Protein 9D04 (pdb70)

Sequence (631 aa):
TVGAVVVDHEGNVAAAVSSGGLALKHPGRVGQAALYGCGCWAENTGAHNPYSTTAVSTSSGCGEHLVRTILARECSHALQAEDAHQALLETMQNKFISSPFLASEDGVLGGVIVLRSCRCQTLLVEFLWSHTTESMCVGYMSAQDGKAKTHISRLPPGAVAGQSVAIEGGVCRLEGSGSGGFVLVHAGAGYHSESKAKEYKHHVCKRACQKAIEKLQAGALATDAVTAALVEELEDSPFTNAGMGSNLNLLGEIECDASIMDGKSLNFGAVGALSGIKNPVSVANRLLCEGQKIPPCFLVGEGAYRWAVDHGIPSCPLEHHHHHTVGAVVVVDHEGNVAAAVSSGGLALKHPGRVGQAALYGCGCWAENTGAHNPYSTTAVSTSGCGEHLVRTILARECSHALQAEDAHQALLETMQNKFISSPFEDGVLGGVIVLRSCRCQTLLVEEFLWSHTTESMCVGYMSAQDGKAKTHISRLPPGAVAGQSVAIEGGVCRLEGSGSGGFVLVHAGAGYHSESSKAKEYKHVCKRACQKAIEKLQAGALATDAVTAALVELEDSPFTNAGMGSNLNLLGEIECDASIMDGKSLNFGAVGALSSGIKNPVSVANRLLCEGQKGRIPPCFLVGEGAYRWAVDHGIPSC

Foldseek 3Di:
DKKKKWQKLQQWIKIKAKFQADFQADFPDWFQQFDPLQAKFWAGADDLRQKTKIKGKFWHTPLSVLLSLRNCLSVLCSDPDSQVSNQCCCQCSRLVNPSCVVDDFTWMKMKMWIWHVPVKIKIKIKIKTLAQWWKKWKDKLVVPFIDIDIFGDDPPRDRRNDMDMDIDMDMGNSPALMIMMMMILHGHHDDPPCNVVRRVLNRVLNVQLGVCSNVVHDNLVSRLSSQLSSQPRCPGCGQHVNRAHSVRATFMKMKMAINPVRFIAIETGDWFARRRSVLQSVQSVVVVCCGDRYYYAPVSNVVCVVVPHDGGVVRHDDDD/DKKKKKAWLQRWIKIKDKFLADFQADFQDWAQQFDPLQAKFFAPADDLRQWGKIKGKWDHDSLSVLVSQRNCLSNQCSDDDSQVSNQVSCCCSLANDPSDDFRWMKMKMWIWHVPVKIKIKIKIKTLAQWWKKWKDKLVVPFIDIDIDGDDPPHDRRHDMDMDIDMDMGNSPALIIMMMMILHGHHDDPVCNVVRRVLNRVLNVQLGVCSNVVHANLVSRLSSQLSSQQRCPGCGQHVNRAHSVRFGFMKMKMAIRPVRFIAIETGDGFARRRSVLLSVQRVVQVVDVRGDRYYYDPRSVVVCVVVPGHTD

Secondary structure (DSSP, 8-state):
-EEEEEEETTS-EEEEEEE--STTPPTTB--GGGSTTTSEEEE--BTTB-SEEEEEEEE-HHHHHHTTHHHHHHHHTTSS-HHHHHHHIIIIIIIT-GGGTTSSS--EEEEEEEEEE--EEEEEEEEEESSSEEEEEEEETTT-S-EEEEEEPPTT--TTT--EEEEEEEEEETTSS-EEEEEEEEEES--STTHHHHHHHHHHHHHHHHHHHHTT--HHHHHHHHHHHHHH-TTSSSSTTPPP-TTS---EEEEEEETTT--EEEEEEE-SBS-HHHHHHHHHHHHH----SEEEHHHHHHHHHHTT--B-GGG-----/-EEEEEEETTS-EEEEEEE--STTPPTTB--GGGSTTTSEEEE-SBTTBSSEEEEEEEEESSHHHHTTHHHHHHHHTTSS-HHHHHHHHHHHHTTS-------EEEEEEEEEEE--EEEEEEEEEESSSEEEEEEEETTT-S-EEEEEEPPTT--TTTS-EEEEEEEEEETTSS-EEEEEEEEEES--TTTHHHHHHHHHHHHHHHHHHHHTT--HHHHHHHHHHHHHH-TTSSSSTTPPP-TTS---EEEEEEETTT--EEEEEEE-SBS-HHHHHHHHHHHHHH--PPPSEEEHHHHHHHHHHTTPPB-

B-factor: mean 44.32, std 18.35, range [16.59, 126.9]

Solvent-accessible surface area: 21902 Å² total; per-residue (Å²): 21,0,0,0,0,0,0,16,52,126,6,23,0,0,0,0,0,0,5,0,18,58,42,114,4,36,17,1,12,1,13,6,1,1,8,6,0,0,0,1,0,0,21,29,78,43,122,100,12,82,35,2,0,0,0,0,0,0,21,36,16,4,11,0,2,17,5,0,0,0,14,29,0,0,82,27,0,38,54,156,84,3,84,76,7,0,40,76,6,0,80,85,110,0,36,77,6,88,28,7,86,113,63,111,28,5,70,0,0,0,0,0,0,5,1,31,86,106,123,53,10,43,0,44,15,8,11,0,0,0,6,72,10,1,7,0,0,57,12,5,16,94,83,53,67,13,39,35,63,34,1,134,26,76,142,80,35,84,43,2,124,29,27,10,32,66,40,32,73,26,141,7,66,23,103,45,44,16,0,4,0,0,0,0,4,19,21,26,192,40,49,129,102,16,13,67,74,57,75,97,2,0,75,85,0,0,54,90,0,2,91,89,4,96,88,56,29,125,4,8,54,0,0,12,15,0,0,34,37,0,0,47,8,93,104,2,37,0,5,96,46,5,51,92,0,106,99,44,42,46,10,3,1,0,0,0,0,14,1,150,43,15,28,6,0,0,0,0,5,1,4,2,13,84,18,0,0,28,0,0,21,77,2,4,64,62,26,85,113,81,70,27,13,3,0,2,16,60,4,0,8,107,16,0,48,101,52,64,15,98,46,60,82,166,48,38,39,123,83,123,16,0,0,0,0,0,0,14,44,93,7,23,0,0,0,0,0,0,5,0,18,56,57,122,10,38,18,2,27,5,24,16,1,1,7,7,0,0,0,1,0,0,22,30,77,43,102,176,8,79,48,4,0,0,0,0,0,2,18,67,38,15,26,3,5,38,2,0,0,0,18,39,0,0,84,31,0,37,54,91,85,2,76,74,6,0,38,77,12,0,76,84,33,2,92,81,32,105,43,150,116,43,19,64,0,0,0,0,0,0,12,2,35,131,84,111,42,1,49,0,43,9,2,12,0,0,0,6,59,11,2,8,0,0,40,13,4,19,118,66,53,57,12,93,33,68,35,1,117,17,90,112,88,42,58,41,5,65,30,28,9,29,67,42,24,92,20,149,5,55,16,101,46,44,16,2,2,0,0,0,0,4,18,19,27,175,61,37,83,104,79,19,75,66,48,73,82,0,0,75,68,0,0,59,92,0,2,94,93,4,94,93,55,30,120,4,5,50,0,0,13,17,0,0,39,27,0,0,48,4,96,74,2,37,0,1,60,45,5,52,92,3,101,121,44,106,56,25,2,1,0,0,0,0,15,1,148,53,16,22,4,0,0,0,0,4,2,53,29,7,83,17,0,0,30,0,0,18,80,2,3,67,56,16,78,87,80,175,37,32,22,4,3,0,2,17,63,8,0,49,100,16,0,50,92,57,63,14,95,58,105

InterPro domains:
  IPR000246 Peptidase T2, asparaginase 2 [PF01112] (44-325)
  IPR000246 Peptidase T2, asparaginase 2 [PTHR10188] (42-398)
  IPR029055 Nucleophile aminohydrolases, N-terminal [SSF56235] (43-391)
  IPR037464 Threonine aspartase 1 [cd04514] (42-416)

Organism: Homo sapiens (NCBI:txid9606)

GO terms:
  GO:0006508 proteolysis (P, IMP)
  GO:0045893 positive regulation of DNA-templated transcription (P, IMP)
  GO:0004298 threonine-type endopeptidase activity (F, IMP)
  GO:0005829 cytosol (C, TAS)
  GO:0004298 threonine-type endopeptidase activity (F, TAS)
  GO:0042802 identical protein binding (F, IPI)

Nearest PDB structures (foldseek):
  6ugk-assembly1_A  TM=1.002E+00  e=8.697E-69  Homo sapiens
  6ugk-assembly1_B  TM=9.890E-01  e=4.463E-60  Homo sapiens
  6vin-assembly1_A  TM=9.847E-01  e=2.034E-57  Homo sapiens
  2a8i-assembly1_A  TM=1.001E+00  e=9.646E-26  Homo sapiens
  2a8i-assembly1_B  TM=9.997E-01  e=1.451E-25  Homo sapiens

Structure (mmCIF, N/CA/C/O backbone):
data_9D04
#
_entry.id   9D04
#
_cell.length_a   60.280
_cell.length_b   60.280
_cell.length_c   318.130
_cell.angle_alpha   90.000
_cell.angle_beta   90.000
_cell.angle_gamma   120.000
#
_symmetry.space_group_name_H-M   'P 65'
#
loop_
_entity.id
_entity.type
_entity.pdbx_description
1 polymer 'Threonine aspartase subunit beta,Threonine aspartase subunit alpha'
2 non-polymer 'SODIUM ION'
3 non-polymer 'CHLORIDE ION'
4 non-polymer 1-(ethenylsulfonyl)-4-{[4-(trifluoromethoxy)phenyl]methyl}piperazine
5 water water
#
loop_
_atom_site.group_PDB
_atom_site.id
_atom_site.type_symbol
_atom_site.label_atom_id
_atom_site.label_alt_id
_atom_site.label_comp_id
_atom_site.label_asym_id
_atom_site.label_entity_id
_atom_site.label_seq_id
_atom_site.pdbx_PDB_ins_code
_atom_site.Cartn_x
_atom_site.Cartn_y
_atom_site.Cartn_z
_atom_site.occupancy
_atom_site.B_iso_or_equiv
_atom_site.auth_seq_id
_atom_site.auth_comp_id
_atom_site.auth_asym_id
_atom_site.auth_atom_id
_atom_site.pdbx_PDB_model_num
ATOM 1 N N . THR A 1 2 ? 11.335 15.954 -6.158 1.00 31.33 2 THR A N 1
ATOM 2 C CA . THR A 1 2 ? 9.909 15.894 -6.492 1.00 30.29 2 THR A CA 1
ATOM 3 C C . THR A 1 2 ? 9.122 16.955 -5.734 1.00 24.85 2 THR A C 1
ATOM 4 O O . THR A 1 2 ? 9.405 17.252 -4.556 1.00 24.14 2 THR A O 1
ATOM 8 N N . VAL A 1 3 ? 8.153 17.561 -6.427 1.00 26.46 3 VAL A N 1
ATOM 9 C CA . VAL A 1 3 ? 7.269 18.563 -5.845 1.00 27.68 3 VAL A CA 1
ATOM 10 C C . VAL A 1 3 ? 5.830 18.149 -6.117 1.00 29.78 3 VAL A C 1
ATOM 11 O O . VAL A 1 3 ? 5.532 17.391 -7.048 1.00 25.05 3 VAL A O 1
ATOM 15 N N . GLY A 1 4 ? 4.934 18.638 -5.268 1.00 29.11 4 GLY A N 1
ATOM 16 C CA . GLY A 1 4 ? 3.534 18.318 -5.456 1.00 28.69 4 GLY A CA 1
ATOM 17 C C . GLY A 1 4 ? 2.632 19.325 -4.787 1.00 26.83 4 GLY A C 1
ATOM 18 O O . GLY A 1 4 ? 3.058 20.162 -3.987 1.00 25.33 4 GLY A O 1
ATOM 19 N N . ALA A 1 5 ? 1.358 19.219 -5.137 1.00 25.66 5 ALA A N 1
ATOM 20 C CA . ALA A 1 5 ? 0.331 20.079 -4.579 1.00 27.87 5 ALA A CA 1
ATOM 21 C C . ALA A 1 5 ? -0.997 19.345 -4.665 1.00 33.07 5 ALA A C 1
ATOM 22 O O . ALA A 1 5 ? -1.185 18.488 -5.534 1.00 27.16 5 ALA A O 1
ATOM 24 N N . VAL A 1 6 ? -1.902 19.679 -3.745 1.00 32.88 6 VAL A N 1
ATOM 25 C CA . VAL A 1 6 ? -3.292 19.235 -3.764 1.00 25.20 6 VAL A CA 1
ATOM 26 C C . VAL A 1 6 ? -4.168 20.448 -3.452 1.00 32.17 6 VAL A C 1
ATOM 27 O O . VAL A 1 6 ? -3.793 21.312 -2.643 1.00 27.06 6 VAL A O 1
ATOM 31 N N . VAL A 1 7 ? -5.320 20.525 -4.116 1.00 29.15 7 VAL A N 1
ATOM 32 C CA . VAL A 1 7 ? -6.213 21.676 -4.032 1.00 28.74 7 VAL A CA 1
ATOM 33 C C . VAL A 1 7 ? -7.651 21.190 -3.878 1.00 29.43 7 VAL A C 1
ATOM 34 O O . VAL A 1 7 ? -8.038 20.158 -4.442 1.00 28.29 7 VAL A O 1
ATOM 38 N N . VAL A 1 8 ? -8.437 21.927 -3.091 1.00 32.78 8 VAL A N 1
ATOM 39 C CA . VAL A 1 8 ? -9.893 21.810 -3.098 1.00 36.79 8 VAL A CA 1
ATOM 40 C C . VAL A 1 8 ? -10.474 23.213 -3.260 1.00 39.38 8 VAL A C 1
ATOM 41 O O . VAL A 1 8 ? -9.956 24.168 -2.670 1.00 35.97 8 VAL A O 1
ATOM 45 N N . ASP A 1 9 ? -11.477 23.357 -4.139 1.00 38.73 9 ASP A N 1
ATOM 46 C CA . ASP A 1 9 ? -12.131 24.648 -4.333 1.00 38.53 9 ASP A CA 1
ATOM 47 C C . ASP A 1 9 ? -13.323 24.768 -3.383 1.00 37.97 9 ASP A C 1
ATOM 48 O O . ASP A 1 9 ? -13.601 23.873 -2.581 1.00 33.34 9 ASP A O 1
ATOM 53 N N . HIS A 1 10 ? -14.048 25.886 -3.481 1.00 40.03 10 HIS A N 1
ATOM 54 C CA . HIS A 1 10 ? -15.111 26.173 -2.524 1.00 41.90 10 HIS A CA 1
ATOM 55 C C . HIS A 1 10 ? -16.275 25.195 -2.612 1.00 47.15 10 HIS A C 1
ATOM 56 O O . HIS A 1 10 ? -17.104 25.174 -1.699 1.00 55.24 10 HIS A O 1
ATOM 63 N N . GLU A 1 11 ? -16.353 24.377 -3.661 1.00 41.84 11 GLU A N 1
ATOM 64 C CA . GLU A 1 11 ? -17.423 23.400 -3.805 1.00 38.48 11 GLU A CA 1
ATOM 65 C C . GLU A 1 11 ? -17.027 21.993 -3.372 1.00 40.03 11 GLU A C 1
ATOM 66 O O . GLU A 1 11 ? -17.876 21.094 -3.386 1.00 37.37 11 GLU A O 1
ATOM 72 N N . GLY A 1 12 ? -15.777 21.773 -2.982 1.00 34.34 12 GLY A N 1
ATOM 73 C CA . GLY A 1 12 ? -15.306 20.434 -2.717 1.00 32.12 12 GLY A CA 1
ATOM 74 C C . GLY A 1 12 ? -14.720 19.719 -3.915 1.00 34.61 12 GLY A C 1
ATOM 75 O O . GLY A 1 12 ? -14.446 18.512 -3.823 1.00 36.72 12 GLY A O 1
ATOM 76 N N . ASN A 1 13 ? -14.528 20.414 -5.035 1.00 31.21 13 ASN A N 1
ATOM 77 C CA . ASN A 1 13 ? -13.807 19.832 -6.163 1.00 33.46 13 ASN A CA 1
ATOM 78 C C . ASN A 1 13 ? -12.323 19.777 -5.851 1.00 31.39 13 ASN A C 1
ATOM 79 O O . ASN A 1 13 ? -11.722 20.794 -5.486 1.00 31.41 13 ASN A O 1
ATOM 84 N N . VAL A 1 14 ? -11.717 18.608 -6.052 1.00 27.10 14 VAL A N 1
ATOM 85 C CA . VAL A 1 14 ? -10.320 18.415 -5.703 1.00 29.62 14 VAL A CA 1
ATOM 86 C C . VAL A 1 14 ? -9.489 18.195 -6.961 1.00 27.90 14 VAL A C 1
ATOM 87 O O . VAL A 1 14 ? -9.982 17.758 -8.006 1.00 24.82 14 VAL A O 1
ATOM 91 N N . ALA A 1 15 ? -8.199 18.512 -6.839 1.00 25.82 15 ALA A N 1
ATOM 92 C CA . ALA A 1 15 ? -7.201 18.241 -7.867 1.00 28.36 15 ALA A CA 1
ATOM 93 C C . ALA A 1 15 ? -5.868 17.956 -7.186 1.00 28.21 15 ALA A C 1
ATOM 94 O O . ALA A 1 15 ? -5.630 18.365 -6.042 1.00 28.51 15 ALA A O 1
ATOM 96 N N . ALA A 1 16 ? -4.999 17.243 -7.902 1.00 23.61 16 ALA A N 1
ATOM 97 C CA . ALA A 1 16 ? -3.673 16.909 -7.401 1.00 25.52 16 ALA A CA 1
ATOM 98 C C . ALA A 1 16 ? -2.701 16.863 -8.570 1.00 23.83 16 ALA A C 1
ATOM 99 O O . ALA A 1 16 ? -3.077 16.530 -9.697 1.00 24.43 16 ALA A O 1
ATOM 101 N N . ALA A 1 17 ? -1.445 17.190 -8.289 1.00 23.89 17 ALA A N 1
ATOM 102 C CA . ALA A 1 17 ? -0.406 17.132 -9.306 1.00 19.95 17 ALA A CA 1
ATOM 103 C C . ALA A 1 17 ? 0.922 16.861 -8.631 1.00 25.35 17 ALA A C 1
ATOM 104 O O . ALA A 1 17 ? 1.086 17.025 -7.411 1.00 25.22 17 ALA A O 1
ATOM 106 N N . VAL A 1 18 ? 1.873 16.444 -9.454 1.00 29.92 18 VAL A N 1
ATOM 107 C CA . VAL A 1 18 ? 3.195 16.039 -9.001 1.00 22.68 18 VAL A CA 1
ATOM 108 C C . VAL A 1 18 ? 4.132 16.256 -10.181 1.00 25.92 18 VAL A C 1
ATOM 109 O O . VAL A 1 18 ? 3.722 16.146 -11.338 1.00 22.91 18 VAL A O 1
ATOM 113 N N . SER A 1 19 ? 5.385 16.599 -9.889 1.00 25.17 19 SER A N 1
ATOM 114 C CA . SER A 1 19 ? 6.373 16.878 -10.926 1.00 22.93 19 SER A CA 1
ATOM 115 C C . SER A 1 19 ? 7.743 16.491 -10.388 1.00 28.32 19 SER A C 1
ATOM 116 O O . SER A 1 19 ? 8.053 16.749 -9.219 1.00 26.95 19 SER A O 1
ATOM 119 N N . SER A 1 20 ? 8.572 15.891 -11.236 1.00 22.40 20 SER A N 1
ATOM 120 C CA . SER A 1 20 ? 9.862 15.419 -10.740 1.00 27.09 20 SER A CA 1
ATOM 121 C C . SER A 1 20 ? 10.888 15.411 -11.863 1.00 27.72 20 SER A C 1
ATOM 122 O O . SER A 1 20 ? 10.549 15.257 -13.037 1.00 27.11 20 SER A O 1
ATOM 125 N N . GLY A 1 21 ? 12.143 15.555 -11.480 1.00 21.33 21 GLY A N 1
ATOM 126 C CA . GLY A 1 21 ? 13.265 15.298 -12.360 1.00 27.66 21 GLY A CA 1
ATOM 127 C C . GLY A 1 21 ? 13.760 13.870 -12.325 1.00 29.24 21 GLY A C 1
ATOM 128 O O . GLY A 1 21 ? 14.605 13.496 -13.137 1.00 27.78 21 GLY A O 1
ATOM 129 N N . GLY A 1 22 ? 13.256 13.057 -11.387 1.00 25.13 22 GLY A N 1
ATOM 130 C CA . GLY A 1 22 ? 13.651 11.669 -11.284 1.00 22.92 22 GLY A CA 1
ATOM 131 C C . GLY A 1 22 ? 15.019 11.508 -10.644 1.00 29.44 22 GLY A C 1
ATOM 132 O O . GLY A 1 22 ? 15.635 12.458 -10.137 1.00 27.28 22 GLY A O 1
ATOM 133 N N . LEU A 1 23 ? 15.519 10.279 -10.730 1.00 31.14 23 LEU A N 1
ATOM 134 C CA . LEU A 1 23 ? 16.771 9.888 -10.086 1.00 36.68 23 LEU A CA 1
ATOM 135 C C . LEU A 1 23 ? 17.978 10.502 -10.788 1.00 37.23 23 LEU A C 1
ATOM 136 O O . LEU A 1 23 ? 18.064 10.509 -12.019 1.00 31.07 23 LEU A O 1
ATOM 141 N N . ALA A 1 24 ? 18.920 11.011 -9.991 1.00 38.06 24 ALA A N 1
ATOM 142 C CA . ALA A 1 24 ? 20.176 11.524 -10.527 1.00 32.17 24 ALA A CA 1
ATOM 143 C C . ALA A 1 24 ? 20.942 10.421 -11.254 1.00 33.26 24 ALA A C 1
ATOM 144 O O . ALA A 1 24 ? 20.994 9.276 -10.800 1.00 33.88 24 ALA A O 1
ATOM 146 N N . LEU A 1 25 ? 21.511 10.764 -12.412 1.00 36.24 25 LEU A N 1
ATOM 147 C CA . LEU A 1 25 ? 22.281 9.840 -13.251 1.00 37.85 25 LEU A CA 1
ATOM 148 C C . LEU A 1 25 ? 21.444 8.661 -13.774 1.00 34.56 25 LEU A C 1
ATOM 149 O O . LEU A 1 25 ? 21.993 7.636 -14.205 1.00 34.31 25 LEU A O 1
ATOM 154 N N . LYS A 1 26 ? 20.120 8.774 -13.755 1.00 33.67 26 LYS A N 1
ATOM 155 C CA . LYS A 1 26 ? 19.287 7.701 -14.278 1.00 31.96 26 LYS A CA 1
ATOM 156 C C . LYS A 1 26 ? 19.607 7.435 -15.747 1.00 34.10 26 LYS A C 1
ATOM 157 O O . LYS A 1 26 ? 20.068 8.312 -16.482 1.00 29.72 26 LYS A O 1
ATOM 163 N N . HIS A 1 27 ? 19.385 6.196 -16.163 1.00 31.70 27 HIS A N 1
ATOM 164 C CA . HIS A 1 27 ? 19.504 5.878 -17.571 1.00 32.63 27 HIS A CA 1
ATOM 165 C C . HIS A 1 27 ? 18.508 6.713 -18.374 1.00 25.47 27 HIS A C 1
ATOM 166 O O . HIS A 1 27 ? 17.388 6.958 -17.912 1.00 30.01 27 HIS A O 1
ATOM 173 N N . PRO A 1 28 ? 18.883 7.173 -19.567 1.00 26.52 28 PRO A N 1
ATOM 174 C CA . PRO A 1 28 ? 17.927 7.894 -20.415 1.00 26.37 28 PRO A CA 1
ATOM 175 C C . PRO A 1 28 ? 16.654 7.086 -20.601 1.00 25.52 28 PRO A C 1
ATOM 176 O O . PRO A 1 28 ? 16.690 5.865 -20.795 1.00 31.52 28 PRO A O 1
ATOM 180 N N . GLY A 1 29 ? 15.523 7.781 -20.548 1.00 24.71 29 GLY A N 1
ATOM 181 C CA . GLY A 1 29 ? 14.229 7.175 -20.754 1.00 24.24 29 GLY A CA 1
ATOM 182 C C . GLY A 1 29 ? 13.606 6.518 -19.536 1.00 25.26 29 GLY A C 1
ATOM 183 O O . GLY A 1 29 ? 12.465 6.051 -19.634 1.00 23.92 29 GLY A O 1
ATOM 184 N N . ARG A 1 30 ? 14.294 6.481 -18.395 1.00 29.87 30 ARG A N 1
ATOM 185 C CA . ARG A 1 30 ? 13.700 5.930 -17.174 1.00 30.13 30 ARG A CA 1
ATOM 186 C C . ARG A 1 30 ? 12.599 6.853 -16.674 1.00 27.34 30 ARG A C 1
ATOM 187 O O . ARG A 1 30 ? 12.837 8.032 -16.395 1.00 26.64 30 ARG A O 1
ATOM 195 N N . VAL A 1 31 ? 11.399 6.310 -16.533 1.00 20.20 31 VAL A N 1
ATOM 196 C CA . VAL A 1 31 ? 10.231 7.053 -16.075 1.00 21.73 31 VAL A CA 1
ATOM 197 C C . VAL A 1 31 ? 9.836 6.549 -14.690 1.00 29.23 31 VAL A C 1
ATOM 198 O O . VAL A 1 31 ? 9.804 5.335 -14.454 1.00 26.99 31 VAL A O 1
ATOM 202 N N . GLY A 1 32 ? 9.562 7.478 -13.768 1.00 27.51 32 GLY A N 1
ATOM 203 C CA . GLY A 1 32 ? 9.239 7.151 -12.396 1.00 23.14 32 GLY A CA 1
ATOM 204 C C . GLY A 1 32 ? 7.817 7.516 -12.001 1.00 20.22 32 GLY A C 1
ATOM 205 O O . GLY A 1 32 ? 6.967 7.840 -12.837 1.00 21.70 32 GLY A O 1
ATOM 206 N N . GLN A 1 33 ? 7.588 7.536 -10.679 1.00 24.78 33 GLN A N 1
ATOM 207 C CA . GLN A 1 33 ? 6.232 7.624 -10.133 1.00 24.46 33 GLN A CA 1
ATOM 208 C C . GLN A 1 33 ? 5.494 8.909 -10.531 1.00 22.03 33 GLN A C 1
ATOM 209 O O . GLN A 1 33 ? 4.259 8.899 -10.627 1.00 23.45 33 GLN A O 1
ATOM 215 N N . ALA A 1 34 ? 6.210 10.021 -10.760 1.00 23.09 34 ALA A N 1
ATOM 216 C CA . ALA A 1 34 ? 5.518 11.285 -11.027 1.00 24.03 34 ALA A CA 1
ATOM 217 C C . ALA A 1 34 ? 4.773 11.283 -12.362 1.00 25.32 34 ALA A C 1
ATOM 218 O O . ALA A 1 34 ? 3.934 12.158 -12.580 1.00 28.15 34 ALA A O 1
ATOM 220 N N . ALA A 1 35 ? 5.052 10.329 -13.252 1.00 25.85 35 ALA A N 1
ATOM 221 C CA . ALA A 1 35 ? 4.317 10.204 -14.505 1.00 28.95 35 ALA A CA 1
ATOM 222 C C . ALA A 1 35 ? 3.233 9.128 -14.492 1.00 29.61 35 ALA A C 1
ATOM 223 O O . ALA A 1 35 ? 2.461 9.054 -15.456 1.00 26.41 35 ALA A O 1
ATOM 225 N N . LEU A 1 36 ? 3.164 8.290 -13.456 1.00 23.51 36 LEU A N 1
ATOM 226 C CA . LEU A 1 36 ? 2.438 7.021 -13.521 1.00 23.71 36 LEU A CA 1
ATOM 227 C C . LEU A 1 36 ? 1.093 7.110 -12.814 1.00 22.06 36 LEU A C 1
ATOM 228 O O . LEU A 1 36 ? 1.026 7.469 -11.630 1.00 21.49 36 LEU A O 1
ATOM 233 N N . TYR A 1 37 ? 0.028 6.816 -13.563 1.00 21.39 37 TYR A N 1
ATOM 234 C CA . TYR A 1 37 ? -1.339 6.769 -13.052 1.00 24.28 37 TYR A CA 1
ATOM 235 C C . TYR A 1 37 ? -1.434 5.959 -11.758 1.00 27.86 37 TYR A C 1
ATOM 236 O O . TYR A 1 37 ? -0.919 4.847 -11.673 1.00 24.31 37 TYR A O 1
ATOM 245 N N . GLY A 1 38 ? -2.107 6.522 -10.754 1.00 26.23 38 GLY A N 1
ATOM 246 C CA . GLY A 1 38 ? -2.243 5.890 -9.460 1.00 27.38 38 GLY A CA 1
ATOM 247 C C . GLY A 1 38 ? -1.062 6.074 -8.524 1.00 30.66 38 GLY A C 1
ATOM 248 O O . GLY A 1 38 ? -1.232 5.974 -7.304 1.00 28.45 38 GLY A O 1
ATOM 249 N N . CYS A 1 39 ? 0.132 6.350 -9.042 1.00 26.83 39 CYS A N 1
ATOM 250 C CA . CYS A 1 39 ? 1.326 6.319 -8.208 1.00 25.07 39 CYS A CA 1
ATOM 251 C C . CYS A 1 39 ? 1.722 7.700 -7.699 1.00 28.46 39 CYS A C 1
ATOM 252 O O . CYS A 1 39 ? 1.887 7.906 -6.492 1.00 26.99 39 CYS A O 1
ATOM 255 N N . GLY A 1 40 ? 1.851 8.656 -8.604 1.00 23.38 40 GLY A N 1
ATOM 256 C CA . GLY A 1 40 ? 2.351 9.971 -8.272 1.00 24.68 40 GLY A CA 1
ATOM 257 C C . GLY A 1 40 ? 1.327 10.880 -7.627 1.00 22.55 40 GLY A C 1
ATOM 258 O O . GLY A 1 40 ? 1.668 11.643 -6.732 1.00 22.18 40 GLY A O 1
ATOM 259 N N . CYS A 1 41 ? 0.089 10.860 -8.111 1.00 23.11 41 CYS A N 1
ATOM 260 C CA . CYS A 1 41 ? -0.945 11.701 -7.534 1.00 18.53 41 CYS A CA 1
ATOM 261 C C . CYS A 1 41 ? -2.287 11.025 -7.737 1.00 19.83 41 CYS A C 1
ATOM 262 O O . CYS A 1 41 ? -2.419 10.071 -8.502 1.00 19.83 41 CYS A O 1
ATOM 265 N N . TRP A 1 42 ? -3.294 11.533 -7.041 1.00 23.01 42 TRP A N 1
ATOM 266 C CA . TRP A 1 42 ? -4.633 10.982 -7.187 1.00 19.86 42 TRP A CA 1
ATOM 267 C C . TRP A 1 42 ? -5.629 12.031 -6.715 1.00 24.26 42 TRP A C 1
ATOM 268 O O . TRP A 1 42 ? -5.363 12.738 -5.742 1.00 23.53 42 TRP A O 1
ATOM 279 N N . ALA A 1 43 ? -6.759 12.130 -7.415 1.00 21.98 43 ALA A N 1
ATOM 280 C CA . ALA A 1 43 ? -7.828 13.052 -7.051 1.00 24.71 43 ALA A CA 1
ATOM 281 C C . ALA A 1 43 ? -9.163 12.428 -7.410 1.00 30.43 43 ALA A C 1
ATOM 282 O O . ALA A 1 43 ? -9.341 11.931 -8.528 1.00 27.78 43 ALA A O 1
ATOM 284 N N . GLU A 1 44 ? -10.098 12.452 -6.466 1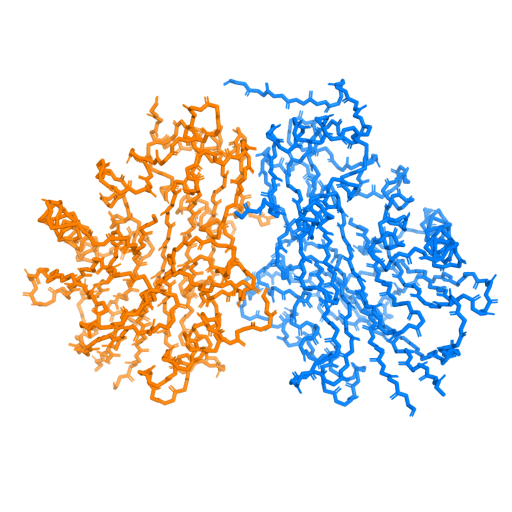.00 26.42 44 GLU A N 1
ATOM 285 C CA . GLU A 1 44 ? -11.375 11.794 -6.683 1.00 27.76 44 GLU A CA 1
ATOM 286 C C . GLU A 1 44 ? -12.429 12.496 -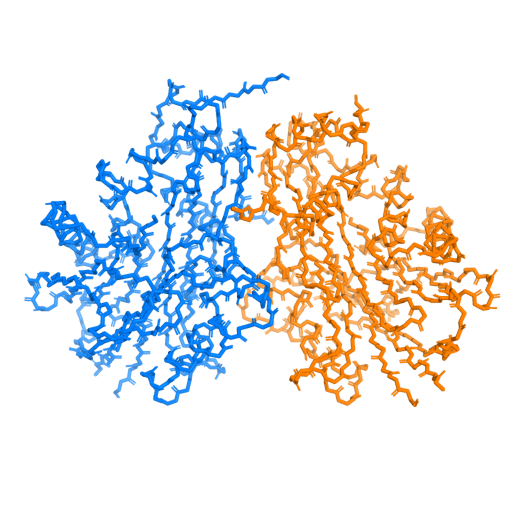5.838 1.00 32.92 44 GLU A C 1
ATOM 287 O O . GLU A 1 44 ? -12.327 12.512 -4.607 1.00 30.30 44 GLU A O 1
ATOM 293 N N . ASN A 1 45 ? -13.416 13.107 -6.497 1.00 32.28 45 ASN A N 1
ATOM 294 C CA . ASN A 1 45 ? -14.487 13.765 -5.768 1.00 32.94 45 ASN A CA 1
ATOM 295 C C . ASN A 1 45 ? -15.366 12.745 -5.055 1.00 41.84 45 ASN A C 1
ATOM 296 O O . ASN A 1 45 ? -15.396 11.555 -5.393 1.00 34.41 45 ASN A O 1
ATOM 301 N N . THR A 1 46 ? -16.107 13.238 -4.066 1.00 41.43 46 THR A N 1
ATOM 302 C CA . THR A 1 46 ? -17.080 12.402 -3.388 1.00 41.71 46 THR A CA 1
ATOM 303 C C . THR A 1 46 ? -18.083 11.840 -4.390 1.00 51.80 46 THR A C 1
ATOM 304 O O . THR A 1 46 ? -18.473 12.511 -5.348 1.00 55.02 46 THR A O 1
ATOM 308 N N . GLY A 1 47 ? -18.449 10.573 -4.198 1.00 61.97 47 GLY A N 1
ATOM 309 C CA . GLY A 1 47 ? -19.383 9.887 -5.071 1.00 72.61 47 GLY A CA 1
ATOM 310 C C . GLY A 1 47 ? -20.167 8.803 -4.355 1.00 83.35 47 GLY A C 1
ATOM 311 O O . GLY A 1 47 ? -20.295 8.835 -3.126 1.00 85.05 47 GLY A O 1
ATOM 312 N N . ALA A 1 48 ? -20.693 7.837 -5.116 1.00 90.36 48 ALA A N 1
ATOM 313 C CA . ALA A 1 48 ? -21.553 6.803 -4.543 1.00 95.62 48 ALA A CA 1
ATOM 314 C C . ALA A 1 48 ? -20.844 6.055 -3.419 1.00 96.45 48 ALA A C 1
ATOM 315 O O . ALA A 1 48 ? -21.267 6.102 -2.259 1.00 100.87 48 ALA A O 1
ATOM 317 N N . HIS A 1 49 ? -19.760 5.360 -3.747 1.00 91.94 49 HIS A N 1
ATOM 318 C CA . HIS A 1 49 ? -18.974 4.629 -2.753 1.00 91.23 49 HIS A CA 1
ATOM 319 C C . HIS A 1 49 ? -17.696 5.401 -2.424 1.00 87.65 49 HIS A C 1
ATOM 320 O O . HIS A 1 49 ? -16.577 4.899 -2.541 1.00 87.83 49 HIS A O 1
ATOM 322 N N . ASN A 1 50 ? -17.888 6.651 -1.996 1.00 81.73 50 ASN A N 1
ATOM 323 C CA . ASN A 1 50 ? -16.789 7.593 -1.822 1.00 74.11 50 ASN A CA 1
ATOM 324 C C . ASN A 1 50 ? -17.303 8.835 -1.100 1.00 67.93 50 ASN A C 1
ATOM 325 O O . ASN A 1 50 ? -17.604 9.842 -1.751 1.00 66.96 50 ASN A O 1
ATOM 330 N N . PRO A 1 51 ? -17.436 8.806 0.233 1.00 62.15 51 PRO A N 1
ATOM 331 C CA . PRO A 1 51 ? -18.095 9.929 0.928 1.00 56.29 51 PRO A CA 1
ATOM 332 C C . PRO A 1 51 ? -17.255 11.196 0.999 1.00 54.22 51 PRO A C 1
ATOM 333 O O . PRO A 1 51 ? -17.800 12.262 1.310 1.00 55.69 51 PRO A O 1
ATOM 337 N N . TYR A 1 52 ? -15.954 11.114 0.740 1.00 50.62 52 TYR A N 1
ATOM 338 C CA . TYR A 1 52 ? -15.047 12.249 0.802 1.00 45.55 52 TYR A CA 1
ATOM 339 C C . TYR A 1 52 ? -14.473 12.537 -0.575 1.00 41.64 52 TYR A C 1
ATOM 340 O O . TYR A 1 52 ? -14.246 11.613 -1.360 1.00 40.60 52 TYR A O 1
ATOM 349 N N . SER A 1 53 ? -14.274 13.818 -0.882 1.00 39.27 53 SER A N 1
ATOM 350 C CA . SER A 1 53 ? -13.387 14.190 -1.978 1.00 34.60 53 SER A CA 1
ATOM 351 C C . SER A 1 53 ? -11.948 14.143 -1.479 1.00 34.83 53 SER A C 1
ATOM 352 O O . SER A 1 53 ? -11.622 14.768 -0.466 1.00 34.22 53 SER A O 1
ATOM 355 N N . THR A 1 54 ? -11.079 13.422 -2.186 1.00 27.86 54 THR A N 1
ATOM 356 C CA A THR A 1 54 ? -9.723 13.194 -1.705 0.44 32.86 54 THR A CA 1
ATOM 357 C CA B THR A 1 54 ? -9.727 13.165 -1.714 0.56 32.79 54 THR A CA 1
ATOM 358 C C . THR A 1 54 ? -8.705 13.524 -2.784 1.00 30.26 54 THR A C 1
ATOM 359 O O . THR A 1 54 ? -8.938 13.297 -3.972 1.00 27.41 54 THR A O 1
ATOM 366 N N . ALA A 1 55 ? -7.569 14.068 -2.353 1.00 30.48 55 ALA A N 1
ATOM 367 C CA . ALA A 1 55 ? -6.475 14.403 -3.254 1.00 30.65 55 ALA A CA 1
ATOM 368 C C . ALA A 1 55 ? -5.149 14.054 -2.586 1.00 30.11 55 ALA A C 1
ATOM 369 O O . ALA A 1 55 ? -4.947 14.329 -1.396 1.00 29.46 55 ALA A O 1
ATOM 371 N N . VAL A 1 56 ? -4.255 13.424 -3.345 1.00 23.77 56 VAL A N 1
ATOM 372 C CA . VAL A 1 56 ? -2.988 12.932 -2.808 1.00 25.25 56 VAL A CA 1
ATOM 373 C C . VAL A 1 56 ? -1.872 13.246 -3.803 1.00 22.94 56 VAL A C 1
ATOM 374 O O . VAL A 1 56 ? -2.043 13.077 -5.006 1.00 20.89 56 VAL A O 1
ATOM 378 N N . SER A 1 57 ? -0.724 13.680 -3.301 1.00 20.20 57 SER A N 1
ATOM 379 C CA . SER A 1 57 ? 0.476 13.817 -4.110 1.00 27.51 57 SER A CA 1
ATOM 380 C C . SER A 1 57 ? 1.644 13.237 -3.320 1.00 27.01 57 SER A C 1
ATOM 381 O O . SER A 1 57 ? 1.664 13.315 -2.095 1.00 26.77 57 SER A O 1
ATOM 384 N N . THR A 1 58 ? 2.593 12.617 -4.014 1.00 25.36 58 THR A N 1
ATOM 385 C CA . THR A 1 58 ? 3.667 11.875 -3.357 1.00 29.65 58 THR A CA 1
ATOM 386 C C . THR A 1 58 ? 5.015 12.573 -3.513 1.00 41.19 58 THR A C 1
ATOM 387 O O . THR A 1 58 ? 5.150 13.584 -4.219 1.00 37.54 58 THR A O 1
ATOM 391 N N . SER A 1 59 ? 6.013 12.015 -2.810 1.00 36.75 59 SER A N 1
ATOM 392 C CA A SER A 1 59 ? 7.385 12.516 -2.809 0.61 33.28 59 SER A CA 1
ATOM 393 C CA B SER A 1 59 ? 7.391 12.470 -2.924 0.39 34.22 59 SER A CA 1
ATOM 394 C C . SER A 1 59 ? 8.321 11.369 -2.443 1.00 36.09 59 SER A C 1
ATOM 395 O O . SER A 1 59 ? 7.889 10.342 -1.918 1.00 30.79 59 SER A O 1
ATOM 400 N N . GLY A 1 60 ? 9.611 11.564 -2.701 1.00 39.53 60 GLY A N 1
ATOM 401 C CA . GLY A 1 60 ? 10.620 10.604 -2.278 1.00 45.58 60 GLY A CA 1
ATOM 402 C C . GLY A 1 60 ? 11.144 9.700 -3.380 1.00 52.63 60 GLY A C 1
ATOM 403 O O . GLY A 1 60 ? 11.095 10.012 -4.571 1.00 45.94 60 GLY A O 1
ATOM 404 N N . CYS A 1 61 ? 11.683 8.552 -2.950 1.00 61.20 61 CYS A N 1
ATOM 405 C CA . CYS A 1 61 ? 12.270 7.588 -3.878 1.00 65.43 61 CYS A CA 1
ATOM 406 C C . CYS A 1 61 ? 11.219 7.097 -4.867 1.00 67.78 61 CYS A C 1
ATOM 407 O O . CYS A 1 61 ? 10.131 6.659 -4.475 1.00 68.81 61 CYS A O 1
ATOM 410 N N . GLY A 1 62 ? 11.589 7.059 -6.149 1.00 60.07 62 GLY A N 1
ATOM 411 C CA . GLY A 1 62 ? 10.580 6.820 -7.167 1.00 53.32 62 GLY A CA 1
ATOM 412 C C . GLY A 1 62 ? 10.077 5.388 -7.206 1.00 42.27 62 GLY A C 1
ATOM 413 O O . GLY A 1 62 ? 8.868 5.155 -7.300 1.00 42.81 62 GLY A O 1
ATOM 414 N N . GLU A 1 63 ? 10.975 4.406 -7.055 1.00 36.77 63 GLU A N 1
ATOM 415 C CA . GLU A 1 63 ? 10.528 3.042 -7.312 1.00 38.03 63 GLU A CA 1
ATOM 416 C C . GLU A 1 63 ? 9.667 2.486 -6.186 1.00 37.97 63 GLU A C 1
ATOM 417 O O . GLU A 1 63 ? 8.764 1.689 -6.455 1.00 31.15 63 GLU A O 1
ATOM 423 N N . HIS A 1 64 ? 9.884 2.944 -4.946 1.00 33.49 64 HIS A N 1
ATOM 424 C CA . HIS A 1 64 ? 9.061 2.502 -3.824 1.00 30.92 64 HIS A CA 1
ATOM 425 C C . HIS A 1 64 ? 7.621 2.979 -3.962 1.00 31.34 64 HIS A C 1
ATOM 426 O O . HIS A 1 64 ? 6.679 2.267 -3.593 1.00 29.21 64 HIS A O 1
ATOM 433 N N . LEU A 1 65 ? 7.438 4.187 -4.486 1.00 23.96 65 LEU A N 1
ATOM 434 C CA . LEU A 1 65 ? 6.104 4.745 -4.668 1.00 25.44 65 LEU A CA 1
ATOM 435 C C . LEU A 1 65 ? 5.351 4.067 -5.813 1.00 27.18 65 LEU A C 1
ATOM 436 O O . LEU A 1 65 ? 4.119 3.929 -5.748 1.00 29.08 65 LEU A O 1
ATOM 441 N N . VAL A 1 66 ? 6.066 3.670 -6.870 1.00 25.07 66 VAL A N 1
ATOM 442 C CA . VAL A 1 66 ? 5.442 2.923 -7.970 1.00 26.86 66 VAL A CA 1
ATOM 443 C C . VAL A 1 66 ? 4.938 1.574 -7.482 1.00 25.26 66 VAL A C 1
ATOM 444 O O . VAL A 1 66 ? 3.759 1.242 -7.647 1.00 26.91 66 VAL A O 1
ATOM 448 N N . ARG A 1 67 ? 5.840 0.762 -6.907 1.00 26.08 67 ARG A N 1
ATOM 449 C CA . ARG A 1 67 ? 5.509 -0.630 -6.606 1.00 33.09 67 ARG A CA 1
ATOM 450 C C . ARG A 1 67 ? 4.295 -0.745 -5.694 1.00 30.43 67 ARG A C 1
ATOM 451 O O . ARG A 1 67 ? 3.561 -1.738 -5.765 1.00 26.93 67 ARG A O 1
ATOM 459 N N . THR A 1 68 ? 4.052 0.266 -4.862 1.00 25.24 68 THR A N 1
ATOM 460 C CA . THR A 1 68 ? 2.963 0.246 -3.900 1.00 31.96 68 THR A CA 1
ATOM 461 C C . THR A 1 68 ? 1.750 1.051 -4.364 1.00 31.52 68 THR A C 1
ATOM 462 O O . THR A 1 68 ? 0.728 1.056 -3.671 1.00 31.97 68 THR A O 1
ATOM 466 N N . ILE A 1 69 ? 1.827 1.698 -5.532 1.00 27.72 69 ILE A N 1
ATOM 467 C CA . ILE A 1 69 ? 0.759 2.558 -6.062 1.00 28.02 69 ILE A CA 1
ATOM 468 C C . ILE A 1 69 ? 0.231 3.464 -4.957 1.00 28.81 69 ILE A C 1
ATOM 469 O O . ILE A 1 69 ? -0.971 3.480 -4.650 1.00 22.56 69 ILE A O 1
ATOM 474 N N . LEU A 1 70 ? 1.126 4.259 -4.387 1.00 25.98 70 LEU A N 1
ATOM 475 C CA . LEU A 1 70 ? 0.883 4.809 -3.062 1.00 27.21 70 LEU A CA 1
ATOM 476 C C . LEU A 1 70 ? -0.237 5.847 -3.073 1.00 29.87 70 LEU A C 1
ATOM 477 O O . LEU A 1 70 ? -1.053 5.884 -2.141 1.00 27.06 70 LEU A O 1
ATOM 482 N N . ALA A 1 71 ? -0.256 6.742 -4.075 1.00 26.96 71 ALA A N 1
ATOM 483 C CA . ALA A 1 71 ? -1.230 7.834 -4.048 1.00 23.85 71 ALA A CA 1
ATOM 484 C C . ALA A 1 71 ? -2.650 7.290 -4.058 1.00 26.23 71 ALA A C 1
ATOM 485 O O . ALA A 1 71 ? -3.498 7.717 -3.267 1.00 24.67 71 ALA A O 1
ATOM 487 N N . ARG A 1 72 ? -2.927 6.331 -4.935 1.00 24.47 72 ARG A N 1
ATOM 488 C CA . ARG A 1 72 ? -4.257 5.735 -4.951 1.00 24.77 72 ARG A CA 1
ATOM 489 C C . ARG A 1 72 ? -4.560 4.974 -3.654 1.00 25.16 72 ARG A C 1
ATOM 490 O O . ARG A 1 72 ? -5.686 5.031 -3.143 1.00 25.82 72 ARG A O 1
ATOM 498 N N . GLU A 1 73 ? -3.579 4.237 -3.124 1.00 26.24 73 GLU A N 1
ATOM 499 C CA . GLU A 1 73 ? -3.789 3.522 -1.864 1.00 27.97 73 GLU A CA 1
ATOM 500 C C . GLU A 1 73 ? -4.160 4.490 -0.753 1.00 24.80 73 GLU A C 1
ATOM 501 O O . GLU A 1 73 ? -5.062 4.215 0.041 1.00 24.05 73 GLU A O 1
ATOM 507 N N . CYS A 1 74 ? -3.467 5.633 -0.685 1.00 23.19 74 CYS A N 1
ATOM 508 C CA . CYS A 1 74 ? -3.778 6.628 0.334 1.00 28.93 74 CYS A CA 1
ATOM 509 C C . CYS A 1 74 ? -5.190 7.171 0.162 1.00 28.08 74 CYS A C 1
ATOM 510 O O . CYS A 1 74 ? -5.940 7.304 1.134 1.00 29.53 74 CYS A O 1
ATOM 513 N N . SER A 1 75 ? -5.564 7.507 -1.071 1.00 25.07 75 SER A N 1
ATOM 514 C CA . SER A 1 75 ? -6.902 8.024 -1.310 1.00 27.73 75 SER A CA 1
ATOM 515 C C . SER A 1 75 ? -7.972 7.029 -0.874 1.00 31.05 75 SER A C 1
ATOM 516 O O . SER A 1 75 ? -8.974 7.420 -0.270 1.00 32.40 75 SER A O 1
ATOM 519 N N . HIS A 1 76 ? -7.778 5.737 -1.157 1.00 31.88 76 HIS A N 1
ATOM 520 C CA . HIS A 1 76 ? -8.770 4.749 -0.735 1.00 38.56 76 HIS A CA 1
ATOM 521 C C . HIS A 1 76 ? -8.788 4.596 0.782 1.00 36.97 76 HIS A C 1
ATOM 522 O O . HIS A 1 76 ? -9.857 4.487 1.385 1.00 34.00 76 HIS A O 1
ATOM 529 N N . ALA A 1 77 ? -7.621 4.611 1.422 1.00 31.54 77 ALA A N 1
ATOM 530 C CA . ALA A 1 77 ? -7.613 4.511 2.875 1.00 38.38 77 ALA A CA 1
ATOM 531 C C . ALA A 1 77 ? -8.317 5.704 3.522 1.00 36.25 77 ALA A C 1
ATOM 532 O O . ALA A 1 77 ? -8.968 5.553 4.562 1.00 41.65 77 ALA A O 1
ATOM 534 N N . LEU A 1 78 ? -8.212 6.886 2.917 1.00 33.25 78 LEU A N 1
ATOM 535 C CA . LEU A 1 78 ? -8.850 8.087 3.444 1.00 37.46 78 LEU A CA 1
ATOM 536 C C . LEU A 1 78 ? -10.362 8.071 3.326 1.00 42.96 78 LEU A C 1
ATOM 537 O O . LEU A 1 78 ? -11.000 9.043 3.741 1.00 38.95 78 LEU A O 1
ATOM 542 N N . GLN A 1 79 ? -10.957 7.014 2.785 1.00 46.62 79 GLN A N 1
ATOM 543 C CA . GLN A 1 79 ? -12.402 6.913 2.874 1.00 47.77 79 GLN A CA 1
ATOM 544 C C . GLN A 1 79 ? -12.852 6.431 4.240 1.00 49.94 79 GLN A C 1
ATOM 545 O O . GLN A 1 79 ? -14.045 6.507 4.535 1.00 52.55 79 GLN A O 1
ATOM 551 N N . ALA A 1 80 ? -11.934 5.935 5.070 1.00 45.46 80 ALA A N 1
ATOM 552 C CA . ALA A 1 80 ? -12.272 5.560 6.434 1.00 46.45 80 ALA A CA 1
ATOM 553 C C . ALA A 1 80 ? -12.567 6.803 7.265 1.00 46.07 80 ALA A C 1
ATOM 554 O O . ALA A 1 80 ? -12.217 7.928 6.907 1.00 54.65 80 ALA A O 1
ATOM 556 N N . GLU A 1 81 ? -13.223 6.579 8.398 1.00 44.61 81 GLU A N 1
ATOM 557 C CA . GLU A 1 81 ? -13.682 7.683 9.230 1.00 44.90 81 GLU A CA 1
ATOM 558 C C . GLU A 1 81 ? -12.511 8.518 9.735 1.00 47.99 81 GLU A C 1
ATOM 559 O O . GLU A 1 81 ? -12.498 9.745 9.586 1.00 45.60 81 GLU A O 1
ATOM 565 N N . ASP A 1 82 ? -11.521 7.861 10.342 1.00 45.91 82 ASP A N 1
ATOM 566 C CA . ASP A 1 82 ? -10.385 8.519 10.979 1.00 42.52 82 ASP A CA 1
ATOM 567 C C . ASP A 1 82 ? -9.273 8.659 9.942 1.00 43.64 82 ASP A C 1
ATOM 568 O O . ASP A 1 82 ? -8.609 7.677 9.598 1.00 43.80 82 ASP A O 1
ATOM 573 N N . ALA A 1 83 ? -9.081 9.885 9.439 1.00 37.13 83 ALA A N 1
ATOM 574 C CA . ALA A 1 83 ? -8.130 10.117 8.356 1.00 37.05 83 ALA A CA 1
ATOM 575 C C . ALA A 1 83 ? -6.691 9.963 8.834 1.00 35.79 83 ALA A C 1
ATOM 576 O O . ALA A 1 83 ? -5.869 9.343 8.151 1.00 35.51 83 ALA A O 1
ATOM 578 N N . HIS A 1 84 ? -6.371 10.537 9.996 1.00 40.04 84 HIS A N 1
ATOM 579 C CA . HIS A 1 84 ? -5.048 10.382 10.591 1.00 35.12 84 HIS A CA 1
ATOM 580 C C . HIS A 1 84 ? -4.683 8.905 10.759 1.00 46.58 84 HIS A C 1
ATOM 581 O O . HIS A 1 84 ? -3.608 8.457 10.332 1.00 40.19 84 HIS A O 1
ATOM 588 N N . GLN A 1 85 ? -5.568 8.128 11.391 1.00 39.04 85 GLN A N 1
ATOM 589 C CA . GLN A 1 85 ? -5.292 6.706 11.566 1.00 37.75 85 GLN A CA 1
ATOM 590 C C . GLN A 1 85 ? -5.178 5.988 10.221 1.00 34.76 85 GLN A C 1
ATOM 591 O O . GLN A 1 85 ? -4.313 5.123 10.039 1.00 38.00 85 GLN A O 1
ATOM 597 N N . ALA A 1 86 ? -6.045 6.330 9.266 1.00 40.22 86 ALA A N 1
ATOM 598 C CA . ALA A 1 86 ? -5.987 5.682 7.957 1.00 41.71 86 ALA A CA 1
ATOM 599 C C . ALA A 1 86 ? -4.661 5.949 7.258 1.00 38.61 86 ALA A C 1
ATOM 600 O O . ALA A 1 86 ? -4.085 5.047 6.637 1.00 31.00 86 ALA A O 1
ATOM 602 N N . LEU A 1 87 ? -4.187 7.192 7.290 1.00 34.94 87 LEU A N 1
ATOM 603 C CA . LEU A 1 87 ? -2.943 7.483 6.581 1.00 29.34 87 LEU A CA 1
ATOM 604 C C . LEU A 1 87 ? -1.764 6.791 7.253 1.00 32.22 87 LEU A C 1
ATOM 605 O O . LEU A 1 87 ? -0.927 6.168 6.583 1.00 28.22 87 LEU A O 1
ATOM 610 N N . LEU A 1 88 ? -1.708 6.853 8.581 1.00 33.03 88 LEU A N 1
ATOM 611 C CA . LEU A 1 88 ? -0.606 6.241 9.307 1.00 31.60 88 LEU A CA 1
ATOM 612 C C . LEU A 1 88 ? -0.525 4.742 9.031 1.00 33.63 88 LEU A C 1
ATOM 613 O O . LEU A 1 88 ? 0.559 4.208 8.758 1.00 36.12 88 LEU A O 1
ATOM 618 N N . GLU A 1 89 ? -1.667 4.047 9.090 1.00 31.68 89 GLU A N 1
ATOM 619 C CA . GLU A 1 89 ? -1.680 2.613 8.804 1.00 35.72 89 GLU A CA 1
ATOM 620 C C . GLU A 1 89 ? -1.233 2.325 7.376 1.00 33.83 89 GLU A C 1
ATOM 621 O O . GLU A 1 89 ? -0.533 1.336 7.122 1.00 34.92 89 GLU A O 1
ATOM 627 N N . THR A 1 90 ? -1.653 3.157 6.425 1.00 32.19 90 THR A N 1
ATOM 628 C CA . THR A 1 90 ? -1.233 2.956 5.046 1.00 33.46 90 THR A CA 1
ATOM 629 C C . THR A 1 90 ? 0.277 3.111 4.911 1.00 34.05 90 THR A C 1
ATOM 630 O O . THR A 1 90 ? 0.948 2.251 4.320 1.00 26.06 90 THR A O 1
ATOM 634 N N . MET A 1 91 ? 0.828 4.194 5.478 1.00 26.16 91 MET A N 1
ATOM 635 C CA . MET A 1 91 ? 2.272 4.409 5.433 1.00 27.79 91 MET A CA 1
ATOM 636 C C . MET A 1 91 ? 3.025 3.262 6.098 1.00 29.24 91 MET A C 1
ATOM 637 O O . MET A 1 91 ? 4.084 2.833 5.609 1.00 28.72 91 MET A O 1
ATOM 642 N N . GLN A 1 92 ? 2.501 2.757 7.219 1.00 32.36 92 GLN A N 1
ATOM 643 C CA . GLN A 1 92 ? 3.184 1.685 7.933 1.00 31.82 92 GLN A CA 1
ATOM 644 C C . GLN A 1 92 ? 3.037 0.331 7.243 1.00 36.90 92 GLN A C 1
ATOM 645 O O . GLN A 1 92 ? 4.023 -0.397 7.089 1.00 34.93 92 GLN A O 1
ATOM 651 N N . ASN A 1 93 ? 1.807 -0.042 6.871 1.00 33.40 93 ASN A N 1
ATOM 652 C CA . ASN A 1 93 ? 1.485 -1.376 6.356 1.00 37.33 93 ASN A CA 1
ATOM 653 C C . ASN A 1 93 ? 1.614 -1.509 4.843 1.00 31.72 93 ASN A C 1
ATOM 654 O O . ASN A 1 93 ? 2.083 -2.541 4.349 1.00 37.72 93 ASN A O 1
ATOM 659 N N . LYS A 1 94 ? 1.137 -0.516 4.102 1.00 29.67 94 LYS A N 1
ATOM 660 C CA . LYS A 1 94 ? 1.106 -0.557 2.645 1.00 32.20 94 LYS A CA 1
ATOM 661 C C . LYS A 1 94 ? 2.390 -0.013 2.021 1.00 38.47 94 LYS A C 1
ATOM 662 O O . LYS A 1 94 ? 2.628 -0.223 0.826 1.00 34.78 94 LYS A O 1
ATOM 668 N N . PHE A 1 95 ? 3.148 0.789 2.758 1.00 33.38 95 PHE A N 1
ATOM 669 C CA . PHE A 1 95 ? 4.388 1.356 2.240 1.00 26.05 95 PHE A CA 1
ATOM 670 C C . PHE A 1 95 ? 5.595 0.671 2.894 1.00 27.64 95 PHE A C 1
ATOM 671 O O . PHE A 1 95 ? 6.185 -0.233 2.298 1.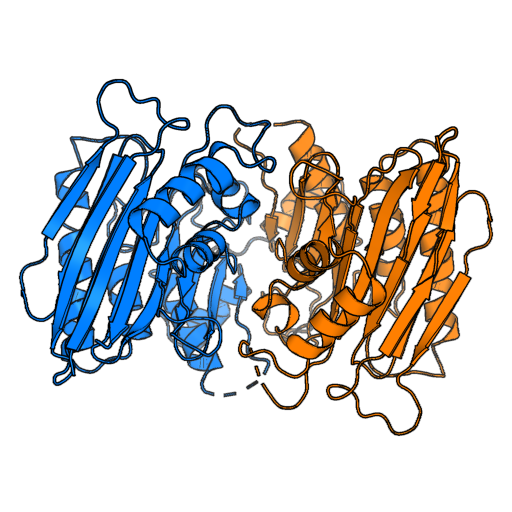00 29.61 95 PHE A O 1
ATOM 679 N N . ILE A 1 96 ? 5.940 1.041 4.137 1.00 27.78 96 ILE A N 1
ATOM 680 C CA . ILE A 1 96 ? 7.116 0.456 4.806 1.00 29.62 96 ILE A CA 1
ATOM 681 C C . ILE A 1 96 ? 7.095 -1.069 4.771 1.00 31.65 96 ILE A C 1
ATOM 682 O O . ILE A 1 96 ? 8.101 -1.714 4.446 1.00 34.53 96 ILE A O 1
ATOM 687 N N . SER A 1 97 ? 5.961 -1.680 5.113 1.00 32.21 97 SER A N 1
ATOM 688 C CA . SER A 1 97 ? 5.915 -3.133 5.263 1.00 34.43 97 SER A CA 1
ATOM 689 C C . SER A 1 97 ? 5.304 -3.818 4.052 1.00 34.86 97 SER A C 1
ATOM 690 O O . SER A 1 97 ? 4.869 -4.964 4.146 1.00 36.95 97 SER A O 1
ATOM 693 N N . SER A 1 98 ? 5.256 -3.145 2.912 1.00 39.69 98 SER A N 1
ATOM 694 C CA . SER A 1 98 ? 4.674 -3.780 1.743 1.00 34.09 98 SER A CA 1
ATOM 695 C C . SER A 1 98 ? 5.517 -4.984 1.343 1.00 36.79 98 SER A C 1
ATOM 696 O O . SER A 1 98 ? 6.750 -4.904 1.328 1.00 41.16 98 SER A O 1
ATOM 699 N N . PRO A 1 99 ? 4.892 -6.107 0.987 1.00 38.92 99 PRO A N 1
ATOM 700 C CA . PRO A 1 99 ? 5.667 -7.205 0.402 1.00 41.77 99 PRO A CA 1
ATOM 701 C C . PRO A 1 99 ? 6.312 -6.806 -0.919 1.00 41.51 99 PRO A C 1
ATOM 702 O O . PRO A 1 99 ? 7.280 -7.456 -1.347 1.00 43.77 99 PRO A O 1
ATOM 706 N N . PHE A 1 100 ? 5.806 -5.753 -1.571 0.90 39.17 100 PHE A N 1
ATOM 707 C CA . PHE A 1 100 ? 6.356 -5.303 -2.843 0.90 45.61 100 PHE A CA 1
ATOM 708 C C . PHE A 1 100 ? 7.722 -4.651 -2.691 0.90 42.20 100 PHE A C 1
ATOM 709 O O . PHE A 1 100 ? 8.406 -4.453 -3.698 0.90 41.24 100 PHE A O 1
ATOM 717 N N . LEU A 1 101 ? 8.148 -4.353 -1.461 1.00 41.67 101 LEU A N 1
ATOM 718 C CA . LEU A 1 101 ? 9.451 -3.749 -1.210 1.00 44.81 101 LEU A CA 1
ATOM 719 C C . LEU A 1 101 ? 10.226 -4.508 -0.140 1.00 51.95 101 LEU A C 1
ATOM 720 O O . LEU A 1 101 ? 11.083 -3.921 0.530 1.00 46.90 101 LEU A O 1
ATOM 725 N N . ALA A 1 102 ? 9.936 -5.797 0.042 1.00 54.25 102 ALA A N 1
ATOM 726 C CA . ALA A 1 102 ? 10.525 -6.550 1.144 1.00 52.66 102 ALA A CA 1
ATOM 727 C C . ALA A 1 102 ? 12.030 -6.748 0.984 1.00 55.65 102 ALA A C 1
ATOM 728 O O . ALA A 1 102 ? 12.719 -6.962 1.987 1.00 51.56 102 ALA A O 1
ATOM 730 N N . SER A 1 103 ? 12.555 -6.669 -0.245 1.00 55.88 103 SER A N 1
ATOM 731 C CA . SER A 1 103 ? 13.992 -6.799 -0.471 1.00 60.48 103 SER A CA 1
ATOM 732 C C . SER A 1 103 ? 14.778 -5.550 -0.085 1.00 58.41 103 SER A C 1
ATOM 733 O O . SER A 1 103 ? 16.007 -5.621 0.018 1.00 70.25 103 SER A O 1
ATOM 736 N N . GLU A 1 104 ? 14.117 -4.417 0.123 1.00 48.35 104 GLU A N 1
ATOM 737 C CA . GLU A 1 104 ? 14.808 -3.149 0.300 1.00 53.20 104 GLU A CA 1
ATOM 738 C C . GLU A 1 104 ? 15.145 -2.895 1.763 1.00 56.23 104 GLU A C 1
ATOM 739 O O . GLU A 1 104 ? 14.355 -3.202 2.661 1.00 57.00 104 GLU A O 1
ATOM 745 N N . ASP A 1 105 ? 16.330 -2.330 1.992 1.00 53.52 105 ASP A N 1
ATOM 746 C CA . ASP A 1 105 ? 16.737 -1.856 3.315 1.00 63.22 105 ASP A CA 1
ATOM 747 C C . ASP A 1 105 ? 16.286 -0.404 3.407 1.00 64.10 105 ASP A C 1
ATOM 748 O O . ASP A 1 105 ? 16.971 0.504 2.926 1.00 72.82 105 ASP A O 1
ATOM 750 N N . GLY A 1 106 ? 15.122 -0.184 4.016 1.00 53.22 106 GLY A N 1
ATOM 751 C CA . GLY A 1 106 ? 14.561 1.149 4.133 1.00 43.40 106 GLY A CA 1
ATOM 752 C C . GLY A 1 106 ? 13.656 1.524 2.973 1.00 37.68 106 GLY A C 1
ATOM 753 O O . GLY A 1 106 ? 13.983 1.261 1.816 1.00 40.42 106 GLY A O 1
ATOM 754 N N . VAL A 1 107 ? 12.515 2.144 3.269 1.00 37.66 107 VAL A N 1
ATOM 755 C CA . VAL A 1 107 ? 11.530 2.533 2.262 1.00 35.67 107 VAL A CA 1
ATOM 756 C C . VAL A 1 107 ? 11.294 4.028 2.427 1.00 35.32 107 VAL A C 1
ATOM 757 O O . VAL A 1 107 ? 10.827 4.475 3.483 1.00 31.61 107 VAL A O 1
ATOM 761 N N . LEU A 1 108 ? 11.615 4.801 1.391 1.00 33.08 108 LEU A N 1
ATOM 762 C CA . LEU A 1 108 ? 11.739 6.253 1.507 1.00 30.86 108 LEU A CA 1
ATOM 763 C C . LEU A 1 108 ? 10.682 6.959 0.669 1.00 32.64 108 LEU A C 1
ATOM 764 O O . LEU A 1 108 ? 10.703 6.872 -0.563 1.00 35.84 108 LEU A O 1
ATOM 769 N N . GLY A 1 109 ? 9.805 7.708 1.322 1.00 28.56 109 GLY A N 1
ATOM 770 C CA . GLY A 1 109 ? 8.819 8.456 0.568 1.00 31.23 109 GLY A CA 1
ATOM 771 C C . GLY A 1 109 ? 7.932 9.267 1.484 1.00 30.62 109 GLY A C 1
ATOM 772 O O . GLY A 1 109 ? 8.024 9.185 2.721 1.00 28.05 109 GLY A O 1
ATOM 773 N N . GLY A 1 110 ? 7.047 10.038 0.849 1.00 28.78 110 GLY A N 1
ATOM 774 C CA . GLY A 1 110 ? 6.113 10.889 1.567 1.00 30.80 110 GLY A CA 1
ATOM 775 C C . GLY A 1 110 ? 4.904 11.222 0.721 1.00 31.17 110 GLY A C 1
ATOM 776 O O . GLY A 1 110 ? 4.911 11.049 -0.502 1.00 25.45 110 GLY A O 1
ATOM 777 N N . VAL A 1 111 ? 3.858 11.716 1.390 1.00 25.62 111 VAL A N 1
ATOM 778 C CA . VAL A 1 111 ? 2.613 12.125 0.746 1.00 26.78 111 VAL A CA 1
ATOM 779 C C . VAL A 1 111 ? 2.071 13.386 1.402 1.00 26.91 111 VAL A C 1
ATOM 780 O O . VAL A 1 111 ? 2.279 13.643 2.598 1.00 25.08 111 VAL A O 1
ATOM 784 N N . ILE A 1 112 ? 1.376 14.178 0.597 1.00 26.32 112 ILE A N 1
ATOM 785 C CA . ILE A 1 112 ? 0.450 15.191 1.094 1.00 33.00 112 ILE A CA 1
ATOM 786 C C . ILE A 1 112 ? -0.944 14.766 0.665 1.00 29.79 112 ILE A C 1
ATOM 787 O O . ILE A 1 112 ? -1.127 14.207 -0.425 1.00 27.73 112 ILE A O 1
ATOM 792 N N . VAL A 1 113 ? -1.920 15.000 1.533 1.00 30.52 113 VAL A N 1
ATOM 793 C CA . VAL A 1 113 ? -3.296 14.620 1.248 1.00 30.06 113 VAL A CA 1
ATOM 794 C C . VAL A 1 113 ? -4.211 15.733 1.722 1.00 32.87 113 VAL A C 1
ATOM 795 O O . VAL A 1 113 ? -3.890 16.482 2.648 1.00 28.76 113 VAL A O 1
ATOM 799 N N . LEU A 1 114 ? -5.364 15.838 1.078 1.00 34.09 114 LEU A N 1
ATOM 800 C CA . LEU A 1 114 ? -6.474 16.529 1.700 1.00 34.25 114 LEU A CA 1
ATOM 801 C C . LEU A 1 114 ? -7.729 15.727 1.419 1.00 30.37 114 LEU A C 1
ATOM 802 O O . LEU A 1 114 ? -7.804 14.977 0.438 1.00 28.03 114 LEU A O 1
ATOM 807 N N . ARG A 1 115 ? -8.703 15.861 2.308 1.00 29.62 115 ARG A N 1
ATOM 808 C CA . ARG A 1 115 ? -10.029 15.363 1.998 1.00 36.20 115 ARG A CA 1
ATOM 809 C C . ARG A 1 115 ? -11.048 16.348 2.535 1.00 37.19 115 ARG A C 1
ATOM 810 O O . ARG A 1 115 ? -10.853 16.942 3.599 1.00 42.69 115 ARG A O 1
ATOM 818 N N . SER A 1 116 ? -12.122 16.534 1.783 1.00 35.55 116 SER A N 1
ATOM 819 C CA . SER A 1 116 ? -13.163 17.450 2.186 1.00 40.67 116 SER A CA 1
ATOM 820 C C . SER A 1 116 ? -14.493 16.724 2.192 1.00 34.39 116 SER A C 1
ATOM 821 O O . SER A 1 116 ? -14.672 15.691 1.539 1.00 42.69 116 SER A O 1
ATOM 824 N N . CYS A 1 117 ? -15.419 17.274 2.964 1.00 36.95 117 CYS A N 1
ATOM 825 C CA . CYS A 1 117 ? -16.818 16.897 2.869 1.00 51.90 117 CYS A CA 1
ATOM 826 C C . CYS A 1 117 ? -17.659 18.088 3.307 1.00 53.50 117 CYS A C 1
ATOM 827 O O . CYS A 1 117 ? -17.216 18.913 4.114 1.00 47.48 117 CYS A O 1
ATOM 830 N N . ARG A 1 118 ? -18.863 18.191 2.746 1.00 56.58 118 ARG A N 1
ATOM 831 C CA . ARG A 1 118 ? -19.802 19.221 3.167 1.00 66.66 118 ARG A CA 1
ATOM 832 C C . ARG A 1 118 ? -20.475 18.800 4.466 1.00 78.64 118 ARG A C 1
ATOM 833 O O . ARG A 1 118 ? -20.986 17.681 4.571 1.00 79.30 118 ARG A O 1
ATOM 835 N N . CYS A 1 119 ? -20.464 19.687 5.457 1.00 92.67 119 CYS A N 1
ATOM 836 C CA . CYS A 1 119 ? -21.217 19.459 6.689 1.00 106.78 119 CYS A CA 1
ATOM 837 C C . CYS A 1 119 ? -22.451 20.359 6.748 1.00 112.14 119 CYS A C 1
ATOM 838 O O . CYS A 1 119 ? -23.586 19.878 6.761 1.00 115.11 119 CYS A O 1
ATOM 841 N N . GLN A 1 130 ? -24.076 26.018 4.307 1.00 93.65 130 GLN A N 1
ATOM 842 C CA . GLN A 1 130 ? -23.169 25.333 3.396 1.00 88.20 130 GLN A CA 1
ATOM 843 C C . GLN A 1 130 ? -21.716 25.651 3.745 1.00 91.85 130 GLN A C 1
ATOM 844 O O . GLN A 1 130 ? -21.222 26.743 3.455 1.00 98.12 130 GLN A O 1
ATOM 846 N N . THR A 1 131 ? -21.037 24.691 4.372 1.00 83.63 131 THR A N 1
ATOM 847 C CA . THR A 1 131 ? -19.644 24.845 4.765 1.00 75.65 131 THR A CA 1
ATOM 848 C C . THR A 1 131 ? -18.889 23.581 4.387 1.00 64.10 131 THR A C 1
ATOM 849 O O . THR A 1 131 ? -19.472 22.507 4.232 1.00 66.80 131 THR A O 1
ATOM 853 N N . LEU A 1 132 ? -17.579 23.726 4.231 1.00 55.80 132 LEU A N 1
ATOM 854 C CA . LEU A 1 132 ? -16.714 22.650 3.778 1.00 55.51 132 LEU A CA 1
ATOM 855 C C . LEU A 1 132 ? -15.688 22.345 4.859 1.00 53.28 132 LEU A C 1
ATOM 856 O O . LEU A 1 132 ? -14.967 23.243 5.304 1.00 54.73 132 LEU A O 1
ATOM 861 N N . LEU A 1 133 ? -15.612 21.084 5.268 1.00 47.95 133 LEU A N 1
ATOM 862 C CA . LEU A 1 133 ? -14.631 20.642 6.249 1.00 47.31 133 LEU A CA 1
ATOM 863 C C . LEU A 1 133 ? -13.475 19.994 5.502 1.00 42.36 133 LEU A C 1
ATOM 864 O O . LEU A 1 133 ? -13.645 18.957 4.851 1.00 40.17 133 LEU A O 1
ATOM 869 N N . VAL A 1 134 ? -12.308 20.621 5.576 1.00 41.25 134 VAL A N 1
ATOM 870 C CA . VAL A 1 134 ? -11.113 20.152 4.891 1.00 39.36 134 VAL A CA 1
ATOM 871 C C . VAL A 1 134 ? -10.145 19.628 5.943 1.00 38.71 134 VAL A C 1
ATOM 872 O O . VAL A 1 134 ? -9.796 20.335 6.895 1.00 43.72 134 VAL A O 1
ATOM 876 N N . GLU A 1 135 ? -9.730 18.389 5.790 1.00 32.69 135 GLU A N 1
ATOM 877 C CA . GLU A 1 135 ? -8.675 17.816 6.610 1.00 35.68 135 GLU A CA 1
ATOM 878 C C . GLU A 1 135 ? -7.472 17.614 5.712 1.00 33.40 135 GLU A C 1
ATOM 879 O O . GLU A 1 135 ? -7.613 17.068 4.612 1.00 34.21 135 GLU A O 1
ATOM 885 N N . PHE A 1 136 ? -6.308 18.067 6.166 1.00 31.73 136 PHE A N 1
ATOM 886 C CA . PHE A 1 136 ? -5.082 18.004 5.379 1.00 32.51 136 PHE A CA 1
ATOM 887 C C . PHE A 1 136 ? -4.002 17.381 6.242 1.00 37.47 136 PHE A C 1
ATOM 888 O O . PHE A 1 136 ? -3.943 17.650 7.446 1.00 31.18 136 PHE A O 1
ATOM 896 N N . LEU A 1 137 ? -3.166 16.538 5.629 1.00 32.90 137 LEU A N 1
ATOM 897 C CA . LEU A 1 137 ? -2.113 15.842 6.362 1.00 28.33 137 LEU A CA 1
ATOM 898 C C . LEU A 1 137 ? -0.900 15.678 5.462 1.00 31.51 137 LEU A C 1
ATOM 899 O O . LEU A 1 137 ? -1.001 15.699 4.234 1.00 29.64 137 LEU A O 1
ATOM 904 N N . TRP A 1 138 ? 0.254 15.525 6.089 1.00 32.02 138 TRP A N 1
ATOM 905 C CA . TRP A 1 138 ? 1.449 15.081 5.395 1.00 30.54 138 TRP A CA 1
ATOM 906 C C . TRP A 1 138 ? 2.077 13.973 6.218 1.00 30.10 138 TRP A C 1
ATOM 907 O O . TRP A 1 138 ? 1.902 13.909 7.440 1.00 28.38 138 TRP A O 1
ATOM 918 N N . SER A 1 139 ? 2.787 13.089 5.528 1.00 27.61 139 SER A N 1
ATOM 919 C CA . SER A 1 139 ? 3.411 11.945 6.173 1.00 26.67 139 SER A CA 1
ATOM 920 C C . SER A 1 139 ? 4.617 11.560 5.332 1.00 27.78 139 SER A C 1
ATOM 921 O O . SER A 1 139 ? 4.586 11.701 4.104 1.00 25.87 139 SER A O 1
ATOM 924 N N . HIS A 1 140 ? 5.689 11.115 5.990 1.00 27.75 140 HIS A N 1
ATOM 925 C CA . HIS A 1 140 ? 6.901 10.788 5.242 1.00 29.13 140 HIS A CA 1
ATOM 926 C C . HIS A 1 140 ? 7.754 9.845 6.071 1.00 32.26 140 HIS A C 1
ATOM 927 O O . HIS A 1 140 ? 7.677 9.843 7.303 1.00 28.92 140 HIS A O 1
ATOM 934 N N . THR A 1 141 ? 8.535 9.016 5.380 1.00 30.35 141 THR A N 1
ATOM 935 C CA . THR A 1 141 ? 9.509 8.142 6.020 1.00 30.46 141 THR A CA 1
ATOM 936 C C . THR A 1 141 ? 10.926 8.646 5.818 1.00 29.72 141 THR A C 1
ATOM 937 O O . THR A 1 141 ? 11.868 8.020 6.304 1.00 31.07 141 THR A O 1
ATOM 941 N N . THR A 1 142 ? 11.094 9.732 5.066 1.00 30.62 142 THR A N 1
ATOM 942 C CA . THR A 1 142 ? 12.352 10.434 4.935 1.00 31.16 142 THR A CA 1
ATOM 943 C C . THR A 1 142 ? 12.650 11.243 6.198 1.00 32.64 142 THR A C 1
ATOM 944 O O . THR A 1 142 ? 11.768 11.511 7.016 1.00 31.73 142 THR A O 1
ATOM 948 N N . GLU A 1 143 ? 13.905 11.683 6.313 1.00 35.35 143 GLU A N 1
ATOM 949 C CA . GLU A 1 143 ? 14.294 12.548 7.422 1.00 41.26 143 GLU A CA 1
ATOM 950 C C . GLU A 1 143 ? 13.401 13.780 7.509 1.00 41.71 143 GLU A C 1
ATOM 951 O O . GLU A 1 143 ? 12.964 14.171 8.600 1.00 38.20 143 GLU A O 1
ATOM 957 N N . SER A 1 144 ? 13.121 14.413 6.375 1.00 35.31 144 SER A N 1
ATOM 958 C CA . SER A 1 144 ? 12.374 15.657 6.420 1.00 39.00 144 SER A CA 1
ATOM 959 C C . SER A 1 144 ? 11.501 15.791 5.183 1.00 39.25 144 SER A C 1
ATOM 960 O O . SER A 1 144 ? 11.615 15.025 4.216 1.00 32.86 144 SER A O 1
ATOM 963 N N . MET A 1 145 ? 10.577 16.748 5.265 1.00 36.26 145 MET A N 1
ATOM 964 C CA . MET A 1 145 ? 9.695 17.089 4.157 1.00 31.83 145 MET A CA 1
ATOM 965 C C . MET A 1 145 ? 9.231 18.522 4.363 1.00 37.64 145 MET A C 1
ATOM 966 O O . MET A 1 145 ? 8.855 18.891 5.478 1.00 37.86 145 MET A O 1
ATOM 971 N N . CYS A 1 146 ? 9.309 19.343 3.319 1.00 31.59 146 CYS A N 1
ATOM 972 C CA . CYS A 1 146 ? 8.887 20.731 3.416 1.00 34.21 146 CYS A CA 1
ATOM 973 C C . CYS A 1 146 ? 7.499 20.880 2.816 1.00 37.45 146 CYS A C 1
ATOM 974 O O . CYS A 1 146 ? 7.274 20.503 1.660 1.00 32.82 146 CYS A O 1
ATOM 977 N N . VAL A 1 147 ? 6.576 21.439 3.603 1.00 35.24 147 VAL A N 1
ATOM 978 C CA . VAL A 1 147 ? 5.202 21.635 3.166 1.00 32.79 147 VAL A CA 1
ATOM 979 C C . VAL A 1 147 ? 4.830 23.100 3.341 1.00 38.10 147 VAL A C 1
ATOM 980 O O . VAL A 1 147 ? 5.473 23.852 4.077 1.00 39.11 147 VAL A O 1
ATOM 984 N N . GLY A 1 148 ? 3.803 23.497 2.605 1.00 34.98 148 GLY A N 1
ATOM 985 C CA . GLY A 1 148 ? 3.146 24.772 2.817 1.00 35.49 148 GLY A CA 1
ATOM 986 C C . GLY A 1 148 ? 1.666 24.570 2.594 1.00 37.17 148 GLY A C 1
ATOM 987 O O . GLY A 1 148 ? 1.251 23.677 1.857 1.00 34.83 148 GLY A O 1
ATOM 988 N N . TYR A 1 149 ? 0.862 25.390 3.260 1.00 38.19 149 TYR A N 1
ATOM 989 C CA . TYR A 1 149 ? -0.577 25.250 3.107 1.00 37.22 149 TYR A CA 1
ATOM 990 C C . TYR A 1 149 ? -1.249 26.587 3.366 1.00 41.81 149 TYR A C 1
ATOM 991 O O . TYR A 1 149 ? -0.689 27.473 4.008 1.00 43.76 149 TYR A O 1
ATOM 1000 N N . MET A 1 150 ? -2.466 26.720 2.857 1.00 45.86 150 MET A N 1
ATOM 1001 C CA . MET A 1 150 ? -3.115 28.021 2.846 1.00 48.93 150 MET A CA 1
ATOM 1002 C C . MET A 1 150 ? -4.574 27.822 2.484 1.00 45.63 150 MET A C 1
ATOM 1003 O O . MET A 1 150 ? -4.888 26.998 1.626 1.00 40.70 150 MET A O 1
ATOM 1008 N N . SER A 1 151 ? -5.453 28.562 3.147 1.00 44.33 151 SER A N 1
ATOM 1009 C CA . SER A 1 151 ? -6.841 28.660 2.732 1.00 49.21 151 SER A CA 1
ATOM 1010 C C . SER A 1 151 ? -7.097 30.068 2.218 1.00 53.62 151 SER A C 1
ATOM 1011 O O . SER A 1 151 ? -6.397 31.016 2.584 1.00 58.96 151 SER A O 1
ATOM 1014 N N . ALA A 1 152 ? -8.103 30.201 1.350 1.00 48.70 152 ALA A N 1
ATOM 1015 C CA . ALA A 1 152 ? -8.378 31.511 0.768 1.00 53.49 152 ALA A CA 1
ATOM 1016 C C . ALA A 1 152 ? -8.858 32.510 1.812 1.00 60.29 152 ALA A C 1
ATOM 1017 O O . ALA A 1 152 ? -8.694 33.721 1.627 1.00 66.61 152 ALA A O 1
ATOM 1019 N N . GLN A 1 153 ? -9.453 32.032 2.904 1.00 66.28 153 GLN A N 1
ATOM 1020 C CA . GLN A 1 153 ? -9.965 32.925 3.936 1.00 74.41 153 GLN A CA 1
ATOM 1021 C C . GLN A 1 153 ? -8.911 33.328 4.962 1.00 79.45 153 GLN A C 1
ATOM 1022 O O . GLN A 1 153 ? -9.043 34.393 5.572 1.00 82.60 153 GLN A O 1
ATOM 1024 N N . ASP A 1 154 ? -7.872 32.513 5.191 1.00 83.12 154 ASP A N 1
ATOM 1025 C CA . ASP A 1 154 ? -6.849 32.937 6.147 1.00 88.96 154 ASP A CA 1
ATOM 1026 C C . ASP A 1 154 ? -5.919 33.986 5.543 1.00 89.55 154 ASP A C 1
ATOM 1027 O O . ASP A 1 154 ? -5.476 34.901 6.247 1.00 94.66 154 ASP A O 1
ATOM 1032 N N . GLY A 1 155 ? -5.590 33.855 4.258 1.00 84.91 155 GLY A N 1
ATOM 1033 C CA . GLY A 1 155 ? -4.828 34.873 3.557 1.00 86.03 155 GLY A CA 1
ATOM 1034 C C . GLY A 1 155 ? -3.372 35.000 3.947 1.00 83.56 155 GLY A C 1
ATOM 1035 O O . GLY A 1 155 ? -2.722 35.974 3.551 1.00 84.66 155 GLY A O 1
ATOM 1036 N N . LYS A 1 156 ? -2.840 34.053 4.718 1.00 76.45 156 LYS A N 1
ATOM 1037 C CA . LYS A 1 156 ? -1.415 34.002 5.022 1.00 68.16 156 LYS A CA 1
ATOM 1038 C C . LYS A 1 156 ? -0.961 32.560 4.889 1.00 59.48 156 LYS A C 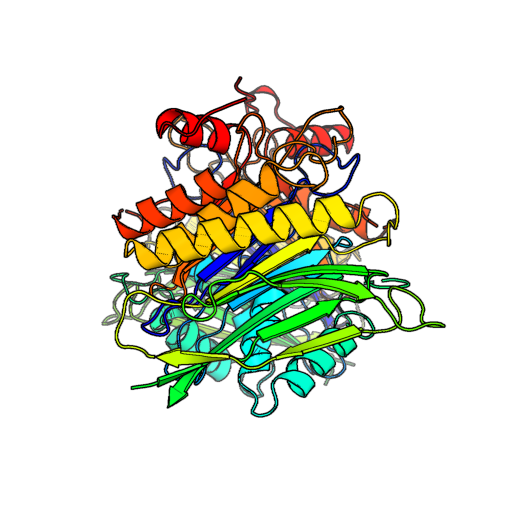1
ATOM 1039 O O . LYS A 1 156 ? -1.433 31.692 5.627 1.00 62.77 156 LYS A O 1
ATOM 1041 N N . ALA A 1 157 ? -0.050 32.305 3.958 1.00 53.11 157 ALA A N 1
ATOM 1042 C CA . ALA A 1 157 ? 0.458 30.954 3.777 1.00 51.22 157 ALA A CA 1
ATOM 1043 C C . ALA A 1 157 ? 1.312 30.534 4.970 1.00 50.12 157 ALA A C 1
ATOM 1044 O O . ALA A 1 157 ? 2.125 31.308 5.478 1.00 54.03 157 ALA A O 1
ATOM 1046 N N . LYS A 1 158 ? 1.124 29.298 5.418 1.00 48.59 158 LYS A N 1
ATOM 1047 C CA . LYS A 1 158 ? 1.927 28.710 6.481 1.00 49.83 158 LYS A CA 1
ATOM 1048 C C . LYS A 1 158 ? 2.854 27.670 5.865 1.00 48.83 158 LYS A C 1
ATOM 1049 O O . LYS A 1 158 ? 2.423 26.878 5.021 1.00 45.32 158 LYS A O 1
ATOM 1051 N N . THR A 1 159 ? 4.131 27.700 6.249 1.00 45.54 159 THR A N 1
ATOM 1052 C CA . THR A 1 159 ? 5.102 26.717 5.790 1.00 49.57 159 THR A CA 1
ATOM 1053 C C . THR A 1 159 ? 5.745 26.036 6.990 1.00 45.82 159 THR A C 1
ATOM 1054 O O . THR A 1 159 ? 5.768 26.567 8.103 1.00 40.67 159 THR A O 1
ATOM 1058 N N . HIS A 1 160 ? 6.265 24.840 6.754 1.00 44.26 160 HIS A N 1
ATOM 1059 C CA . HIS A 1 160 ? 6.681 24.010 7.869 1.00 42.84 160 HIS A CA 1
ATOM 1060 C C . HIS A 1 160 ? 7.599 22.919 7.352 1.00 42.36 160 HIS A C 1
ATOM 1061 O O . HIS A 1 160 ? 7.301 22.277 6.345 1.00 35.13 160 HIS A O 1
ATOM 1068 N N . ILE A 1 161 ? 8.687 22.679 8.062 1.00 40.27 161 ILE A N 1
ATOM 1069 C CA . ILE A 1 161 ? 9.581 21.588 7.727 1.00 36.69 161 ILE A CA 1
ATOM 1070 C C . ILE A 1 161 ? 9.301 20.465 8.712 1.00 40.29 161 ILE A C 1
ATOM 1071 O O . ILE A 1 161 ? 9.549 20.597 9.914 1.00 38.96 161 ILE A O 1
ATOM 1076 N N . SER A 1 162 ? 8.704 19.391 8.204 1.00 39.52 162 SER A N 1
ATOM 1077 C CA . SER A 1 162 ? 8.363 18.239 9.021 1.00 38.34 162 SER A CA 1
ATOM 1078 C C . SER A 1 162 ? 9.583 17.335 9.129 1.00 37.55 162 SER A C 1
ATOM 1079 O O . SER A 1 162 ? 10.219 17.031 8.119 1.00 36.69 162 SER A O 1
ATOM 1082 N N . ARG A 1 163 ? 9.921 16.908 10.347 1.00 35.11 163 ARG A N 1
ATOM 1083 C CA . ARG A 1 163 ? 11.108 16.090 10.573 1.00 35.90 163 ARG A CA 1
ATOM 1084 C C . ARG A 1 163 ? 10.734 14.816 11.324 1.00 40.62 163 ARG A C 1
ATOM 1085 O O . ARG A 1 163 ? 9.808 14.809 12.143 1.00 40.83 163 ARG A O 1
ATOM 1093 N N . LEU A 1 164 ? 11.480 13.742 11.059 1.00 38.65 164 LEU A N 1
ATOM 1094 C CA . LEU A 1 164 ? 11.380 12.562 11.906 1.00 36.12 164 LEU A CA 1
ATOM 1095 C C . LEU A 1 164 ? 11.870 12.886 13.314 1.00 37.28 164 LEU A C 1
ATOM 1096 O O . LEU A 1 164 ? 12.941 13.490 13.478 1.00 42.37 164 LEU A O 1
ATOM 1101 N N . PRO A 1 165 ? 11.146 12.457 14.344 1.00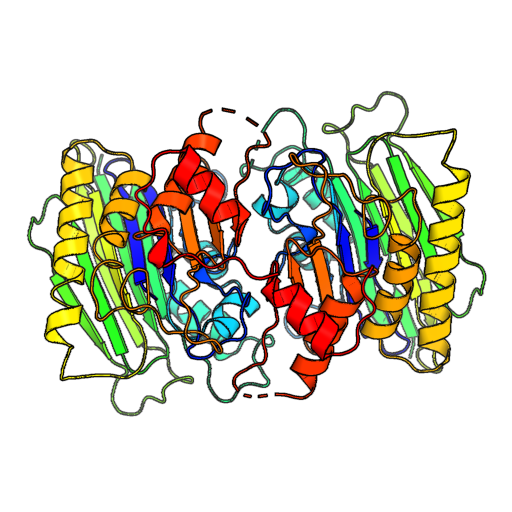 38.19 165 PRO A N 1
ATOM 1102 C CA . PRO A 1 165 ? 11.541 12.750 15.722 1.00 41.91 165 PRO A CA 1
ATOM 1103 C C . PRO A 1 165 ? 12.834 12.047 16.090 1.00 43.86 165 PRO A C 1
ATOM 1104 O O . PRO A 1 165 ? 13.241 11.081 15.424 1.00 46.27 165 PRO A O 1
ATOM 1108 N N . PRO A 1 166 ? 13.491 12.480 17.163 1.00 51.94 166 PRO A N 1
ATOM 1109 C CA . PRO A 1 166 ? 14.663 11.746 17.653 1.00 54.61 166 PRO A CA 1
ATOM 1110 C C . PRO A 1 166 ? 14.301 10.308 18.005 1.00 45.64 166 PRO A C 1
ATOM 1111 O O . PRO A 1 166 ? 13.241 10.030 18.570 1.00 52.32 166 PRO A O 1
ATOM 1115 N N . GLY A 1 167 ? 15.181 9.387 17.635 1.00 54.98 167 GLY A N 1
ATOM 1116 C CA . GLY A 1 167 ? 14.947 7.977 17.832 1.00 45.88 167 GLY A CA 1
ATOM 1117 C C . GLY A 1 167 ? 14.337 7.279 16.637 1.00 43.06 167 GLY A C 1
ATOM 1118 O O . GLY A 1 167 ? 14.413 6.051 16.548 1.00 49.91 167 GLY A O 1
ATOM 1119 N N . ALA A 1 168 ? 13.736 8.024 15.715 1.00 48.45 168 ALA A N 1
ATOM 1120 C CA . ALA A 1 168 ? 13.202 7.420 14.505 1.00 44.60 168 ALA A CA 1
ATOM 1121 C C . ALA A 1 168 ? 14.353 7.052 13.575 1.00 45.84 168 ALA A C 1
ATOM 1122 O O . ALA A 1 168 ? 15.478 7.543 13.717 1.00 43.79 168 ALA A O 1
ATOM 1124 N N . VAL A 1 169 ? 14.080 6.142 12.645 1.00 38.36 169 VAL A N 1
ATOM 1125 C CA . VAL A 1 169 ? 15.067 5.708 11.659 1.00 39.45 169 VAL A CA 1
ATOM 1126 C C . VAL A 1 169 ? 14.490 5.979 10.269 1.00 40.29 169 VAL A C 1
ATOM 1127 O O . VAL A 1 169 ? 13.424 5.452 9.917 1.00 36.33 169 VAL A O 1
ATOM 1131 N N . ALA A 1 170 ? 15.173 6.821 9.493 1.00 38.12 170 ALA A N 1
ATOM 1132 C CA . ALA A 1 170 ? 14.716 7.110 8.136 1.00 43.37 170 ALA A CA 1
ATOM 1133 C C . ALA A 1 170 ? 14.579 5.822 7.334 1.00 36.39 170 ALA A C 1
ATOM 1134 O O . ALA A 1 170 ? 15.431 4.927 7.413 1.00 38.35 170 ALA A O 1
ATOM 1136 N N . GLY A 1 171 ? 13.491 5.736 6.554 1.00 34.69 171 GLY A N 1
ATOM 1137 C CA . GLY A 1 171 ? 13.166 4.544 5.793 1.00 34.68 171 GLY A CA 1
ATOM 1138 C C . GLY A 1 171 ? 12.539 3.428 6.605 1.00 39.25 171 GLY A C 1
ATOM 1139 O O . GLY A 1 171 ? 12.259 2.356 6.053 1.00 38.45 171 GLY A O 1
ATOM 1140 N N . GLN A 1 172 ? 12.346 3.629 7.904 1.00 37.21 172 GLN A N 1
ATOM 1141 C CA . GLN A 1 172 ? 11.760 2.611 8.755 1.00 41.47 172 GLN A CA 1
ATOM 1142 C C . GLN A 1 172 ? 10.713 3.159 9.710 1.00 42.77 172 GLN A C 1
ATOM 1143 O O . GLN A 1 172 ? 9.923 2.376 10.244 1.00 51.32 172 GLN A O 1
ATOM 1149 N N . SER A 1 173 ? 10.645 4.473 9.894 1.00 38.51 173 SER A N 1
ATOM 1150 C CA . SER A 1 173 ? 9.725 5.141 10.793 1.00 30.96 173 SER A CA 1
ATOM 1151 C C . SER A 1 173 ? 8.855 6.083 9.977 1.00 31.10 173 SER A C 1
ATOM 1152 O O . SER A 1 173 ? 9.202 6.464 8.856 1.00 28.84 173 SER A O 1
ATOM 1155 N N . VAL A 1 174 ? 7.723 6.463 10.553 1.00 28.38 174 VAL A N 1
ATOM 1156 C CA . VAL A 1 174 ? 6.754 7.333 9.898 1.00 32.57 174 VAL A CA 1
ATOM 1157 C C . VAL A 1 174 ? 6.583 8.581 10.741 1.00 31.64 174 VAL A C 1
ATOM 1158 O O . VAL A 1 174 ? 6.445 8.490 11.962 1.00 38.62 174 VAL A O 1
ATOM 1162 N N . ALA A 1 175 ? 6.648 9.743 10.106 1.00 34.12 175 ALA A N 1
ATOM 1163 C CA . ALA A 1 175 ? 6.203 10.982 10.727 1.00 36.05 175 ALA A CA 1
ATOM 1164 C C . ALA A 1 175 ? 4.871 11.369 10.104 1.00 33.30 175 ALA A C 1
ATOM 1165 O O . ALA A 1 175 ? 4.654 11.159 8.906 1.00 28.19 175 ALA A O 1
ATOM 1167 N N . ILE A 1 176 ? 3.973 11.930 10.906 1.00 30.43 176 ILE A N 1
ATOM 1168 C CA . ILE A 1 176 ? 2.663 12.293 10.369 1.00 28.54 176 ILE A CA 1
ATOM 1169 C C . ILE A 1 176 ? 2.110 13.460 11.169 1.00 33.25 176 ILE A C 1
ATOM 1170 O O . ILE A 1 176 ? 2.192 13.476 12.402 1.00 29.32 176 ILE A O 1
ATOM 1175 N N . GLU A 1 177 ? 1.658 14.495 10.463 1.00 34.69 177 GLU A N 1
ATOM 1176 C CA . GLU A 1 177 ? 1.013 15.637 11.101 1.00 36.11 177 GLU A CA 1
ATOM 1177 C C . GLU A 1 177 ? -0.095 16.118 10.184 1.00 35.51 177 GLU A C 1
ATOM 1178 O O . GLU A 1 177 ? -0.161 15.738 9.013 1.00 28.67 177 GLU A O 1
ATOM 1184 N N . GLY A 1 178 ? -0.940 16.997 10.703 1.00 35.76 178 GLY A N 1
ATOM 1185 C CA . GLY A 1 178 ? -1.963 17.597 9.873 1.00 41.11 178 GLY A CA 1
ATOM 1186 C C . GLY A 1 178 ? -2.903 18.450 10.701 1.00 43.70 178 GLY A C 1
ATOM 1187 O O . GLY A 1 178 ? -2.678 18.688 11.888 1.00 44.47 178 GLY A O 1
ATOM 1188 N N . GLY A 1 179 ? -3.954 18.918 10.038 1.00 40.29 179 GLY A N 1
ATOM 1189 C CA . GLY A 1 179 ? -4.941 19.740 10.694 1.00 44.20 179 GLY A CA 1
ATOM 1190 C C . GLY A 1 179 ? -6.263 19.709 9.961 1.00 43.86 179 GLY A C 1
ATOM 1191 O O . GLY A 1 179 ? -6.478 18.916 9.043 1.00 37.98 179 GLY A O 1
ATOM 1192 N N . VAL A 1 180 ? -7.153 20.588 10.389 1.00 41.62 180 VAL A N 1
ATOM 1193 C CA . VAL A 1 180 ? -8.503 20.670 9.859 1.00 43.94 180 VAL A CA 1
ATOM 1194 C C . VAL A 1 180 ? -8.797 22.135 9.604 1.00 51.61 180 VAL A C 1
ATOM 1195 O O . VAL A 1 180 ? -8.304 23.025 10.306 1.00 59.55 180 VAL A O 1
ATOM 1197 N N . CYS A 1 181 ? -9.575 22.381 8.563 1.00 47.93 181 CYS A N 1
ATOM 1198 C CA . CYS A 1 181 ? -9.910 23.724 8.131 1.00 52.75 181 CYS A CA 1
ATOM 1199 C C . CYS A 1 181 ? -11.356 23.736 7.665 1.00 55.00 181 CYS A C 1
ATOM 1200 O O . CYS A 1 181 ? -11.772 22.851 6.914 1.00 61.29 181 CYS A O 1
ATOM 1203 N N . ARG A 1 182 ? -12.122 24.712 8.129 1.00 53.42 182 ARG A N 1
ATOM 1204 C CA . ARG A 1 182 ? -13.512 24.873 7.728 1.00 55.19 182 ARG A CA 1
ATOM 1205 C C . ARG A 1 182 ? -13.633 26.123 6.868 1.00 59.41 182 ARG A C 1
ATOM 1206 O O . ARG A 1 182 ? -13.268 27.220 7.303 1.00 68.10 182 ARG A O 1
ATOM 1214 N N . LEU A 1 183 ? -14.146 25.949 5.657 1.00 53.13 183 LEU A N 1
ATOM 1215 C CA . LEU A 1 183 ? -14.278 27.019 4.687 1.00 57.19 183 LEU A CA 1
ATOM 1216 C C . LEU A 1 183 ? -15.748 27.379 4.544 1.00 64.40 183 LEU A C 1
ATOM 1217 O O . LEU A 1 183 ? -16.631 26.543 4.755 1.00 64.56 183 LEU A O 1
ATOM 1222 N N . GLU A 1 184 ? -16.010 28.628 4.178 1.00 76.46 184 GLU A N 1
ATOM 1223 C CA . GLU A 1 184 ? -17.352 28.992 3.753 1.00 86.56 184 GLU A CA 1
ATOM 1224 C C . GLU A 1 184 ? -17.502 28.594 2.290 1.00 95.32 184 GLU A C 1
ATOM 1225 O O . GLU A 1 184 ? -16.678 28.967 1.448 1.00 94.72 184 GLU A O 1
ATOM 1227 N N . GLY A 1 185 ? -18.535 27.809 1.993 1.00 102.14 185 GLY A N 1
ATOM 1228 C CA . GLY A 1 185 ? -18.727 27.306 0.647 1.00 102.47 185 GLY A CA 1
ATOM 1229 C C . GLY A 1 185 ? -19.615 28.201 -0.189 1.00 104.66 185 GLY A C 1
ATOM 1230 O O . GLY A 1 185 ? -20.314 27.737 -1.094 1.00 105.28 185 GLY A O 1
ATOM 1231 N N . SER A 1 186 ? -19.572 29.500 0.100 1.00 99.84 186 SER A N 1
ATOM 1232 C CA . SER A 1 186 ? -20.444 30.472 -0.532 1.00 98.76 186 SER A CA 1
ATOM 1233 C C . SER A 1 186 ? -19.676 31.488 -1.358 1.00 91.81 186 SER A C 1
ATOM 1234 O O . SER A 1 186 ? -20.299 32.350 -1.986 1.00 88.86 186 SER A O 1
ATOM 1237 N N . GLY A 1 187 ? -18.347 31.440 -1.345 1.00 88.89 187 GLY A N 1
ATOM 1238 C CA . GLY A 1 187 ? -17.568 32.414 -2.080 1.00 88.70 187 GLY A CA 1
ATOM 1239 C C . GLY A 1 187 ? -16.811 31.809 -3.242 1.00 80.25 187 GLY A C 1
ATOM 1240 O O . GLY A 1 187 ? -17.356 31.010 -4.009 1.00 68.19 187 GLY A O 1
ATOM 1241 N N . SER A 1 188 ? -15.547 32.190 -3.379 1.00 79.34 188 SER A N 1
ATOM 1242 C CA . SER A 1 188 ? -14.639 31.640 -4.375 1.00 75.42 188 SER A CA 1
ATOM 1243 C C . SER A 1 188 ? -13.379 31.135 -3.694 1.00 69.88 188 SER A C 1
ATOM 1244 O O . SER A 1 188 ? -12.269 31.251 -4.223 1.00 65.37 188 SER A O 1
ATOM 1247 N N . GLY A 1 189 ? -13.541 30.564 -2.501 1.00 67.36 189 GLY A N 1
ATOM 1248 C CA . GLY A 1 189 ? -12.428 30.179 -1.662 1.00 63.07 189 GLY A CA 1
ATOM 1249 C C . GLY A 1 189 ? -11.940 28.774 -1.927 1.00 52.66 189 GLY A C 1
ATOM 1250 O O . GLY A 1 189 ? -12.224 28.170 -2.963 1.00 50.05 189 GLY A O 1
ATOM 1251 N N . GLY A 1 190 ? -11.197 28.248 -0.971 1.00 44.34 190 GLY A N 1
ATOM 1252 C CA . GLY A 1 190 ? -10.609 26.934 -1.113 1.00 43.46 190 GLY A CA 1
ATOM 1253 C C . GLY A 1 190 ? -9.372 26.804 -0.248 1.00 42.33 190 GLY A C 1
ATOM 1254 O O . GLY A 1 190 ? -9.093 27.635 0.613 1.00 41.57 190 GLY A O 1
ATOM 1255 N N . PHE A 1 191 ? -8.636 25.728 -0.499 1.00 40.45 191 PHE A N 1
ATOM 1256 C CA . PHE A 1 191 ? -7.491 25.375 0.324 1.00 38.09 191 PHE A CA 1
ATOM 1257 C C . PHE A 1 191 ? -6.465 24.675 -0.552 1.00 35.20 191 PHE A C 1
ATOM 1258 O O . PHE A 1 191 ? -6.828 23.917 -1.453 1.00 33.65 191 PHE A O 1
ATOM 1266 N N . VAL A 1 192 ? -5.191 24.923 -0.273 1.00 32.70 192 VAL A N 1
ATOM 1267 C CA . VAL A 1 192 ? -4.094 24.292 -0.998 1.00 35.41 192 VAL A CA 1
ATOM 1268 C C . VAL A 1 192 ? -3.055 23.806 0.009 1.00 32.41 192 VAL A C 1
ATOM 1269 O O . VAL A 1 192 ? -2.830 24.440 1.046 1.00 32.50 192 VAL A O 1
ATOM 1273 N N . LEU A 1 193 ? -2.470 22.648 -0.273 1.00 35.64 193 LEU A N 1
ATOM 1274 C CA . LEU A 1 193 ? -1.322 22.112 0.447 1.00 36.78 193 LEU A CA 1
ATOM 1275 C C . LEU A 1 193 ? -0.304 21.688 -0.600 1.00 31.88 193 LEU A C 1
ATOM 1276 O O . LEU A 1 193 ? -0.667 21.022 -1.574 1.00 27.01 193 LEU A O 1
ATOM 1281 N N . VAL A 1 194 ? 0.949 22.116 -0.433 1.00 28.12 194 VAL A N 1
ATOM 1282 C CA . VAL A 1 194 ? 2.008 21.814 -1.388 1.00 28.26 194 VAL A CA 1
ATOM 1283 C C . VAL A 1 194 ? 3.161 21.172 -0.634 1.00 27.96 194 VAL A C 1
ATOM 1284 O O . VAL A 1 194 ? 3.239 21.236 0.595 1.00 27.95 194 VAL A O 1
ATOM 1288 N N . HIS A 1 195 ? 4.100 20.606 -1.393 1.00 28.12 195 HIS A N 1
ATOM 1289 C CA . HIS A 1 195 ? 5.366 20.173 -0.814 1.00 34.53 195 HIS A CA 1
ATOM 1290 C C . HIS A 1 195 ? 6.498 20.403 -1.803 1.00 31.14 195 HIS A C 1
ATOM 1291 O O . HIS A 1 195 ? 6.319 20.290 -3.018 1.00 30.93 195 HIS A O 1
ATOM 1298 N N . ALA A 1 196 ? 7.676 20.726 -1.271 1.00 31.42 196 ALA A N 1
ATOM 1299 C CA . ALA A 1 196 ? 8.826 21.067 -2.102 1.00 35.63 196 ALA A CA 1
ATOM 1300 C C . ALA A 1 196 ? 9.872 19.972 -2.108 1.00 38.78 196 ALA A C 1
ATOM 1301 O O . ALA A 1 196 ? 10.942 20.151 -2.695 1.00 51.42 196 ALA A O 1
ATOM 1303 N N . GLY A 1 197 ? 9.573 18.836 -1.523 1.00 35.43 197 GLY A N 1
ATOM 1304 C CA . GLY A 1 197 ? 10.468 17.698 -1.543 1.00 38.18 197 GLY A CA 1
ATOM 1305 C C . GLY A 1 197 ? 10.468 17.001 -0.202 1.00 42.65 197 GLY A C 1
ATOM 1306 O O . GLY A 1 197 ? 10.118 17.574 0.836 1.00 39.57 197 GLY A O 1
ATOM 1307 N N . ALA A 1 198 ? 10.833 15.723 -0.236 1.00 39.02 198 ALA A N 1
ATOM 1308 C CA . ALA A 1 198 ? 11.008 14.895 0.947 1.00 34.81 198 ALA A CA 1
ATOM 1309 C C . ALA A 1 198 ? 12.321 14.155 0.790 1.00 42.48 198 ALA A C 1
ATOM 1310 O O . ALA A 1 198 ? 12.557 13.515 -0.241 1.00 48.02 198 ALA A O 1
ATOM 1312 N N . GLY A 1 199 ? 13.180 14.262 1.791 1.00 34.14 199 GLY A N 1
ATOM 1313 C CA . GLY A 1 199 ? 14.465 13.598 1.738 1.00 37.50 199 GLY A CA 1
ATOM 1314 C C . GLY A 1 199 ? 15.326 13.982 2.923 1.00 40.57 199 GLY A C 1
ATOM 1315 O O . GLY A 1 199 ? 14.841 14.058 4.055 1.00 37.15 199 GLY A O 1
ATOM 1316 N N . TYR A 1 200 ? 16.604 14.230 2.660 1.00 44.29 200 TYR A N 1
ATOM 1317 C CA . TYR A 1 200 ? 17.556 14.563 3.711 1.00 54.73 200 TYR A CA 1
ATOM 1318 C C . TYR A 1 200 ? 17.287 15.961 4.244 1.00 52.48 200 TYR A C 1
ATOM 1319 O O . TYR A 1 200 ? 16.942 16.873 3.490 1.00 49.98 200 TYR A O 1
ATOM 1328 N N . HIS A 1 201 ? 17.430 16.137 5.553 1.00 49.66 201 HIS A N 1
ATOM 1329 C CA . HIS A 1 201 ? 17.321 17.482 6.094 1.00 55.14 201 HIS A CA 1
ATOM 1330 C C . HIS A 1 201 ? 18.486 18.330 5.603 1.00 59.89 201 HIS A C 1
ATOM 1331 O O . HIS A 1 201 ? 19.639 17.890 5.601 1.00 63.53 201 HIS A O 1
ATOM 1338 N N . SER A 1 202 ? 18.182 19.562 5.201 1.00 57.17 202 SER A N 1
ATOM 1339 C CA . SER A 1 202 ? 19.204 20.531 4.814 1.00 67.44 202 SER A CA 1
ATOM 1340 C C . SER A 1 202 ? 18.847 21.853 5.482 1.00 67.33 202 SER A C 1
ATOM 1341 O O . SER A 1 202 ? 17.924 22.544 5.043 1.00 65.15 202 SER A O 1
ATOM 1344 N N . GLU A 1 203 ? 19.560 22.188 6.560 1.00 64.16 203 GLU A N 1
ATOM 1345 C CA . GLU A 1 203 ? 19.348 23.482 7.197 1.00 70.48 203 GLU A CA 1
ATOM 1346 C C . GLU A 1 203 ? 19.637 24.620 6.234 1.00 77.02 203 GLU A C 1
ATOM 1347 O O . GLU A 1 203 ? 19.006 25.680 6.318 1.00 80.83 203 GLU A O 1
ATOM 1353 N N . SER A 1 204 ? 20.573 24.411 5.307 1.00 81.25 204 SER A N 1
ATOM 1354 C CA . SER A 1 204 ? 21.004 25.438 4.368 1.00 84.82 204 SER A CA 1
ATOM 1355 C C . SER A 1 204 ? 19.827 26.020 3.597 1.00 82.81 204 SER A C 1
ATOM 1356 O O . SER A 1 204 ? 19.403 27.151 3.859 1.00 83.75 204 SER A O 1
ATOM 1359 N N . LYS A 1 205 ? 19.289 25.249 2.656 1.00 81.48 205 LYS A N 1
ATOM 1360 C CA . LYS A 1 205 ? 18.197 25.692 1.802 1.00 81.63 205 LYS A CA 1
ATOM 1361 C C . LYS A 1 205 ? 16.824 25.537 2.451 1.00 74.67 205 LYS A C 1
ATOM 1362 O O . LYS A 1 205 ? 15.817 25.627 1.742 1.00 68.99 205 LYS A O 1
ATOM 1364 N N . ALA A 1 206 ? 16.766 25.310 3.767 1.00 70.45 206 ALA A N 1
ATOM 1365 C CA . ALA A 1 206 ? 15.484 25.166 4.451 1.00 64.86 206 ALA A CA 1
ATOM 1366 C C . ALA A 1 206 ? 14.595 26.377 4.209 1.00 62.77 206 ALA A C 1
ATOM 1367 O O . ALA A 1 206 ? 13.406 26.241 3.890 1.00 56.55 206 ALA A O 1
ATOM 1369 N N . LYS A 1 207 ? 15.167 27.573 4.349 1.00 62.17 207 LYS A N 1
ATOM 1370 C CA . LYS A 1 207 ? 14.405 28.799 4.143 1.00 63.53 207 LYS A CA 1
ATOM 1371 C C . LYS A 1 207 ? 13.947 28.929 2.693 1.00 58.97 207 LYS A C 1
ATOM 1372 O O . LYS A 1 207 ? 12.841 29.410 2.429 1.00 55.56 207 LYS A O 1
ATOM 1374 N N . GLU A 1 208 ? 14.782 28.503 1.738 1.00 61.48 208 GLU A N 1
ATOM 1375 C CA . GLU A 1 208 ? 14.404 28.613 0.331 1.00 61.55 208 GLU A CA 1
ATOM 1376 C C . GLU A 1 208 ? 13.241 27.682 -0.004 1.00 57.26 208 GLU A C 1
ATOM 1377 O O . GLU A 1 208 ? 12.319 28.074 -0.727 1.00 55.34 208 GLU A O 1
ATOM 1383 N N . TYR A 1 209 ? 13.251 26.455 0.531 1.00 55.55 209 TYR A N 1
ATOM 1384 C CA . TYR A 1 209 ? 12.147 25.530 0.282 1.00 44.15 209 TYR A CA 1
ATOM 1385 C C . TYR A 1 209 ? 10.853 26.075 0.859 1.00 42.82 209 TYR A C 1
ATOM 1386 O O . TYR A 1 209 ? 9.797 26.013 0.215 1.00 41.05 209 TYR A O 1
ATOM 1395 N N . LYS A 1 210 ? 10.920 26.597 2.089 1.00 43.97 210 LYS A N 1
ATOM 1396 C CA . LYS A 1 210 ? 9.754 27.204 2.718 1.00 46.82 210 LYS A CA 1
ATOM 1397 C C . LYS A 1 210 ? 9.237 28.368 1.891 1.00 44.61 210 LYS A C 1
ATOM 1398 O O . LYS A 1 210 ? 8.023 28.540 1.740 1.00 47.26 210 LYS A O 1
ATOM 1404 N N . HIS A 1 211 ? 10.151 29.165 1.338 1.00 47.46 211 HIS A N 1
ATOM 1405 C CA A HIS A 1 211 ? 9.783 30.330 0.533 0.39 50.74 211 HIS A CA 1
ATOM 1406 C CA B HIS A 1 211 ? 9.727 30.324 0.568 0.61 50.35 211 HIS A CA 1
ATOM 1407 C C . HIS A 1 211 ? 9.031 29.914 -0.728 0.82 47.15 211 HIS A C 1
ATOM 1408 O O . HIS A 1 211 ? 7.992 30.484 -1.075 1.00 46.90 211 HIS A O 1
ATOM 1421 N N . VAL A 1 212 ? 9.547 28.916 -1.441 1.00 45.99 212 VAL A N 1
ATOM 1422 C CA . VAL A 1 212 ? 8.851 28.516 -2.660 1.00 44.47 212 VAL A CA 1
ATOM 1423 C C . VAL A 1 212 ? 7.494 27.889 -2.326 1.00 41.46 212 VAL A C 1
ATOM 1424 O O . VAL A 1 212 ? 6.509 28.108 -3.038 1.00 40.90 212 VAL A O 1
ATOM 1428 N N . CYS A 1 213 ? 7.396 27.149 -1.214 1.00 40.34 213 CYS A N 1
ATOM 1429 C CA . CYS A 1 213 ? 6.092 26.602 -0.827 1.00 37.46 213 CYS A CA 1
ATOM 1430 C C . CYS A 1 213 ? 5.086 27.711 -0.545 1.00 41.53 213 CYS A C 1
ATOM 1431 O O . CYS A 1 213 ? 3.913 27.613 -0.933 1.00 37.96 213 CYS A O 1
ATOM 1434 N N . LYS A 1 214 ? 5.531 28.774 0.132 1.00 40.75 214 LYS A N 1
ATOM 1435 C CA . LYS A 1 214 ? 4.661 29.912 0.393 1.00 45.83 214 LYS A CA 1
ATOM 1436 C C . LYS A 1 214 ? 4.152 30.536 -0.907 1.00 43.48 214 LYS A C 1
ATOM 1437 O O . LYS A 1 214 ? 2.946 30.751 -1.074 1.00 42.60 214 LYS A O 1
ATOM 1443 N N . ARG A 1 215 ? 5.062 30.847 -1.836 1.00 44.45 215 ARG A N 1
ATOM 1444 C CA . ARG A 1 215 ? 4.643 31.438 -3.107 1.00 48.67 215 ARG A CA 1
ATOM 1445 C C . ARG A 1 215 ? 3.755 30.485 -3.902 1.00 44.64 215 ARG A C 1
ATOM 1446 O O . ARG A 1 215 ? 2.818 30.922 -4.581 1.00 43.51 215 ARG A O 1
ATOM 1454 N N . ALA A 1 216 ? 4.034 29.177 -3.838 1.00 40.77 216 ALA A N 1
ATOM 1455 C CA . ALA A 1 216 ? 3.197 28.228 -4.574 1.00 40.85 216 ALA A CA 1
ATOM 1456 C C . ALA A 1 216 ? 1.773 28.254 -4.045 1.00 42.33 216 ALA A C 1
ATOM 1457 O O . ALA A 1 216 ? 0.816 28.285 -4.828 1.00 37.84 216 ALA A O 1
ATOM 1459 N N . CYS A 1 217 ? 1.618 28.271 -2.711 1.00 37.42 217 CYS A N 1
ATOM 1460 C CA . CYS A 1 217 ? 0.288 28.370 -2.121 1.00 37.06 217 CYS A CA 1
ATOM 1461 C C . CYS A 1 217 ? -0.406 29.649 -2.563 1.00 41.42 217 CYS A C 1
ATOM 1462 O O . CYS A 1 217 ? -1.592 29.637 -2.911 1.00 39.25 217 CYS A O 1
ATOM 1465 N N . GLN A 1 218 ? 0.323 30.764 -2.559 1.00 43.62 218 GLN A N 1
ATOM 1466 C CA . GLN A 1 218 ? -0.285 32.041 -2.918 1.00 47.44 218 GLN A CA 1
ATOM 1467 C C . GLN A 1 218 ? -0.768 32.036 -4.363 1.00 47.07 218 GLN A C 1
ATOM 1468 O O . GLN A 1 218 ? -1.839 32.574 -4.663 1.00 47.11 218 GLN A O 1
ATOM 1474 N N . LYS A 1 219 ? -0.004 31.418 -5.273 1.00 46.77 219 LYS A N 1
ATOM 1475 C CA . LYS A 1 219 ? -0.455 31.344 -6.661 1.00 44.55 219 LYS A CA 1
ATOM 1476 C C . LYS A 1 219 ? -1.711 30.492 -6.793 1.00 42.30 219 LYS A C 1
ATOM 1477 O O . LYS A 1 219 ? -2.621 30.837 -7.557 1.00 43.45 219 LYS A O 1
ATOM 1483 N N . ALA A 1 220 ? -1.782 29.376 -6.059 1.00 39.90 220 ALA A N 1
ATOM 1484 C CA . ALA A 1 220 ? -2.974 28.535 -6.133 1.00 43.27 220 ALA A CA 1
ATOM 1485 C C . ALA A 1 220 ? -4.191 29.270 -5.586 1.00 41.60 220 ALA A C 1
ATOM 1486 O O . ALA A 1 220 ? -5.264 29.248 -6.204 1.00 40.67 220 ALA A O 1
ATOM 1488 N N . ILE A 1 221 ? -4.034 29.960 -4.448 1.00 42.55 221 ILE A N 1
ATOM 1489 C CA . ILE A 1 221 ? -5.165 30.658 -3.845 1.00 42.25 221 ILE A CA 1
ATOM 1490 C C . ILE A 1 221 ? -5.640 31.784 -4.754 1.00 44.90 221 ILE A C 1
ATOM 1491 O O . ILE A 1 221 ? -6.843 31.958 -4.968 1.00 50.60 221 ILE A O 1
ATOM 1496 N N . GLU A 1 222 ? -4.704 32.544 -5.329 1.00 51.98 222 GLU A N 1
ATOM 1497 C CA . GLU A 1 222 ? -5.075 33.623 -6.240 1.00 53.03 222 GLU A CA 1
ATOM 1498 C C . GLU A 1 222 ? -5.832 33.092 -7.447 1.00 51.51 222 GLU A C 1
ATOM 1499 O O . GLU A 1 222 ? -6.774 33.732 -7.929 1.00 52.91 222 GLU A O 1
ATOM 1505 N N . LYS A 1 223 ? -5.421 31.931 -7.964 1.00 46.58 223 LYS A N 1
ATOM 1506 C CA . LYS A 1 223 ? -6.172 31.298 -9.040 1.00 46.56 223 LYS A CA 1
ATOM 1507 C C . LYS A 1 223 ? -7.593 30.994 -8.590 1.00 50.36 223 LYS A C 1
ATOM 1508 O O . LYS A 1 223 ? -8.562 31.315 -9.287 1.00 48.56 223 LYS A O 1
ATOM 1514 N N . LEU A 1 224 ? -7.732 30.362 -7.420 1.00 46.55 224 LEU A N 1
ATOM 1515 C CA . LEU A 1 224 ? -9.058 30.042 -6.908 1.00 49.85 224 LEU A CA 1
ATOM 1516 C C . LEU A 1 224 ? -9.897 31.297 -6.733 1.00 55.21 224 LEU A C 1
ATOM 1517 O O . LEU A 1 224 ? -11.086 31.313 -7.075 1.00 49.90 224 LEU A O 1
ATOM 1522 N N . GLN A 1 225 ? -9.293 32.361 -6.195 1.00 53.89 225 GLN A N 1
ATOM 1523 C CA . GLN A 1 225 ? -10.029 33.591 -5.950 1.00 55.30 225 GLN A CA 1
ATOM 1524 C C . GLN A 1 225 ? -10.423 34.275 -7.251 1.00 62.23 225 GLN A C 1
ATOM 1525 O O . GLN A 1 225 ? -11.385 35.048 -7.262 1.00 65.26 225 GLN A O 1
ATOM 1531 N N . ALA A 1 226 ? -9.695 34.012 -8.340 1.00 50.36 226 ALA A N 1
ATOM 1532 C CA . ALA A 1 226 ? -10.064 34.489 -9.669 1.00 54.58 226 ALA A CA 1
ATOM 1533 C C . ALA A 1 226 ? -11.081 33.589 -10.360 1.00 54.07 226 ALA A C 1
ATOM 1534 O O . ALA A 1 226 ? -11.397 33.829 -11.529 1.00 58.32 226 ALA A O 1
ATOM 1536 N N . GLY A 1 227 ? -11.564 32.550 -9.683 1.00 50.29 227 GLY A N 1
ATOM 1537 C CA . GLY A 1 227 ? -12.575 31.668 -10.222 1.00 49.00 227 GLY A CA 1
ATOM 1538 C C . GLY A 1 227 ? -12.057 30.507 -11.040 1.00 46.70 227 GLY A C 1
ATOM 1539 O O . GLY A 1 227 ? -12.844 29.874 -11.750 1.00 45.60 227 GLY A O 1
ATOM 1540 N N . ALA A 1 228 ? -10.767 30.202 -10.962 1.00 48.11 228 ALA A N 1
ATOM 1541 C CA . ALA A 1 228 ? -10.199 29.159 -11.794 1.00 48.43 228 ALA A CA 1
ATOM 1542 C C . ALA A 1 228 ? -10.587 27.774 -11.282 1.00 43.73 228 ALA A C 1
ATOM 1543 O O . ALA A 1 228 ? -10.914 27.578 -10.109 1.00 42.32 228 ALA A O 1
ATOM 1545 N N . LEU A 1 229 ? -10.526 26.805 -12.191 1.00 43.65 229 LEU A N 1
ATOM 1546 C CA . LEU A 1 229 ? -10.748 25.410 -11.838 1.00 43.91 229 LEU A CA 1
ATOM 1547 C C . LEU A 1 229 ? -9.673 24.927 -10.867 1.00 37.59 229 LEU A C 1
ATOM 1548 O O . LEU A 1 229 ? -8.563 25.469 -10.804 1.00 36.27 229 LEU A O 1
ATOM 1553 N N . ALA A 1 230 ? -10.021 23.913 -10.082 1.00 35.72 230 ALA A N 1
ATOM 1554 C CA . ALA A 1 230 ? -9.051 23.335 -9.159 1.00 33.70 230 ALA A CA 1
ATOM 1555 C C . ALA A 1 230 ? -7.805 22.847 -9.896 1.00 33.86 230 ALA A C 1
ATOM 1556 O O . ALA A 1 230 ? -6.687 22.988 -9.386 1.00 27.99 230 ALA A O 1
ATOM 1558 N N . THR A 1 231 ? -7.972 22.273 -11.104 1.00 32.19 231 THR A N 1
ATOM 1559 C CA . THR A 1 231 ? -6.804 21.816 -11.861 1.00 31.95 231 THR A CA 1
ATOM 1560 C C . THR A 1 231 ? -5.921 22.992 -12.293 1.00 32.04 231 THR A C 1
ATOM 1561 O O . THR A 1 231 ? -4.688 22.879 -12.315 1.00 29.91 231 THR A O 1
ATOM 1565 N N . ASP A 1 232 ? -6.519 24.133 -12.647 1.00 31.97 232 ASP A N 1
ATOM 1566 C CA . ASP A 1 232 ? -5.683 25.278 -12.991 1.00 30.00 232 ASP A CA 1
ATOM 1567 C C . ASP A 1 232 ? -4.971 25.841 -11.756 1.00 33.29 232 ASP A C 1
ATOM 1568 O O . ASP A 1 232 ? -3.809 26.258 -11.838 1.00 28.63 232 ASP A O 1
ATOM 1573 N N . ALA A 1 233 ? -5.627 25.820 -10.593 1.00 34.74 233 ALA A N 1
ATOM 1574 C CA . ALA A 1 233 ? -4.966 26.299 -9.378 1.00 36.03 233 ALA A CA 1
ATOM 1575 C C . ALA A 1 233 ? -3.833 25.367 -8.952 1.00 33.03 233 ALA A C 1
ATOM 1576 O O . ALA A 1 233 ? -2.752 25.834 -8.579 1.00 36.84 233 ALA A O 1
ATOM 1578 N N . VAL A 1 234 ? -4.044 24.046 -9.013 1.00 30.12 234 VAL A N 1
ATOM 1579 C CA . VAL A 1 234 ? -2.968 23.136 -8.613 1.00 26.23 234 VAL A CA 1
ATOM 1580 C C . VAL A 1 234 ? -1.800 23.218 -9.603 1.00 30.21 234 VAL A C 1
ATOM 1581 O O . VAL A 1 234 ? -0.629 23.116 -9.210 1.00 30.05 234 VAL A O 1
ATOM 1585 N N . THR A 1 235 ? -2.088 23.456 -10.882 1.00 25.52 235 THR A N 1
ATOM 1586 C CA . THR A 1 235 ? -1.022 23.620 -11.862 1.00 26.08 235 THR A CA 1
ATOM 1587 C C . THR A 1 235 ? -0.202 24.869 -11.559 1.00 29.81 235 THR A C 1
ATOM 1588 O O . THR A 1 235 ? 1.027 24.856 -11.682 1.00 32.75 235 THR A O 1
ATOM 1592 N N . ALA A 1 236 ? -0.868 25.962 -11.173 1.00 27.74 236 ALA A N 1
ATOM 1593 C CA . ALA A 1 236 ? -0.141 27.192 -10.866 1.00 32.43 236 ALA A CA 1
ATOM 1594 C C . ALA A 1 236 ? 0.781 27.004 -9.669 1.00 32.49 236 ALA A C 1
ATOM 1595 O O . ALA A 1 236 ? 1.874 27.571 -9.640 1.00 31.81 236 ALA A O 1
ATOM 1597 N N . ALA A 1 237 ? 0.375 26.184 -8.691 1.00 31.86 237 ALA A N 1
ATOM 1598 C CA . ALA A 1 237 ? 1.263 25.872 -7.576 1.00 30.72 237 ALA A CA 1
ATOM 1599 C C . ALA A 1 237 ? 2.499 25.128 -8.062 1.00 32.56 237 ALA A C 1
ATOM 1600 O O . ALA A 1 237 ? 3.628 25.454 -7.672 1.00 30.05 237 ALA A O 1
ATOM 1602 N N . LEU A 1 238 ? 2.304 24.126 -8.925 1.00 26.10 238 LEU A N 1
ATOM 1603 C CA . LEU A 1 238 ? 3.428 23.310 -9.364 1.00 30.67 238 LEU A CA 1
ATOM 1604 C C . LEU A 1 238 ? 4.376 24.086 -10.261 1.00 26.47 238 LEU A C 1
ATOM 1605 O O . LEU A 1 238 ? 5.590 23.858 -10.213 1.00 33.41 238 LEU A O 1
ATOM 1610 N N . VAL A 1 239 ? 3.845 24.996 -11.083 1.00 30.76 239 VAL A N 1
ATOM 1611 C CA . VAL A 1 239 ? 4.699 25.853 -11.908 1.00 32.85 239 VAL A CA 1
ATOM 1612 C C . VAL A 1 239 ? 5.699 26.599 -11.029 1.00 29.76 239 VAL A C 1
ATOM 1613 O O . VAL A 1 239 ? 6.914 26.572 -11.265 1.00 31.63 239 VAL A O 1
ATOM 1617 N N . GLU A 1 240 ? 5.202 27.213 -9.957 1.00 30.38 240 GLU A N 1
ATOM 1618 C CA A GLU A 1 240 ? 6.082 27.921 -9.033 0.43 34.51 240 GLU A CA 1
ATOM 1619 C CA B GLU A 1 240 ? 6.072 27.924 -9.030 0.57 34.47 240 GLU A CA 1
ATOM 1620 C C . GLU A 1 240 ? 7.076 26.978 -8.373 1.00 35.90 240 GLU A C 1
ATOM 1621 O O . GLU A 1 240 ? 8.248 27.328 -8.200 1.00 32.63 240 GLU A O 1
ATOM 1632 N N . LEU A 1 241 ? 6.625 25.777 -7.983 1.00 32.82 241 LEU A N 1
ATOM 1633 C CA . LEU A 1 241 ? 7.526 24.829 -7.332 1.00 29.51 241 LEU A CA 1
ATOM 1634 C C . LEU A 1 241 ? 8.584 24.317 -8.300 1.00 43.92 241 LEU A C 1
ATOM 1635 O O . LEU A 1 241 ? 9.753 24.165 -7.920 1.00 30.24 241 LEU A O 1
ATOM 1640 N N . GLU A 1 242 ? 8.181 24.021 -9.551 1.00 28.49 242 GLU A N 1
ATOM 1641 C CA . GLU A 1 242 ? 9.135 23.594 -10.577 1.00 28.58 242 GLU A CA 1
ATOM 1642 C C . GLU A 1 242 ? 10.211 24.654 -10.796 1.00 32.60 242 GLU A C 1
ATOM 1643 O O . GLU A 1 242 ? 11.408 24.338 -10.844 1.00 31.21 242 GLU A O 1
ATOM 1649 N N . ASP A 1 243 ? 9.796 25.923 -10.873 1.00 31.57 243 ASP A N 1
ATOM 1650 C CA . ASP A 1 243 ? 10.681 27.015 -11.256 1.00 34.39 243 ASP A CA 1
ATOM 1651 C C . ASP A 1 243 ? 11.760 27.277 -10.225 1.00 39.40 243 ASP A C 1
ATOM 1652 O O . ASP A 1 243 ? 12.710 27.994 -10.532 1.00 39.53 243 ASP A O 1
ATOM 1657 N N . SER A 1 244 ? 11.641 26.735 -9.030 1.00 34.51 244 SER A N 1
ATOM 1658 C CA . SER A 1 244 ? 12.693 26.938 -8.054 1.00 39.16 244 SER A CA 1
ATOM 1659 C C . SER A 1 244 ? 13.934 26.171 -8.484 1.00 36.43 244 SER A C 1
ATOM 1660 O O . SER A 1 244 ? 13.867 24.956 -8.652 1.00 36.03 244 SER A O 1
ATOM 1663 N N . PRO A 1 245 ? 15.093 26.815 -8.617 1.00 39.72 245 PRO A N 1
ATOM 1664 C CA . PRO A 1 245 ? 16.303 26.057 -8.969 1.00 40.53 245 PRO A CA 1
ATOM 1665 C C . PRO A 1 245 ? 16.686 25.010 -7.940 1.00 41.72 245 PRO A C 1
ATOM 1666 O O . PRO A 1 245 ? 17.490 24.129 -8.257 1.00 39.67 245 PRO A O 1
ATOM 1670 N N . PHE A 1 246 ? 16.118 25.058 -6.739 1.00 38.60 246 PHE A N 1
ATOM 1671 C CA . PHE A 1 246 ? 16.459 24.134 -5.671 1.00 38.65 246 PHE A CA 1
ATOM 1672 C C . PHE A 1 246 ? 15.636 22.844 -5.672 1.00 36.27 246 PHE A C 1
ATOM 1673 O O . PHE A 1 246 ? 15.976 21.922 -4.928 1.00 44.63 246 PHE A O 1
ATOM 1681 N N . THR A 1 247 ? 14.560 22.756 -6.446 1.00 38.34 247 THR A N 1
ATOM 1682 C CA . THR A 1 247 ? 13.727 21.553 -6.466 1.00 37.77 247 THR A CA 1
ATOM 1683 C C . THR A 1 247 ? 14.106 20.648 -7.628 1.00 38.27 247 THR A C 1
ATOM 1684 O O . THR A 1 247 ? 14.449 21.129 -8.714 1.00 31.90 247 THR A O 1
ATOM 1688 N N . ASN A 1 248 ? 14.036 19.333 -7.391 1.00 31.66 248 ASN A N 1
ATOM 1689 C CA . ASN A 1 248 ? 14.264 18.333 -8.435 1.00 36.26 248 ASN A CA 1
ATOM 1690 C C . ASN A 1 248 ? 12.987 18.166 -9.266 1.00 28.00 248 ASN A C 1
ATOM 1691 O O . ASN A 1 248 ? 12.284 17.153 -9.209 1.00 27.85 248 ASN A O 1
ATOM 1696 N N . ALA A 1 249 ? 12.683 19.210 -10.031 1.00 30.74 249 ALA A N 1
ATOM 1697 C CA . ALA A 1 249 ? 11.539 19.248 -10.933 1.00 29.72 249 ALA A CA 1
ATOM 1698 C C . ALA A 1 249 ? 11.684 20.492 -11.792 1.00 31.76 249 ALA A C 1
ATOM 1699 O O . ALA A 1 249 ? 12.204 21.501 -11.331 1.00 32.48 249 ALA A O 1
ATOM 1701 N N . GLY A 1 250 ? 11.203 20.418 -13.023 1.00 32.99 250 GLY A N 1
ATOM 1702 C CA . GLY A 1 250 ? 11.377 21.534 -13.942 1.00 30.98 250 GLY A CA 1
ATOM 1703 C C . GLY A 1 250 ? 12.823 22.013 -13.960 1.00 30.28 250 GLY A C 1
ATOM 1704 O O . GLY A 1 250 ? 13.766 21.221 -14.064 1.00 32.02 250 GLY A O 1
ATOM 1705 N N . MET A 1 251 ? 13.008 23.318 -13.821 1.00 31.69 251 MET A N 1
ATOM 1706 C CA . MET A 1 251 ? 14.347 23.901 -13.819 1.00 37.92 251 MET A CA 1
ATOM 1707 C C . MET A 1 251 ? 15.148 23.431 -12.604 1.00 38.47 251 MET A C 1
ATOM 1708 O O . MET A 1 251 ? 14.665 23.491 -11.473 1.00 40.08 251 MET A O 1
ATOM 1713 N N . GLY A 1 252 ? 16.383 22.984 -12.833 1.00 40.14 252 GLY A N 1
ATOM 1714 C CA . GLY A 1 252 ? 17.208 22.421 -11.777 1.00 35.90 252 GLY A CA 1
ATOM 1715 C C . GLY A 1 252 ? 17.009 20.931 -11.532 1.00 34.36 252 GLY A C 1
ATOM 1716 O O . GLY A 1 252 ? 17.609 20.386 -10.601 1.00 36.52 252 GLY A O 1
ATOM 1717 N N . SER A 1 253 ? 16.213 20.258 -12.353 1.00 32.69 253 SER A N 1
ATOM 1718 C CA . SER A 1 253 ? 16.050 18.805 -12.278 1.00 34.05 253 SER A CA 1
ATOM 1719 C C . SER A 1 253 ? 17.399 18.099 -12.351 1.00 38.84 253 SER A C 1
ATOM 1720 O O . SER A 1 253 ? 18.308 18.532 -13.058 1.00 35.39 253 SER A O 1
ATOM 1723 N N . ASN A 1 254 ? 17.522 16.982 -11.632 1.00 35.02 254 ASN A N 1
ATOM 1724 C CA . ASN A 1 254 ? 18.728 16.157 -11.709 1.00 39.23 254 ASN A CA 1
ATOM 1725 C C . ASN A 1 254 ? 19.061 15.791 -13.149 1.00 39.49 254 ASN A C 1
ATOM 1726 O O . ASN A 1 254 ? 18.174 15.514 -13.954 1.00 39.71 254 ASN A O 1
ATOM 1731 N N . LEU A 1 255 ? 20.348 15.767 -13.464 1.00 38.81 255 LEU A N 1
ATOM 1732 C CA . LEU A 1 255 ? 20.791 15.344 -14.786 1.00 40.80 255 LEU A CA 1
ATOM 1733 C C . LEU A 1 255 ? 20.854 13.826 -14.858 1.00 40.36 255 LEU A C 1
ATOM 1734 O O . LEU A 1 255 ? 21.181 13.161 -13.869 1.00 39.11 255 LEU A O 1
ATOM 1739 N N . ASN A 1 256 ? 20.521 13.273 -16.027 1.00 39.93 256 ASN A N 1
ATOM 1740 C CA . ASN A 1 256 ? 20.528 11.822 -16.190 1.00 35.18 256 ASN A CA 1
ATOM 1741 C C . ASN A 1 256 ? 21.949 11.364 -16.525 1.00 37.50 256 ASN A C 1
ATOM 1742 O O . ASN A 1 256 ? 22.898 12.147 -16.484 1.00 39.26 256 ASN A O 1
ATOM 1747 N N . LEU A 1 257 ? 22.107 10.078 -16.867 1.00 37.96 257 LEU A N 1
ATOM 1748 C CA . LEU A 1 257 ? 23.435 9.510 -17.107 1.00 43.79 257 LEU A CA 1
ATOM 1749 C C . LEU A 1 257 ? 24.174 10.220 -18.236 1.00 45.04 257 LEU A C 1
ATOM 1750 O O . LEU A 1 257 ? 25.408 10.212 -18.265 1.00 44.09 257 LEU A O 1
ATOM 1755 N N . LEU A 1 258 ? 23.446 10.838 -19.166 1.00 42.59 258 LEU A N 1
ATOM 1756 C CA . LEU A 1 258 ? 24.052 11.568 -20.271 1.00 45.71 258 LEU A CA 1
ATOM 1757 C C . LEU A 1 258 ? 24.139 13.057 -19.998 1.00 48.30 258 LEU A C 1
ATOM 1758 O O . LEU A 1 258 ? 24.356 13.833 -20.932 1.00 48.82 258 LEU A O 1
ATOM 1763 N N . GLY A 1 259 ? 23.965 13.476 -18.744 1.00 50.33 259 GLY A N 1
ATOM 1764 C CA . GLY A 1 259 ? 24.036 14.890 -18.433 1.00 48.49 259 GLY A CA 1
ATOM 1765 C C . GLY A 1 259 ? 22.858 15.681 -18.944 1.00 50.46 259 GLY A C 1
ATOM 1766 O O . GLY A 1 259 ? 22.983 16.888 -19.151 1.00 49.63 259 GLY A O 1
ATOM 1767 N N . GLU A 1 260 ? 21.710 15.031 -19.155 1.00 46.89 260 GLU A N 1
ATOM 1768 C CA . GLU A 1 260 ? 20.551 15.662 -19.765 1.00 46.28 260 GLU A CA 1
ATOM 1769 C C . GLU A 1 260 ? 19.336 15.602 -18.845 1.00 46.00 260 GLU A C 1
ATOM 1770 O O . GLU A 1 260 ? 19.291 14.836 -17.878 1.00 40.24 260 GLU A O 1
ATOM 1776 N N . ILE A 1 261 ? 18.376 16.479 -19.146 1.00 45.02 261 ILE A N 1
ATOM 1777 C CA . ILE A 1 261 ? 17.171 16.673 -18.345 1.00 42.41 261 ILE A CA 1
ATOM 1778 C C . ILE A 1 261 ? 16.057 15.798 -18.901 1.00 34.29 261 ILE A C 1
ATOM 1779 O O . ILE A 1 261 ? 15.763 15.854 -20.100 1.00 38.65 261 ILE A O 1
ATOM 1784 N N . GLU A 1 262 ? 15.422 14.994 -18.043 1.00 29.57 262 GLU A N 1
ATOM 1785 C CA . GLU A 1 262 ? 14.217 14.264 -18.452 1.00 28.13 262 GLU A CA 1
ATOM 1786 C C . GLU A 1 262 ? 13.211 14.303 -17.316 1.00 27.90 262 GLU A C 1
ATOM 1787 O O . GLU A 1 262 ? 13.470 13.753 -16.242 1.00 32.26 262 GLU A O 1
ATOM 1793 N N . CYS A 1 263 ? 12.067 14.932 -17.559 1.00 28.29 263 CYS A N 1
ATOM 1794 C CA . CYS A 1 263 ? 11.091 15.222 -16.519 1.00 24.85 263 CYS A CA 1
ATOM 1795 C C . CYS A 1 263 ? 9.850 14.346 -16.627 1.00 23.61 263 CYS A C 1
ATOM 1796 O O . CYS A 1 263 ? 9.401 14.000 -17.726 1.00 25.14 263 CYS A O 1
ATOM 1799 N N . ASP A 1 264 ? 9.286 14.038 -15.456 1.00 22.79 264 ASP A N 1
ATOM 1800 C CA . ASP A 1 264 ? 8.018 13.340 -15.275 1.00 24.89 264 ASP A CA 1
ATOM 1801 C C . ASP A 1 264 ? 7.045 14.255 -14.543 1.00 28.81 264 ASP A C 1
ATOM 1802 O O . ASP A 1 264 ? 7.438 14.961 -13.617 1.00 22.60 264 ASP A O 1
ATOM 1807 N N . ALA A 1 265 ? 5.778 14.258 -14.950 1.00 20.82 265 ALA A N 1
ATOM 1808 C CA . ALA A 1 265 ? 4.795 15.071 -14.241 1.00 20.58 265 ALA A CA 1
ATOM 1809 C C . ALA A 1 265 ? 3.414 14.531 -14.579 1.00 23.40 265 ALA A C 1
ATOM 1810 O O . ALA A 1 265 ? 3.224 13.920 -15.632 1.00 23.10 265 ALA A O 1
ATOM 1812 N N . SER A 1 266 ? 2.464 14.736 -13.670 1.00 19.79 266 SER A N 1
ATOM 1813 C CA . SER A 1 266 ? 1.104 14.278 -13.904 1.00 22.42 266 SER A CA 1
ATOM 1814 C C . SER A 1 266 ? 0.142 15.072 -13.032 1.00 29.30 266 SER A C 1
ATOM 1815 O O . SER A 1 266 ? 0.529 15.697 -12.034 1.00 20.50 266 SER A O 1
ATOM 1818 N N . ILE A 1 267 ? -1.130 15.006 -13.414 1.00 25.72 267 ILE A N 1
ATOM 1819 C CA . ILE A 1 267 ? -2.191 15.763 -12.762 1.00 23.70 267 ILE A CA 1
ATOM 1820 C C . ILE A 1 267 ? -3.485 14.979 -12.910 1.00 27.34 267 ILE A C 1
ATOM 1821 O O . ILE A 1 267 ? -3.694 14.276 -13.907 1.00 23.56 267 ILE A O 1
ATOM 1826 N N . MET A 1 268 ? -4.347 15.076 -11.897 1.00 25.33 268 MET A N 1
ATOM 1827 C CA . MET A 1 268 ? -5.643 14.416 -11.932 1.00 25.18 268 MET A CA 1
ATOM 1828 C C . MET A 1 268 ? -6.727 15.350 -11.406 1.00 27.34 268 MET A C 1
ATOM 1829 O O . MET A 1 268 ? -6.514 16.079 -10.433 1.00 27.14 268 MET A O 1
ATOM 1834 N N . ASP A 1 269 ? -7.899 15.294 -12.038 1.00 26.56 269 ASP A N 1
ATOM 1835 C CA . ASP A 1 269 ? -9.052 16.109 -11.672 1.00 30.37 269 ASP A CA 1
ATOM 1836 C C . ASP A 1 269 ? -10.081 15.249 -10.933 1.00 25.40 269 ASP A C 1
ATOM 1837 O O . ASP A 1 269 ? -10.574 14.266 -11.488 1.00 29.40 269 ASP A O 1
ATOM 1842 N N . GLY A 1 270 ? -10.444 15.647 -9.712 1.00 26.27 270 GLY A N 1
ATOM 1843 C CA . GLY A 1 270 ? -11.348 14.827 -8.916 1.00 28.01 270 GLY A CA 1
ATOM 1844 C C . GLY A 1 270 ? -12.764 14.771 -9.458 1.00 31.59 270 GLY A C 1
ATOM 1845 O O . GLY A 1 270 ? -13.464 13.774 -9.270 1.00 32.47 270 GLY A O 1
ATOM 1846 N N . LYS A 1 271 ? -13.200 15.827 -10.148 1.00 31.04 271 LYS A N 1
ATOM 1847 C CA . LYS A 1 271 ? -14.570 15.916 -10.647 1.00 34.24 271 LYS A CA 1
ATOM 1848 C C . LYS A 1 271 ? -14.779 15.034 -11.871 1.00 36.95 271 LYS A C 1
ATOM 1849 O O . LYS A 1 271 ? -15.708 14.223 -11.914 1.00 40.63 271 LYS A O 1
ATOM 1855 N N . SER A 1 272 ? -13.940 15.192 -12.880 1.00 33.63 272 SER A N 1
ATOM 1856 C CA . SER A 1 272 ? -14.043 14.411 -14.102 1.00 38.45 272 SER A CA 1
ATOM 1857 C C . SER A 1 272 ? -13.302 13.081 -14.030 1.00 36.78 272 SER A C 1
ATOM 1858 O O . SER A 1 272 ? -13.481 12.246 -14.918 1.00 34.63 272 SER A O 1
ATOM 1861 N N . LEU A 1 273 ? -12.446 12.888 -13.026 1.00 35.47 273 LEU A N 1
ATOM 1862 C CA . LEU A 1 273 ? -11.533 11.751 -12.901 1.00 31.79 273 LEU A CA 1
ATOM 1863 C C . LEU A 1 273 ? -10.538 11.658 -14.061 1.00 29.73 273 LEU A C 1
ATOM 1864 O O . LEU A 1 273 ? -9.821 10.658 -14.183 1.00 32.08 273 LEU A O 1
ATOM 1869 N N . ASN A 1 274 ? -10.448 12.688 -14.894 1.00 27.45 274 ASN A N 1
ATOM 1870 C CA . ASN A 1 274 ? -9.494 12.695 -15.988 1.00 33.52 274 ASN A CA 1
ATOM 1871 C C . ASN A 1 274 ? -8.086 12.975 -15.471 1.00 30.24 274 ASN A C 1
ATOM 1872 O O . ASN A 1 274 ? -7.886 13.524 -14.383 1.00 28.16 274 ASN A O 1
ATOM 1877 N N . PHE A 1 275 ? -7.111 12.622 -16.301 1.00 29.57 275 PHE A N 1
ATOM 1878 C CA . PHE A 1 275 ? -5.711 12.489 -15.926 1.00 35.77 275 PHE A CA 1
ATOM 1879 C C . PHE A 1 275 ? -4.845 12.913 -17.106 1.00 31.85 275 PHE A C 1
ATOM 1880 O O . PHE A 1 275 ? -5.176 12.614 -18.254 1.00 27.57 275 PHE A O 1
ATOM 1888 N N . GLY A 1 276 ? -3.731 13.568 -16.818 1.00 25.90 276 GLY A N 1
ATOM 1889 C CA . GLY A 1 276 ? -2.747 13.893 -17.840 1.00 27.84 276 GLY A CA 1
ATOM 1890 C C . GLY A 1 276 ? -1.357 13.669 -17.281 1.00 27.98 276 GLY A C 1
ATOM 1891 O O . GLY A 1 276 ? -1.117 13.848 -16.083 1.00 24.05 276 GLY A O 1
ATOM 1892 N N . ALA A 1 277 ? -0.434 13.254 -18.155 1.00 22.75 277 ALA A N 1
ATOM 1893 C CA . ALA A 1 277 ? 0.896 12.919 -17.647 1.00 24.14 277 ALA A CA 1
ATOM 1894 C C . ALA A 1 277 ? 1.923 13.011 -18.761 1.00 25.04 277 ALA A C 1
ATOM 1895 O O . ALA A 1 277 ? 1.616 12.733 -19.918 1.00 22.10 277 ALA A O 1
ATOM 1897 N N . VAL A 1 278 ? 3.159 13.354 -18.383 1.00 22.23 278 VAL A N 1
ATOM 1898 C CA . VAL A 1 278 ? 4.301 13.323 -19.282 1.00 26.63 278 VAL A CA 1
ATOM 1899 C C . VAL A 1 278 ? 5.442 12.562 -18.618 1.00 27.67 278 VAL A C 1
ATOM 1900 O O . VAL A 1 278 ? 5.627 12.616 -17.400 1.00 24.31 278 VAL A O 1
ATOM 1904 N N . GLY A 1 279 ? 6.211 11.848 -19.428 1.00 23.26 279 GLY A N 1
ATOM 1905 C CA . GLY A 1 279 ? 7.400 11.168 -18.946 1.00 26.64 279 GLY A CA 1
ATOM 1906 C C . GLY A 1 279 ? 8.579 11.426 -19.862 1.00 26.06 279 GLY A C 1
ATOM 1907 O O . GLY A 1 279 ? 8.421 11.646 -21.057 1.00 27.84 279 GLY A O 1
ATOM 1908 N N . ALA A 1 280 ? 9.775 11.409 -19.274 1.00 25.40 280 ALA A N 1
ATOM 1909 C CA . ALA A 1 280 ? 11.025 11.597 -20.013 1.00 27.52 280 ALA A CA 1
ATOM 1910 C C . ALA A 1 280 ? 10.945 12.805 -20.942 1.00 26.08 280 ALA A C 1
ATOM 1911 O O . ALA A 1 280 ? 11.409 12.767 -22.087 1.00 27.30 280 ALA A O 1
ATOM 1913 N N . LEU A 1 281 ? 10.372 13.899 -20.438 1.00 25.62 281 LEU A N 1
ATOM 1914 C CA . LEU A 1 281 ? 10.186 15.103 -21.240 1.00 29.99 281 LEU A CA 1
ATOM 1915 C C . LEU A 1 281 ? 11.396 16.016 -21.099 1.00 32.50 281 LEU A C 1
ATOM 1916 O O . LEU A 1 281 ? 11.809 16.351 -19.982 1.00 27.60 281 LEU A O 1
ATOM 1921 N N . SER A 1 282 ? 11.945 16.441 -22.226 1.00 29.10 282 SER A N 1
ATOM 1922 C CA . SER A 1 282 ? 13.030 17.411 -22.213 1.00 39.13 282 SER A CA 1
ATOM 1923 C C . SER A 1 282 ? 12.664 18.625 -23.057 1.00 36.93 282 SER A C 1
ATOM 1924 O O . SER A 1 282 ? 11.890 18.527 -24.015 1.00 46.95 282 SER A O 1
ATOM 1927 N N . GLY A 1 283 ? 13.223 19.774 -22.692 1.00 36.70 283 GLY A N 1
ATOM 1928 C CA . GLY A 1 283 ? 13.052 20.986 -23.478 1.00 34.15 283 GLY A CA 1
ATOM 1929 C C . GLY A 1 283 ? 11.816 21.798 -23.160 1.00 33.51 283 GLY A C 1
ATOM 1930 O O . GLY A 1 283 ? 11.516 22.737 -23.892 1.00 38.89 283 GLY A O 1
ATOM 1931 N N . ILE A 1 284 ? 11.061 21.449 -22.123 1.00 31.76 284 ILE A N 1
ATOM 1932 C CA . ILE A 1 284 ? 9.881 22.209 -21.721 1.00 31.27 284 ILE A CA 1
ATOM 1933 C C . ILE A 1 284 ? 10.114 22.741 -20.309 1.00 33.47 284 ILE A C 1
ATOM 1934 O O . ILE A 1 284 ? 10.390 21.962 -19.383 1.00 33.02 284 ILE A O 1
ATOM 1939 N N . LYS A 1 285 ? 9.902 24.044 -20.128 1.00 33.45 285 LYS A N 1
ATOM 1940 C CA . LYS A 1 285 ? 10.214 24.684 -18.849 1.00 32.19 285 LYS A CA 1
ATOM 1941 C C . LYS A 1 285 ? 9.373 24.114 -17.711 1.00 34.40 285 LYS A C 1
ATOM 1942 O O . LYS A 1 285 ? 9.892 23.821 -16.625 1.00 32.53 285 LYS A O 1
ATOM 1948 N N . ASN A 1 286 ? 8.072 23.935 -17.943 1.00 29.51 286 ASN A N 1
ATOM 1949 C CA . ASN A 1 286 ? 7.138 23.506 -16.906 1.00 32.21 286 ASN A CA 1
ATOM 1950 C C . ASN A 1 286 ? 6.435 22.221 -17.326 1.00 26.71 286 ASN A C 1
ATOM 1951 O O . ASN A 1 286 ? 5.396 22.267 -17.999 1.00 28.04 286 ASN A O 1
ATOM 1956 N N . PRO A 1 287 ? 7.006 21.057 -17.014 1.00 31.55 287 PRO A N 1
ATOM 1957 C CA . PRO A 1 287 ? 6.352 19.783 -17.394 1.00 28.67 287 PRO A CA 1
ATOM 1958 C C . PRO A 1 287 ? 4.898 19.686 -16.941 1.00 27.40 287 PRO A C 1
ATOM 1959 O O . PRO A 1 287 ? 4.066 19.180 -17.697 1.00 26.39 287 PRO A O 1
ATOM 1963 N N . VAL A 1 288 ? 4.562 20.183 -15.740 1.00 28.71 288 VAL A N 1
ATOM 1964 C CA . VAL A 1 288 ? 3.173 20.119 -15.283 1.00 29.27 288 VAL A CA 1
ATOM 1965 C C . VAL A 1 288 ? 2.222 20.840 -16.243 1.00 32.23 288 VAL A C 1
ATOM 1966 O O . VAL A 1 288 ? 1.075 20.412 -16.414 1.00 28.09 288 VAL A O 1
ATOM 1970 N N . SER A 1 289 ? 2.681 21.903 -16.923 1.00 29.55 289 SER A N 1
ATOM 1971 C CA . SER A 1 289 ? 1.816 22.590 -17.884 1.00 30.11 289 SER A CA 1
ATOM 1972 C C . SER A 1 289 ? 1.402 21.671 -19.029 1.00 28.10 289 SER A C 1
ATOM 1973 O O . SER A 1 289 ? 0.269 21.743 -19.518 1.00 29.29 289 SER A O 1
ATOM 1976 N N . VAL A 1 290 ? 2.297 20.789 -19.465 1.00 26.76 29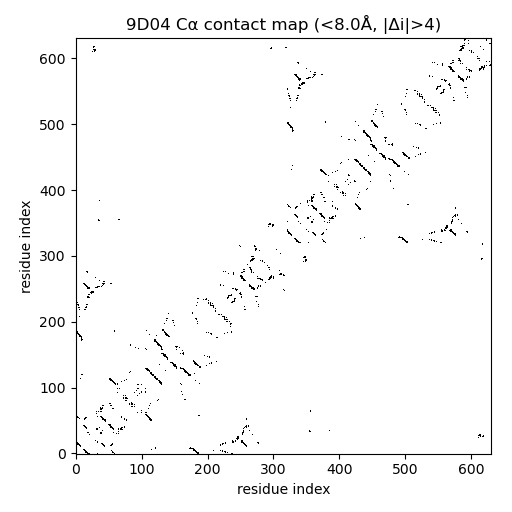0 VAL A N 1
ATOM 1977 C CA . VAL A 1 290 ? 1.913 19.860 -20.520 1.00 25.40 290 VAL A CA 1
ATOM 1978 C C . VAL A 1 290 ? 0.938 18.812 -19.981 1.00 27.41 290 VAL A C 1
ATOM 1979 O O . VAL A 1 290 ? -0.054 18.474 -20.635 1.00 24.54 290 VAL A O 1
ATOM 1983 N N . ALA A 1 291 ? 1.198 18.281 -18.789 1.00 24.23 291 ALA A N 1
ATOM 1984 C CA . ALA A 1 291 ? 0.243 17.339 -18.199 1.00 28.15 291 ALA A CA 1
ATOM 1985 C C . ALA A 1 291 ? -1.136 17.976 -18.058 1.00 23.80 291 ALA A C 1
ATOM 1986 O O . ALA A 1 291 ? -2.154 17.345 -18.364 1.00 24.44 291 ALA A O 1
ATOM 1988 N N . ASN A 1 292 ? -1.190 19.224 -17.586 1.00 26.77 292 ASN A N 1
ATOM 1989 C CA . ASN A 1 292 ? -2.477 19.890 -17.416 1.00 30.15 292 ASN A CA 1
ATOM 1990 C C . ASN A 1 292 ? -3.169 20.116 -18.753 1.00 32.02 292 ASN A C 1
ATOM 1991 O O . ASN A 1 292 ? -4.397 20.005 -18.856 1.00 28.64 292 ASN A O 1
ATOM 1996 N N . ARG A 1 293 ? -2.400 20.473 -19.777 1.00 27.44 293 ARG A N 1
ATOM 1997 C CA . ARG A 1 293 ? -2.989 20.705 -21.093 1.00 29.37 293 ARG A CA 1
ATOM 1998 C C . ARG A 1 293 ? -3.532 19.410 -21.676 1.00 28.40 293 ARG A C 1
ATOM 1999 O O . ARG A 1 293 ? -4.581 19.407 -22.335 1.00 34.65 293 ARG A O 1
ATOM 2007 N N . LEU A 1 294 ? -2.823 18.297 -21.460 1.00 30.11 294 LEU A N 1
ATOM 2008 C CA . LEU A 1 294 ? -3.359 17.004 -21.873 1.00 32.66 294 LEU A CA 1
ATOM 2009 C C . LEU A 1 294 ? -4.680 16.715 -21.172 1.00 33.73 294 LEU A C 1
ATOM 2010 O O . LEU A 1 294 ? -5.642 16.253 -21.799 1.00 31.69 294 LEU A O 1
ATOM 2015 N N . LEU A 1 295 ? -4.741 16.981 -19.869 1.00 30.15 295 LEU A N 1
ATOM 2016 C CA . LEU A 1 295 ? -5.982 16.788 -19.129 1.00 31.53 295 LEU A CA 1
ATOM 2017 C C . LEU A 1 295 ? -7.068 17.698 -19.684 1.00 39.78 295 LEU A C 1
ATOM 2018 O O . LEU A 1 295 ? -8.206 17.270 -19.907 1.00 38.51 295 LEU A O 1
ATOM 2023 N N . CYS A 1 296 ? -6.723 18.969 -19.901 1.00 36.36 296 CYS A N 1
ATOM 2024 C CA . CYS A 1 296 ? -7.673 19.946 -20.419 1.00 42.72 296 CYS A CA 1
ATOM 2025 C C . CYS A 1 296 ? -8.206 19.549 -21.793 1.00 47.04 296 CYS A C 1
ATOM 2026 O O . CYS A 1 296 ? -9.426 19.520 -22.011 1.00 44.88 296 CYS A O 1
ATOM 2029 N N . GLU A 1 297 ? -7.308 19.223 -22.734 1.00 46.95 297 GLU A N 1
ATOM 2030 C CA . GLU A 1 297 ? -7.768 18.822 -24.065 1.00 49.79 297 GLU A CA 1
ATOM 2031 C C . GLU A 1 297 ? -8.585 17.537 -23.996 1.00 53.94 297 GLU A C 1
ATOM 2032 O O . GLU A 1 297 ? -9.502 17.341 -24.799 1.00 57.14 297 GLU A O 1
ATOM 2038 N N . GLY A 1 298 ? -8.284 16.665 -23.027 1.00 49.42 298 GLY A N 1
ATOM 2039 C CA . GLY A 1 298 ? -9.089 15.471 -22.821 1.00 48.59 298 GLY A CA 1
ATOM 2040 C C . GLY A 1 298 ? -10.528 15.752 -22.424 1.00 54.72 298 GLY A C 1
ATOM 2041 O O . GLY A 1 298 ? -11.425 14.971 -22.752 1.00 63.50 298 GLY A O 1
ATOM 2042 N N . GLN A 1 299 ? -10.771 16.842 -21.687 1.00 55.11 299 GLN A N 1
ATOM 2043 C CA . GLN A 1 299 ? -12.143 17.191 -21.323 1.00 61.91 299 GLN A CA 1
ATOM 2044 C C . GLN A 1 299 ? -12.924 17.685 -22.532 1.00 70.72 299 GLN A C 1
ATOM 2045 O O . GLN A 1 299 ? -14.099 17.340 -22.703 1.00 77.09 299 GLN A O 1
ATOM 2051 N N . LYS A 1 300 ? -12.287 18.488 -23.381 1.00 75.04 300 LYS A N 1
ATOM 2052 C CA . LYS A 1 300 ? -12.937 19.078 -24.550 1.00 79.82 300 LYS A CA 1
ATOM 2053 C C . LYS A 1 300 ? -13.250 18.020 -25.607 1.00 88.69 300 LYS A C 1
ATOM 2054 O O . LYS A 1 300 ? -12.981 16.832 -25.413 1.00 90.32 300 LYS A O 1
ATOM 2056 N N . ILE A 1 308 ? -10.284 8.679 -28.776 1.00 62.21 308 ILE A N 1
ATOM 2057 C CA . ILE A 1 308 ? -9.809 8.830 -27.407 1.00 62.24 308 ILE A CA 1
ATOM 2058 C C . ILE A 1 308 ? -8.582 9.750 -27.362 1.00 57.34 308 ILE A C 1
ATOM 2059 O O . ILE A 1 308 ? -7.558 9.463 -27.981 1.00 60.80 308 ILE A O 1
ATOM 2061 N N . PRO A 1 309 ? -8.686 10.865 -26.638 1.00 51.14 309 PRO A N 1
ATOM 2062 C CA . PRO A 1 309 ? -7.531 11.758 -26.515 1.00 46.61 309 PRO A CA 1
ATOM 2063 C C . PRO A 1 309 ? -6.436 11.097 -25.701 1.00 39.32 309 PRO A C 1
ATOM 2064 O O . PRO A 1 309 ? -6.715 10.241 -24.844 1.00 44.88 309 PRO A O 1
ATOM 2068 N N . PRO A 1 310 ? -5.178 11.467 -25.919 1.00 36.25 310 PRO A N 1
ATOM 2069 C CA . PRO A 1 310 ? -4.097 10.893 -25.112 1.00 37.83 310 PRO A CA 1
ATOM 2070 C C . PRO A 1 310 ? -4.126 11.441 -23.693 1.00 32.28 310 PRO A C 1
ATOM 2071 O O . PRO A 1 310 ? -4.448 12.606 -23.454 1.00 34.40 310 PRO A O 1
ATOM 2075 N N . CYS A 1 311 ? -3.775 10.600 -22.741 1.00 31.02 311 CYS A N 1
ATOM 2076 C CA . CYS A 1 311 ? -3.542 11.118 -21.410 1.00 29.12 311 CYS A CA 1
ATOM 2077 C C . CYS A 1 311 ? -2.082 11.049 -20.977 1.00 29.06 311 CYS A C 1
ATOM 2078 O O . CYS A 1 311 ? -1.716 11.738 -20.024 1.00 31.39 311 CYS A O 1
ATOM 2081 N N . PHE A 1 312 ? -1.234 10.296 -21.679 1.00 25.12 312 PHE A N 1
ATOM 2082 C CA . PHE A 1 312 ? 0.151 10.060 -21.264 1.00 29.19 312 PHE A CA 1
ATOM 2083 C C . PHE A 1 312 ? 1.065 10.099 -22.489 1.00 25.96 312 PHE A C 1
ATOM 2084 O O . PHE A 1 312 ? 1.048 9.171 -23.297 1.00 23.71 312 PHE A O 1
ATOM 2092 N N . LEU A 1 313 ? 1.893 11.142 -22.607 1.00 22.58 313 LEU A N 1
ATOM 2093 C CA . LEU A 1 313 ? 2.885 11.243 -23.676 1.00 24.68 313 LEU A CA 1
ATOM 2094 C C . LEU A 1 313 ? 4.296 11.244 -23.086 1.00 26.22 313 LEU A C 1
ATOM 2095 O O . LEU A 1 313 ? 4.528 11.788 -22.004 1.00 24.97 313 LEU A O 1
ATOM 2100 N N . VAL A 1 314 ? 5.253 10.663 -23.813 1.00 24.63 314 VAL A N 1
ATOM 2101 C CA . VAL A 1 314 ? 6.639 10.604 -23.355 1.00 26.33 314 VAL A CA 1
ATOM 2102 C C . VAL A 1 314 ? 7.586 11.081 -24.452 1.00 29.78 314 VAL A C 1
ATOM 2103 O O . VAL A 1 314 ? 7.256 11.083 -25.637 1.00 28.22 314 VAL A O 1
ATOM 2107 N N . GLY A 1 315 ? 8.781 11.491 -24.026 1.00 28.51 315 GLY A N 1
ATOM 2108 C CA . GLY A 1 315 ? 9.905 11.623 -24.942 1.00 33.36 315 GLY A CA 1
ATOM 2109 C C . GLY A 1 315 ? 9.683 12.659 -26.031 1.00 34.61 315 GLY A C 1
ATOM 2110 O O . GLY A 1 315 ? 9.118 13.734 -25.802 1.00 30.54 315 GLY A O 1
ATOM 2111 N N . GLU A 1 316 ? 10.130 12.316 -27.243 1.00 34.14 316 GLU A N 1
ATOM 2112 C CA . GLU A 1 316 ? 10.079 13.252 -28.369 1.00 35.74 316 GLU A CA 1
ATOM 2113 C C . GLU A 1 316 ? 8.653 13.664 -28.707 1.00 35.31 316 GLU A C 1
ATOM 2114 O O . GLU A 1 316 ? 8.379 14.852 -28.931 1.00 34.37 316 GLU A O 1
ATOM 2120 N N . GLY A 1 317 ? 7.728 12.699 -28.726 1.00 32.94 317 GLY A N 1
ATOM 2121 C CA . GLY A 1 317 ? 6.342 13.016 -29.038 1.00 34.08 317 GLY A CA 1
ATOM 2122 C C . GLY A 1 317 ? 5.717 13.966 -28.035 1.00 29.73 317 GLY A C 1
ATOM 2123 O O . GLY A 1 317 ? 4.935 14.854 -28.402 1.00 38.07 317 GLY A O 1
ATOM 2124 N N . ALA A 1 318 ? 6.055 13.799 -26.754 1.00 28.02 318 ALA A N 1
ATOM 2125 C CA . ALA A 1 318 ? 5.534 14.711 -25.739 1.00 26.44 318 ALA A CA 1
ATOM 2126 C C . ALA A 1 318 ? 6.006 16.138 -25.989 1.00 27.79 318 ALA A C 1
ATOM 2127 O O . ALA A 1 318 ? 5.223 17.088 -25.869 1.00 29.73 318 ALA A O 1
ATOM 2129 N N . TYR A 1 319 ? 7.283 16.304 -26.328 1.00 29.64 319 TYR A N 1
ATOM 2130 C CA . TYR A 1 319 ? 7.816 17.634 -26.624 1.00 31.67 319 TYR A CA 1
ATOM 2131 C C . TYR A 1 319 ? 7.095 18.259 -27.816 1.00 39.36 319 TYR A C 1
ATOM 2132 O O . TYR A 1 319 ? 6.609 19.392 -27.736 1.00 33.76 319 TYR A O 1
ATOM 2141 N N . ARG A 1 320 ? 6.998 17.513 -28.925 1.00 34.24 320 ARG A N 1
ATOM 2142 C CA . ARG A 1 320 ? 6.360 18.027 -30.140 1.00 36.44 320 ARG A CA 1
ATOM 2143 C C . ARG A 1 320 ? 4.908 18.416 -29.875 1.00 35.16 320 ARG A C 1
ATOM 2144 O O . ARG A 1 320 ? 4.447 19.470 -30.322 1.00 37.02 320 ARG A O 1
ATOM 2152 N N . TRP A 1 321 ? 4.187 17.594 -29.103 1.00 33.06 321 TRP A N 1
ATOM 2153 C CA . TRP A 1 321 ? 2.814 17.915 -28.726 1.00 37.15 321 TRP A CA 1
ATOM 2154 C C . TRP A 1 321 ? 2.750 19.210 -27.908 1.00 38.82 321 TRP A C 1
ATOM 2155 O O . TRP A 1 321 ? 1.880 20.062 -28.146 1.00 32.88 321 TRP A O 1
ATOM 2166 N N . ALA A 1 322 ? 3.662 19.375 -26.943 1.00 30.46 322 ALA A N 1
ATOM 2167 C CA . ALA A 1 322 ? 3.688 20.603 -26.150 1.00 31.04 322 ALA A CA 1
ATOM 2168 C C . ALA A 1 322 ? 3.910 21.830 -27.037 1.00 34.30 322 ALA A C 1
ATOM 2169 O O . ALA A 1 322 ? 3.206 22.840 -26.912 1.00 35.68 322 ALA A O 1
ATOM 2171 N N . VAL A 1 323 ? 4.888 21.757 -27.939 1.00 36.11 323 VAL A N 1
ATOM 2172 C CA . VAL A 1 323 ? 5.166 22.892 -28.819 1.00 39.85 323 VAL A CA 1
ATOM 2173 C C . VAL A 1 323 ? 3.956 23.192 -29.699 1.00 48.98 323 VAL A C 1
ATOM 2174 O O . VAL A 1 323 ? 3.573 24.354 -29.875 1.00 44.06 323 VAL A O 1
ATOM 2178 N N . ASP A 1 324 ? 3.315 22.150 -30.241 1.00 40.39 324 ASP A N 1
ATOM 2179 C CA . ASP A 1 324 ? 2.160 22.371 -31.109 1.00 47.95 324 ASP A CA 1
ATOM 2180 C C . ASP A 1 324 ? 0.982 22.994 -30.371 1.00 42.12 324 ASP A C 1
ATOM 2181 O O . ASP A 1 324 ? 0.151 23.651 -31.007 1.00 45.10 324 ASP A O 1
ATOM 2186 N N . HIS A 1 325 ? 0.925 22.867 -29.046 1.00 39.17 325 HIS A N 1
ATOM 2187 C CA . HIS A 1 325 ? -0.135 23.480 -28.258 1.00 50.81 325 HIS A CA 1
ATOM 2188 C C . HIS A 1 325 ? 0.285 24.798 -27.613 1.00 50.96 325 HIS A C 1
ATOM 2189 O O . HIS A 1 325 ? -0.469 25.349 -26.804 1.00 51.77 325 HIS A O 1
ATOM 2196 N N . GLY A 1 326 ? 1.455 25.325 -27.964 1.00 50.26 326 GLY A N 1
ATOM 2197 C CA . GLY A 1 326 ? 1.839 26.644 -27.495 1.00 52.54 326 GLY A CA 1
ATOM 2198 C C . GLY A 1 326 ? 2.336 26.693 -26.064 1.00 48.08 326 GLY A C 1
ATOM 2199 O O . GLY A 1 326 ? 2.281 27.752 -25.436 1.00 45.56 326 GLY A O 1
ATOM 2200 N N . ILE A 1 327 ? 2.802 25.581 -25.521 1.00 45.06 327 ILE A N 1
ATOM 2201 C CA . ILE A 1 327 ? 3.395 25.589 -24.181 1.00 43.90 327 ILE A CA 1
ATOM 2202 C C . ILE A 1 327 ? 4.850 26.035 -24.298 1.00 47.87 327 ILE A C 1
ATOM 2203 O O . ILE A 1 327 ? 5.578 25.507 -25.157 1.00 45.02 327 ILE A O 1
ATOM 2208 N N . PRO A 1 328 ? 5.299 27.007 -23.495 1.00 49.48 328 PRO A N 1
ATOM 2209 C CA . PRO A 1 328 ? 6.645 27.565 -23.698 1.00 53.61 328 PRO A CA 1
ATOM 2210 C C . PRO A 1 328 ? 7.707 26.476 -23.653 1.00 54.62 328 PRO A C 1
ATOM 2211 O O . PRO A 1 328 ? 7.743 25.642 -22.741 1.00 47.36 328 PRO A O 1
ATOM 2215 N N . SER A 1 329 ? 8.551 26.479 -24.674 1.00 46.06 329 SER A N 1
ATOM 2216 C CA . SER A 1 329 ? 9.631 25.524 -24.839 1.00 56.24 329 SER A CA 1
ATOM 2217 C C . SER A 1 329 ? 10.995 26.195 -24.730 1.00 59.78 329 SER A C 1
ATOM 2218 O O . SER A 1 329 ? 11.130 27.415 -24.857 1.00 61.74 329 SER A O 1
ATOM 2221 N N . CYS A 1 330 ? 12.015 25.373 -24.492 1.00 61.68 330 CYS A N 1
ATOM 2222 C CA . CYS A 1 330 ? 13.406 25.772 -24.693 1.00 70.11 330 CYS A CA 1
ATOM 2223 C C . CYS A 1 330 ? 14.031 24.700 -25.576 1.00 69.67 330 CYS A C 1
ATOM 2224 O O . CYS A 1 330 ? 14.500 23.667 -25.079 1.00 62.25 330 CYS A O 1
ATOM 2227 N N . PRO A 1 331 ? 14.042 24.906 -26.896 1.00 76.57 331 PRO A N 1
ATOM 2228 C CA . PRO A 1 331 ? 14.607 23.886 -27.800 1.00 76.11 331 PRO A CA 1
ATOM 2229 C C . PRO A 1 331 ? 16.067 23.563 -27.525 1.00 71.03 331 PRO A C 1
ATOM 2230 O O . PRO A 1 331 ? 16.523 22.468 -27.882 1.00 62.27 331 PRO A O 1
ATOM 2234 N N . LEU A 1 332 ? 16.817 24.481 -26.909 1.00 73.13 332 LEU A N 1
ATOM 2235 C CA . LEU A 1 332 ? 18.204 24.197 -26.570 1.00 72.73 332 LEU A CA 1
ATOM 2236 C C . LEU A 1 332 ? 18.330 23.206 -25.418 1.00 63.13 332 LEU A C 1
ATOM 2237 O O . LEU A 1 332 ? 19.385 22.582 -25.272 1.00 70.04 332 LEU A O 1
ATOM 2242 N N . GLU A 1 333 ? 17.288 23.040 -24.606 1.00 58.64 333 GLU A N 1
ATOM 2243 C CA . GLU A 1 333 ? 17.253 22.000 -23.583 1.00 62.00 333 GLU A CA 1
ATOM 2244 C C . GLU A 1 333 ? 16.687 20.682 -24.099 1.00 61.96 333 GLU A C 1
ATOM 2245 O O . GLU A 1 333 ? 16.699 19.691 -23.364 1.00 57.67 333 GLU A O 1
ATOM 2247 N N . HIS A 1 334 ? 16.198 20.643 -25.338 1.00 65.34 334 HIS A N 1
ATOM 2248 C CA . HIS A 1 334 ? 15.584 19.440 -25.886 1.00 60.21 334 HIS A CA 1
ATOM 2249 C C . HIS A 1 334 ? 16.615 18.575 -26.602 1.00 59.14 334 HIS A C 1
ATOM 2250 O O . HIS A 1 334 ? 17.438 19.076 -27.376 1.00 56.73 334 HIS A O 1
ATOM 2257 N N . HIS A 1 335 ? 16.561 17.268 -26.345 1.00 56.99 335 HIS A N 1
ATOM 2258 C CA . HIS A 1 335 ? 17.409 16.308 -27.038 1.00 61.06 335 HIS A CA 1
ATOM 2259 C C . HIS A 1 335 ? 16.538 15.281 -27.753 1.00 59.94 335 HIS A C 1
ATOM 2260 O O . HIS A 1 335 ? 15.415 14.981 -27.326 1.00 52.98 335 HIS A O 1
ATOM 2267 N N . HIS A 1 336 ? 17.071 14.757 -28.858 1.00 64.15 336 HIS A N 1
ATOM 2268 C CA . HIS A 1 336 ? 16.385 13.773 -29.696 1.00 68.22 336 HIS A CA 1
ATOM 2269 C C . HIS A 1 336 ? 17.478 12.966 -30.398 1.00 73.25 336 HIS A C 1
ATOM 2270 O O . HIS A 1 336 ? 17.921 13.321 -31.491 1.00 72.22 336 HIS A O 1
ATOM 2277 N N . HIS A 1 337 ? 17.904 11.884 -29.755 1.00 80.14 337 HIS A N 1
ATOM 2278 C CA . HIS A 1 337 ? 19.019 11.090 -30.250 1.00 89.55 337 HIS A CA 1
ATOM 2279 C C . HIS A 1 337 ? 18.545 10.027 -31.239 1.00 88.51 337 HIS A C 1
ATOM 2280 O O . HIS A 1 337 ? 17.392 9.591 -31.223 1.00 87.63 337 HIS A O 1
ATOM 2287 N N . HIS A 1 338 ? 19.462 9.613 -32.109 1.00 90.46 338 HIS A N 1
ATOM 2288 C CA . HIS A 1 338 ? 19.182 8.581 -33.101 1.00 90.73 338 HIS A CA 1
ATOM 2289 C C . HIS A 1 338 ? 20.332 7.584 -33.175 1.00 94.30 338 HIS A C 1
ATOM 2290 O O . HIS A 1 338 ? 20.122 6.374 -33.115 1.00 97.42 338 HIS A O 1
ATOM 2292 N N . THR B 1 2 ? -3.149 -5.886 -29.207 1.00 35.55 2 THR B N 1
ATOM 2293 C CA . THR B 1 2 ? -2.622 -6.315 -27.909 1.00 35.07 2 THR B CA 1
ATOM 2294 C C . THR B 1 2 ? -2.638 -7.832 -27.764 1.00 31.12 2 THR B C 1
ATOM 2295 O O . THR B 1 2 ? -3.599 -8.491 -28.145 1.00 34.06 2 THR B O 1
ATOM 2299 N N . VAL B 1 3 ? -1.558 -8.383 -27.212 1.00 28.25 3 VAL B N 1
ATOM 2300 C CA . VAL B 1 3 ? -1.437 -9.808 -26.946 1.00 30.96 3 VAL B CA 1
ATOM 2301 C C . VAL B 1 3 ? -1.005 -9.980 -25.496 1.00 30.23 3 VAL B C 1
ATOM 2302 O O . VAL B 1 3 ? -0.370 -9.102 -24.910 1.00 26.28 3 VAL B O 1
ATOM 2306 N N . GLY B 1 4 ? -1.334 -11.135 -24.915 1.00 32.00 4 GLY B N 1
ATOM 2307 C CA . GLY B 1 4 ? -0.909 -11.338 -23.540 1.00 26.46 4 GLY B CA 1
ATOM 2308 C C . GLY B 1 4 ? -0.831 -12.808 -23.193 1.00 31.64 4 GLY B C 1
ATOM 2309 O O . GLY B 1 4 ? -1.303 -13.673 -23.934 1.00 30.02 4 GLY B O 1
ATOM 2310 N N . ALA B 1 5 ? -0.222 -13.080 -22.039 1.00 28.94 5 ALA B N 1
ATOM 2311 C CA . ALA B 1 5 ? -0.113 -14.449 -21.556 1.00 30.05 5 ALA B CA 1
ATOM 2312 C C . ALA B 1 5 ? 0.006 -14.434 -20.045 1.00 30.34 5 ALA B C 1
ATOM 2313 O O . ALA B 1 5 ? 0.489 -13.459 -19.450 1.00 27.91 5 ALA B O 1
ATOM 2315 N N . VAL B 1 6 ? -0.448 -15.528 -19.432 1.00 33.68 6 VAL B N 1
ATOM 2316 C CA . VAL B 1 6 ? -0.268 -15.782 -18.008 1.00 27.79 6 VAL B CA 1
ATOM 2317 C C . VAL B 1 6 ? 0.193 -17.227 -17.842 1.00 28.06 6 VAL B C 1
ATOM 2318 O O . VAL B 1 6 ? -0.239 -18.116 -18.587 1.00 24.77 6 VAL B O 1
ATOM 2322 N N . VAL B 1 7 ? 1.058 -17.463 -16.849 1.00 27.15 7 VAL B N 1
ATOM 2323 C CA A VAL B 1 7 ? 1.696 -18.758 -16.633 0.93 27.43 7 VAL B CA 1
ATOM 2324 C CA B VAL B 1 7 ? 1.643 -18.779 -16.634 0.07 27.91 7 VAL B CA 1
ATOM 2325 C C . VAL B 1 7 ? 1.675 -19.098 -15.147 1.00 30.14 7 VAL B C 1
ATOM 2326 O O . VAL B 1 7 ? 1.782 -18.215 -14.292 1.00 27.72 7 VAL B O 1
ATOM 2333 N N . VAL B 1 8 ? 1.553 -20.388 -14.841 1.00 31.07 8 VAL B N 1
ATOM 2334 C CA . VAL B 1 8 ? 1.839 -20.908 -13.513 1.00 30.26 8 VAL B CA 1
ATOM 2335 C C . VAL B 1 8 ? 2.806 -22.074 -13.689 1.00 24.84 8 VAL B C 1
ATOM 2336 O O . VAL B 1 8 ? 2.601 -22.920 -14.567 1.00 28.61 8 VAL B O 1
ATOM 2340 N N . ASP B 1 9 ? 3.885 -22.101 -12.893 1.00 26.79 9 ASP B N 1
ATOM 2341 C CA . ASP B 1 9 ? 4.814 -23.222 -12.985 1.00 29.08 9 ASP B CA 1
ATOM 2342 C C . ASP B 1 9 ? 4.373 -24.337 -12.041 1.00 33.06 9 ASP B C 1
ATOM 2343 O O . ASP B 1 9 ? 3.377 -24.211 -11.325 1.00 29.38 9 ASP B O 1
ATOM 2348 N N . HIS B 1 10 ? 5.146 -25.431 -12.012 1.00 33.00 10 HIS B N 1
ATOM 2349 C CA . HIS B 1 10 ? 4.763 -26.606 -11.234 1.00 43.63 10 HIS B CA 1
ATOM 2350 C C . HIS B 1 10 ? 4.780 -26.343 -9.735 1.00 40.97 10 HIS B C 1
ATOM 2351 O O . HIS B 1 10 ? 4.212 -27.132 -8.978 1.00 43.67 10 HIS B O 1
ATOM 2358 N N . GLU B 1 11 ? 5.370 -25.240 -9.296 1.00 36.42 11 GLU B N 1
ATOM 2359 C CA . GLU B 1 11 ? 5.413 -24.883 -7.886 1.00 35.96 11 GLU B CA 1
ATOM 2360 C C . GLU B 1 11 ? 4.303 -23.925 -7.484 1.00 36.44 11 GLU B C 1
ATOM 2361 O O . GLU B 1 11 ? 4.205 -23.573 -6.305 1.00 39.95 11 GLU B O 1
ATOM 2367 N N . GLY B 1 12 ? 3.481 -23.478 -8.430 1.00 38.03 12 GLY B N 1
ATOM 2368 C CA . GLY B 1 12 ? 2.492 -22.461 -8.135 1.00 34.75 12 GLY B CA 1
ATOM 2369 C C . GLY B 1 12 ? 2.973 -21.029 -8.247 1.00 29.81 12 GLY B C 1
ATOM 2370 O O . GLY B 1 12 ? 2.241 -20.125 -7.827 1.00 30.21 12 GLY B O 1
ATOM 2371 N N . ASN B 1 13 ? 4.188 -20.795 -8.755 1.00 24.92 13 ASN B N 1
ATOM 2372 C CA . ASN B 1 13 ? 4.659 -19.450 -9.095 1.00 26.84 13 ASN B CA 1
ATOM 2373 C C . ASN B 1 13 ? 3.985 -19.001 -10.382 1.00 28.60 13 ASN B C 1
ATOM 2374 O O . ASN B 1 13 ? 3.967 -19.750 -11.365 1.00 32.83 13 ASN B O 1
ATOM 2379 N N . VAL B 1 14 ? 3.459 -17.777 -10.390 1.00 26.10 14 VAL B N 1
ATOM 2380 C CA . VAL B 1 14 ? 2.736 -17.258 -11.541 1.00 23.38 14 VAL B CA 1
ATOM 2381 C C . VAL B 1 14 ? 3.508 -16.098 -12.166 1.00 26.95 14 VAL B C 1
ATOM 2382 O O . VAL B 1 14 ? 4.367 -15.454 -11.541 1.00 27.48 14 VAL B O 1
ATOM 2386 N N . ALA B 1 15 ? 3.192 -15.837 -13.433 1.00 24.14 15 ALA B N 1
ATOM 2387 C CA . ALA B 1 15 ? 3.726 -14.671 -14.127 1.00 20.85 15 ALA B CA 1
ATOM 2388 C C . ALA B 1 15 ? 2.709 -14.226 -15.173 1.00 25.20 15 ALA B C 1
ATOM 2389 O O . ALA B 1 15 ? 1.862 -15.013 -15.614 1.00 24.45 15 ALA B O 1
ATOM 2391 N N . ALA B 1 16 ? 2.812 -12.952 -15.577 1.00 23.59 16 ALA B N 1
ATOM 2392 C CA . ALA B 1 16 ? 1.918 -12.361 -16.568 1.00 21.03 16 ALA B CA 1
ATOM 2393 C C . ALA B 1 16 ? 2.690 -11.351 -17.397 1.00 25.59 16 ALA B C 1
ATOM 2394 O O . ALA B 1 16 ? 3.617 -10.696 -16.901 1.00 22.92 16 ALA B O 1
ATOM 2396 N N . ALA B 1 17 ? 2.268 -11.198 -18.653 1.00 23.01 17 ALA B N 1
ATOM 2397 C CA . ALA B 1 17 ? 2.880 -10.232 -19.549 1.00 20.34 17 ALA B CA 1
ATOM 2398 C C . ALA B 1 17 ? 1.850 -9.754 -20.557 1.00 23.28 17 ALA B C 1
ATOM 2399 O O . ALA B 1 17 ? 0.806 -10.385 -20.772 1.00 21.02 17 ALA B O 1
ATOM 2401 N N . VAL B 1 18 ? 2.170 -8.623 -21.181 1.00 23.73 18 VAL B N 1
ATOM 2402 C CA . VAL B 1 18 ? 1.278 -7.975 -22.135 1.00 20.48 18 VAL B CA 1
ATOM 2403 C C . VAL B 1 18 ? 2.157 -7.169 -23.083 1.00 22.92 18 VAL B C 1
ATOM 2404 O O . VAL B 1 18 ? 3.243 -6.718 -22.705 1.00 26.05 18 VAL B O 1
ATOM 2408 N N . SER B 1 19 ? 1.721 -7.058 -24.340 1.00 26.08 19 SER B N 1
ATOM 2409 C CA . SER B 1 19 ? 2.466 -6.341 -25.374 1.00 27.30 19 SER B CA 1
ATOM 2410 C C . SER B 1 19 ? 1.492 -5.783 -26.409 1.00 26.69 19 SER B C 1
ATOM 2411 O O . SER B 1 19 ? 0.532 -6.462 -26.787 1.00 26.17 19 SER B O 1
ATOM 2414 N N . SER B 1 20 ? 1.740 -4.554 -26.872 1.00 23.94 20 SER B N 1
ATOM 2415 C CA . SER B 1 20 ? 0.806 -3.897 -27.779 1.00 24.24 20 SER B CA 1
ATOM 2416 C C . SER B 1 20 ? 1.507 -2.889 -28.683 1.00 28.34 20 SER B C 1
ATOM 2417 O O . SER B 1 20 ? 2.550 -2.321 -28.332 1.00 23.26 20 SER B O 1
ATOM 2420 N N . GLY B 1 21 ? 0.906 -2.673 -29.859 1.00 27.20 21 GLY B N 1
ATOM 2421 C CA . GLY B 1 21 ? 1.270 -1.567 -30.723 1.00 25.68 21 GLY B CA 1
ATOM 2422 C C . GLY B 1 21 ? 0.512 -0.308 -30.434 1.00 25.29 21 GLY B C 1
ATOM 2423 O O . GLY B 1 21 ? 0.848 0.762 -30.962 1.00 26.17 21 GLY B O 1
ATOM 2424 N N . GLY B 1 22 ? -0.516 -0.409 -29.585 1.00 23.90 22 GLY B N 1
ATOM 2425 C CA . GLY B 1 22 ? -1.304 0.739 -29.211 1.00 24.57 22 GLY B CA 1
ATOM 2426 C C . GLY B 1 22 ? -2.272 1.141 -30.304 1.00 29.47 22 GLY B C 1
ATOM 2427 O O . GLY B 1 22 ? -2.524 0.416 -31.260 1.00 24.07 22 GLY B O 1
ATOM 2428 N N . LEU B 1 23 ? -2.809 2.347 -30.143 1.00 29.35 23 LEU B N 1
ATOM 2429 C CA . LEU B 1 23 ? -3.846 2.872 -31.023 1.00 32.06 23 LEU B CA 1
ATOM 2430 C C . LEU B 1 23 ? -3.292 3.217 -32.402 1.00 33.53 23 LEU B C 1
ATOM 2431 O O . LEU B 1 23 ? -2.261 3.894 -32.519 1.00 26.61 23 LEU B O 1
ATOM 2436 N N . ALA B 1 24 ? -3.997 2.791 -33.453 1.00 27.01 24 ALA B N 1
ATOM 2437 C CA . ALA B 1 24 ? -3.613 3.203 -34.793 1.00 32.57 24 ALA B CA 1
ATOM 2438 C C . ALA B 1 24 ? -3.680 4.727 -34.901 1.00 34.06 24 ALA B C 1
ATOM 2439 O O . ALA B 1 24 ? -4.583 5.362 -34.350 1.00 31.92 24 ALA B O 1
ATOM 2441 N N . LEU B 1 25 ? -2.676 5.316 -35.559 1.00 27.05 25 LEU B N 1
ATOM 2442 C CA . LEU B 1 25 ? -2.585 6.758 -35.812 1.00 27.49 25 LEU B CA 1
ATOM 2443 C C . LEU B 1 25 ? -2.431 7.593 -34.539 1.00 27.15 25 LEU B C 1
ATOM 2444 O O . LEU B 1 25 ? -2.641 8.810 -34.567 1.00 31.81 25 LEU B O 1
ATOM 2449 N N . LYS B 1 26 ? -2.055 6.977 -33.427 1.00 28.92 26 LYS B N 1
ATOM 2450 C CA . LYS B 1 26 ? -1.856 7.736 -32.207 1.00 27.33 26 LYS B CA 1
ATOM 2451 C C . LYS B 1 26 ? -0.762 8.773 -32.411 1.00 30.60 26 LYS B C 1
ATOM 2452 O O . LYS B 1 26 ? 0.134 8.616 -33.250 1.00 25.54 26 LYS B O 1
ATOM 2458 N N . HIS B 1 27 ? -0.851 9.851 -31.647 1.00 32.10 27 HIS B N 1
ATOM 2459 C CA . HIS B 1 27 ? 0.226 10.824 -31.650 1.00 34.23 27 HIS B CA 1
ATOM 2460 C C . HIS B 1 27 ? 1.517 10.148 -31.194 1.00 33.01 27 HIS B C 1
ATOM 2461 O O . HIS B 1 27 ? 1.481 9.286 -30.311 1.00 31.62 27 HIS B O 1
ATOM 2468 N N . PRO B 1 28 ? 2.658 10.483 -31.801 1.00 35.29 28 PRO B N 1
ATOM 2469 C CA . PRO B 1 28 ? 3.938 9.923 -31.357 1.00 28.12 28 PRO B CA 1
ATOM 2470 C C . PRO B 1 28 ? 4.145 10.102 -29.859 1.00 28.22 28 PRO B C 1
ATOM 2471 O O . PRO B 1 28 ? 3.874 11.168 -29.298 1.00 29.54 28 PRO B O 1
ATOM 2475 N N . GLY B 1 29 ? 4.666 9.063 -29.221 1.00 27.38 29 GLY B N 1
ATOM 2476 C CA . GLY B 1 29 ? 4.920 9.102 -27.794 1.00 27.70 29 GLY B CA 1
ATOM 2477 C C . GLY B 1 29 ? 3.727 8.769 -26.916 1.00 26.08 29 GLY B C 1
ATOM 2478 O O . GLY B 1 29 ? 3.854 8.820 -25.681 1.00 26.63 29 GLY B O 1
ATOM 2479 N N . ARG B 1 30 ? 2.558 8.487 -27.494 1.00 27.56 30 ARG B N 1
ATOM 2480 C CA . ARG B 1 30 ? 1.432 8.074 -26.665 1.00 27.78 30 ARG B CA 1
ATOM 2481 C C . ARG B 1 30 ? 1.710 6.686 -26.109 1.00 27.58 30 ARG B C 1
ATOM 2482 O O . ARG B 1 30 ? 1.985 5.752 -26.866 1.00 27.29 30 ARG B O 1
ATOM 2490 N N . VAL B 1 31 ? 1.685 6.556 -24.789 1.00 25.90 31 VAL B N 1
ATOM 2491 C CA . VAL B 1 31 ? 1.921 5.280 -24.129 1.00 25.63 31 VAL B CA 1
ATOM 2492 C C . VAL B 1 31 ? 0.607 4.837 -23.494 1.00 27.32 31 VAL B C 1
ATOM 2493 O O . VAL B 1 31 ? -0.047 5.623 -22.802 1.00 28.03 31 VAL B O 1
ATOM 2497 N N . GLY B 1 32 ? 0.234 3.577 -23.709 1.00 27.02 32 GLY B N 1
ATOM 2498 C CA . GLY B 1 32 ? -1.027 3.058 -23.236 1.00 28.23 32 GLY B CA 1
ATOM 2499 C C . GLY B 1 32 ? -0.866 2.033 -22.129 1.00 31.47 32 GLY B C 1
ATOM 2500 O O . GLY B 1 32 ? 0.210 1.842 -21.557 1.00 22.44 32 GLY B O 1
ATOM 2501 N N . GLN B 1 33 ? -1.972 1.348 -21.851 1.00 33.47 33 GLN B N 1
ATOM 2502 C CA . GLN B 1 33 ? -2.070 0.514 -20.658 1.00 30.23 33 GLN B CA 1
ATOM 2503 C C . GLN B 1 33 ? -1.048 -0.621 -20.641 1.00 27.84 33 GLN B C 1
ATOM 2504 O O . GLN B 1 33 ? -0.661 -1.083 -19.567 1.00 25.53 33 GLN B O 1
ATOM 2510 N N . ALA B 1 34 ? -0.603 -1.104 -21.805 1.00 28.85 34 ALA B N 1
ATOM 2511 C CA . ALA B 1 34 ? 0.288 -2.267 -21.802 1.00 27.21 34 ALA B CA 1
ATOM 2512 C C . ALA B 1 34 ? 1.653 -1.974 -21.188 1.00 25.89 34 ALA B C 1
ATOM 2513 O O . ALA B 1 34 ? 2.393 -2.912 -20.874 1.00 26.17 34 ALA B O 1
ATOM 2515 N N . ALA B 1 35 ? 1.997 -0.712 -20.993 1.00 26.85 35 ALA B N 1
ATOM 2516 C CA . ALA B 1 35 ? 3.257 -0.350 -20.374 1.00 26.08 35 ALA B CA 1
ATOM 2517 C C . ALA B 1 35 ? 3.126 0.026 -18.904 1.00 27.85 35 ALA B C 1
ATOM 2518 O O . ALA B 1 35 ? 4.153 0.256 -18.262 1.00 24.10 35 ALA B O 1
ATOM 2520 N N . LEU B 1 36 ? 1.906 0.153 -18.373 1.00 24.50 36 LEU B N 1
ATOM 2521 C CA . LEU B 1 36 ? 1.681 0.842 -17.105 1.00 24.33 36 LEU B CA 1
ATOM 2522 C C . LEU B 1 36 ? 1.476 -0.173 -15.986 1.00 27.86 36 LEU B C 1
ATOM 2523 O O . LEU B 1 36 ? 0.574 -1.020 -16.057 1.00 21.79 36 LEU B O 1
ATOM 2528 N N . TYR B 1 37 ? 2.321 -0.077 -14.963 1.00 26.52 37 TYR B N 1
ATOM 2529 C CA . TYR B 1 37 ? 2.227 -0.915 -13.767 1.00 23.14 37 TYR B CA 1
ATOM 2530 C C . TYR B 1 37 ? 0.801 -0.969 -13.236 1.00 26.19 37 TYR B C 1
ATOM 2531 O O . TYR B 1 37 ? 0.145 0.064 -13.073 1.00 22.58 37 TYR B O 1
ATOM 2540 N N . GLY B 1 38 ? 0.329 -2.184 -12.959 1.00 20.16 38 GLY B N 1
ATOM 2541 C CA . GLY B 1 38 ? -1.003 -2.378 -12.437 1.00 27.04 38 GLY B CA 1
ATOM 2542 C C . GLY B 1 38 ? -2.100 -2.403 -13.475 1.00 26.33 38 GLY B C 1
ATOM 2543 O O . GLY B 1 38 ? -3.178 -2.954 -13.207 1.00 22.01 38 GLY B O 1
ATOM 2544 N N . CYS B 1 39 ? -1.872 -1.819 -14.650 1.00 27.87 39 CYS B N 1
ATOM 2545 C CA . CYS B 1 39 ? -2.937 -1.667 -15.628 1.00 27.82 39 CYS B CA 1
ATOM 2546 C C . CYS B 1 39 ? -2.923 -2.770 -16.675 1.00 26.46 39 CYS B C 1
ATOM 2547 O O . CYS B 1 39 ? -3.956 -3.412 -16.907 1.00 26.79 39 CYS B O 1
ATOM 2550 N N . GLY B 1 40 ? -1.774 -2.990 -17.319 1.00 26.99 40 GLY B N 1
ATOM 2551 C CA . GLY B 1 40 ? -1.676 -3.938 -18.413 1.00 24.78 40 GLY B CA 1
ATOM 2552 C C . GLY B 1 40 ? -1.596 -5.385 -17.975 1.00 27.14 40 GLY B C 1
ATOM 2553 O O . GLY B 1 40 ? -2.234 -6.232 -18.598 1.00 22.84 40 GLY B O 1
ATOM 2554 N N . CYS B 1 41 ? -0.826 -5.693 -16.924 1.00 24.23 41 CYS B N 1
ATOM 2555 C CA . CYS B 1 41 ? -0.740 -7.063 -16.423 1.00 27.80 41 CYS B CA 1
ATOM 2556 C C . CYS B 1 41 ? -0.470 -7.022 -14.929 1.00 25.14 41 CYS B C 1
ATOM 2557 O O . CYS B 1 41 ? -0.137 -5.977 -14.371 1.00 20.49 41 CYS B O 1
ATOM 2560 N N . TRP B 1 42 ? -0.630 -8.177 -14.278 1.00 21.33 42 TRP B N 1
ATOM 2561 C CA . TRP B 1 42 ? -0.393 -8.288 -12.840 1.00 19.28 42 TRP B CA 1
ATOM 2562 C C . TRP B 1 42 ? -0.117 -9.744 -12.490 1.00 21.79 42 TRP B C 1
ATOM 2563 O O . TRP B 1 42 ? -0.735 -10.649 -13.055 1.00 22.05 42 TRP B O 1
ATOM 2574 N N . ALA B 1 43 ? 0.840 -9.969 -11.592 1.00 21.78 43 ALA B N 1
ATOM 2575 C CA . ALA B 1 43 ? 1.086 -11.318 -11.104 1.00 24.97 43 ALA B CA 1
ATOM 2576 C C . ALA B 1 43 ? 1.519 -11.244 -9.644 1.00 24.82 43 ALA B C 1
ATOM 2577 O O . ALA B 1 43 ? 2.388 -10.444 -9.285 1.00 24.81 43 ALA B O 1
ATOM 2579 N N . GLU B 1 44 ? 0.894 -12.068 -8.799 1.00 23.88 44 GLU B N 1
ATOM 2580 C CA . GLU B 1 44 ? 1.124 -11.985 -7.361 1.00 30.19 44 GLU B CA 1
ATOM 2581 C C . GLU B 1 44 ? 0.912 -13.363 -6.751 1.00 30.53 44 GLU B C 1
ATOM 2582 O O . GLU B 1 44 ? -0.209 -13.885 -6.781 1.00 27.85 44 GLU B O 1
ATOM 2588 N N . ASN B 1 45 ? 1.975 -13.949 -6.199 1.00 29.07 45 ASN B N 1
ATOM 2589 C CA . ASN B 1 45 ? 1.840 -15.250 -5.554 1.00 32.07 45 ASN B CA 1
ATOM 2590 C C . ASN B 1 45 ? 0.950 -15.127 -4.322 1.00 40.59 45 ASN B C 1
ATOM 2591 O O . ASN B 1 45 ? 0.697 -14.031 -3.805 1.00 35.22 45 ASN B O 1
ATOM 2596 N N . THR B 1 46 ? 0.460 -16.272 -3.862 1.00 37.05 46 THR B N 1
ATOM 2597 C CA . THR B 1 46 ? -0.317 -16.296 -2.634 1.00 40.03 46 THR B CA 1
ATOM 2598 C C . THR B 1 46 ? 0.515 -15.688 -1.505 1.00 42.70 46 THR B C 1
ATOM 2599 O O . THR B 1 46 ? 1.732 -15.890 -1.425 1.00 45.09 46 THR B O 1
ATOM 2603 N N . GLY B 1 47 ? -0.137 -14.888 -0.666 1.00 46.57 47 GLY B N 1
ATOM 2604 C CA . GLY B 1 47 ? 0.527 -14.244 0.454 1.00 49.85 47 GLY B CA 1
ATOM 2605 C C . GLY B 1 47 ? -0.404 -13.994 1.624 1.00 60.34 47 GLY B C 1
ATOM 2606 O O . GLY B 1 47 ? -1.456 -14.630 1.731 1.00 59.39 47 GLY B O 1
ATOM 2607 N N . ALA B 1 48 ? -0.040 -13.046 2.491 1.00 73.90 48 ALA B N 1
ATOM 2608 C CA . ALA B 1 48 ? -0.800 -12.808 3.717 1.00 82.18 48 ALA B CA 1
ATOM 2609 C C . ALA B 1 48 ? -2.271 -12.526 3.419 1.00 87.42 48 ALA B C 1
ATOM 2610 O O . ALA B 1 48 ? -3.160 -13.264 3.859 1.00 88.67 48 ALA B O 1
ATOM 2612 N N . HIS B 1 49 ? -2.548 -11.448 2.690 1.00 90.70 49 HIS B N 1
ATOM 2613 C CA . HIS B 1 49 ? -3.920 -11.089 2.324 1.00 94.69 49 HIS B CA 1
ATOM 2614 C C . HIS B 1 49 ? -4.196 -11.428 0.858 1.00 90.69 49 HIS B C 1
ATOM 2615 O O . HIS B 1 49 ? -4.618 -10.587 0.062 1.00 91.96 49 HIS B O 1
ATOM 2622 N N . ASN B 1 50 ? -3.975 -12.697 0.512 1.00 82.48 50 ASN B N 1
ATOM 2623 C CA . ASN B 1 50 ? -4.003 -13.115 -0.885 1.00 73.19 50 ASN B CA 1
ATOM 2624 C C . ASN B 1 50 ? -3.947 -14.635 -0.975 1.00 62.77 50 ASN B C 1
ATOM 2625 O O . ASN B 1 50 ? -2.868 -15.191 -1.199 1.00 57.64 50 ASN B O 1
ATOM 2630 N N . PRO B 1 51 ? -5.066 -15.348 -0.802 1.00 62.01 51 PRO B N 1
ATOM 2631 C CA . PRO B 1 51 ? -4.987 -16.819 -0.738 1.00 57.60 51 PRO B CA 1
ATOM 2632 C C . PRO B 1 51 ? -4.688 -17.489 -2.075 1.00 47.62 51 PRO B C 1
ATOM 2633 O O . PRO B 1 51 ? -4.272 -18.654 -2.085 1.00 53.31 51 PRO B O 1
ATOM 2637 N N . TYR B 1 52 ? -4.852 -16.798 -3.197 1.00 40.63 52 TYR B N 1
ATOM 2638 C CA . TYR B 1 52 ? -4.586 -17.386 -4.498 1.00 40.83 52 TYR B CA 1
ATOM 2639 C C . TYR B 1 52 ? -3.390 -16.706 -5.141 1.00 41.94 52 TYR B C 1
ATOM 2640 O O . TYR B 1 52 ? -3.260 -15.479 -5.087 1.00 48.36 52 TYR B O 1
ATOM 2649 N N . SER B 1 53 ? -2.546 -17.498 -5.796 1.00 36.43 53 SER B N 1
ATOM 2650 C CA . SER B 1 53 ? -1.556 -16.936 -6.704 1.00 32.47 53 SER B CA 1
ATOM 2651 C C . SER B 1 53 ? -2.299 -16.558 -7.976 1.00 38.44 53 SER B C 1
ATOM 2652 O O . SER B 1 53 ? -2.954 -17.410 -8.580 1.00 40.34 53 SER B O 1
ATOM 2655 N N . THR B 1 54 ? -2.223 -15.287 -8.381 1.00 30.69 54 THR B N 1
ATOM 2656 C CA A THR B 1 54 ? -3.071 -14.780 -9.446 0.66 28.59 54 THR B CA 1
ATOM 2657 C CA B THR B 1 54 ? -3.069 -14.772 -9.447 0.34 29.01 54 THR B CA 1
ATOM 2658 C C . THR B 1 54 ? -2.232 -14.061 -10.495 1.00 25.83 54 THR B C 1
ATOM 2659 O O . THR B 1 54 ? -1.241 -13.399 -10.173 1.00 29.10 54 THR B O 1
ATOM 2666 N N . ALA B 1 55 ? -2.643 -14.198 -11.749 1.00 23.55 55 ALA B N 1
ATOM 2667 C CA . ALA B 1 55 ? -1.945 -13.591 -12.869 1.00 22.39 55 ALA B CA 1
ATOM 2668 C C . ALA B 1 55 ? -3.005 -13.098 -13.833 1.00 25.84 55 ALA B C 1
ATOM 2669 O O . ALA B 1 55 ? -3.964 -13.820 -14.109 1.00 26.37 55 ALA B O 1
ATOM 2671 N N . VAL B 1 56 ? -2.848 -11.867 -14.317 1.00 21.54 56 VAL B N 1
ATOM 2672 C CA . VAL B 1 56 ? -3.837 -11.220 -15.178 1.00 20.66 56 VAL B CA 1
ATOM 2673 C C . VAL B 1 56 ? -3.107 -10.496 -16.303 1.00 22.93 56 VAL B C 1
ATOM 2674 O O . VAL B 1 56 ? -2.104 -9.819 -16.061 1.00 23.31 56 VAL B O 1
ATOM 2678 N N . SER B 1 57 ? -3.634 -10.604 -17.527 1.00 24.84 57 SER B N 1
ATOM 2679 C CA . SER B 1 57 ? -3.178 -9.801 -18.650 1.00 30.38 57 SER B CA 1
ATOM 2680 C C . SER B 1 57 ? -4.418 -9.226 -19.320 1.00 32.97 57 SER B C 1
ATOM 2681 O O . SER B 1 57 ? -5.431 -9.912 -19.433 1.00 26.21 57 SER B O 1
ATOM 2684 N N . THR B 1 58 ? -4.360 -7.954 -19.717 1.00 23.69 58 THR B N 1
ATOM 2685 C CA . THR B 1 58 ? -5.539 -7.251 -20.209 1.00 27.45 58 THR B CA 1
ATOM 2686 C C . THR B 1 58 ? -5.346 -6.834 -21.658 1.00 41.34 58 THR B C 1
ATOM 2687 O O . THR B 1 58 ? -4.222 -6.755 -22.158 1.00 48.74 58 THR B O 1
ATOM 2691 N N . SER B 1 59 ? -6.458 -6.562 -22.337 1.00 40.33 59 SER B N 1
ATOM 2692 C CA . SER B 1 59 ? -6.390 -6.029 -23.687 1.00 47.92 59 SER B CA 1
ATOM 2693 C C . SER B 1 59 ? -7.500 -5.020 -23.909 1.00 57.06 59 SER B C 1
ATOM 2694 O O . SER B 1 59 ? -8.501 -4.989 -23.190 1.00 49.41 59 SER B O 1
ATOM 2697 N N . GLY B 1 60 ? -7.316 -4.204 -24.932 1.00 73.89 60 GLY B N 1
ATOM 2698 C CA . GLY B 1 60 ? -8.378 -3.338 -25.378 1.00 78.13 60 GLY B CA 1
ATOM 2699 C C . GLY B 1 60 ? -7.843 -1.990 -25.792 1.00 70.19 60 GLY B C 1
ATOM 2700 O O . GLY B 1 60 ? -6.676 -1.844 -26.148 1.00 66.24 60 GLY B O 1
ATOM 2701 N N . CYS B 1 61 ? -8.741 -1.013 -25.757 0.91 79.46 61 CYS B N 1
ATOM 2702 C CA . CYS B 1 61 ? -8.445 0.356 -26.147 0.91 89.55 61 CYS B CA 1
ATOM 2703 C C . CYS B 1 61 ? -9.580 1.241 -25.661 0.91 95.87 61 CYS B C 1
ATOM 2704 O O . CYS B 1 61 ? -10.730 0.802 -25.564 0.91 97.01 61 CYS B O 1
ATOM 2707 N N . GLY B 1 62 ? -9.235 2.475 -25.311 1.00 95.94 62 GLY B N 1
ATOM 2708 C CA . GLY B 1 62 ? -10.198 3.339 -24.670 1.00 92.97 62 GLY B CA 1
ATOM 2709 C C . GLY B 1 62 ? -9.570 4.206 -23.603 1.00 90.03 62 GLY B C 1
ATOM 2710 O O . GLY B 1 62 ? -10.052 5.312 -23.345 1.00 96.52 62 GLY B O 1
ATOM 2711 N N . GLU B 1 63 ? -8.519 3.691 -22.958 1.00 84.20 63 GLU B N 1
ATOM 2712 C CA . GLU B 1 63 ? -7.879 4.185 -21.741 1.00 83.53 63 GLU B CA 1
ATOM 2713 C C . GLU B 1 63 ? -8.597 3.626 -20.521 1.00 80.34 63 GLU B C 1
ATOM 2714 O O . GLU B 1 63 ? -8.075 3.732 -19.414 1.00 78.63 63 GLU B O 1
ATOM 2716 N N . HIS B 1 64 ? -9.784 3.032 -20.703 0.98 80.65 64 HIS B N 1
ATOM 2717 C CA . HIS B 1 64 ? -10.534 2.425 -19.606 0.98 79.76 64 HIS B CA 1
ATOM 2718 C C . HIS B 1 64 ? -9.730 1.353 -18.876 0.98 70.26 64 HIS B C 1
ATOM 2719 O O . HIS B 1 64 ? -10.027 1.049 -17.717 0.98 75.79 64 HIS B O 1
ATOM 2721 N N . LEU B 1 65 ? -8.759 0.725 -19.546 0.75 62.62 65 LEU B N 1
ATOM 2722 C CA . LEU B 1 65 ? -7.875 -0.213 -18.855 0.40 56.41 65 LEU B CA 1
ATOM 2723 C C . LEU B 1 65 ? -6.926 0.536 -17.917 0.72 46.82 65 LEU B C 1
ATOM 2724 O O . LEU B 1 65 ? -6.605 0.058 -16.816 1.00 41.09 65 LEU B O 1
ATOM 2729 N N . VAL B 1 66 ? -6.473 1.720 -18.329 0.69 49.45 66 VAL B N 1
ATOM 2730 C CA . VAL B 1 66 ? -5.698 2.568 -17.426 0.69 50.10 66 VAL B CA 1
ATOM 2731 C C . VAL B 1 66 ? -6.581 3.070 -16.288 0.69 48.70 66 VAL B C 1
ATOM 2732 O O . VAL B 1 66 ? -6.324 2.789 -15.111 0.69 45.22 66 VAL B O 1
ATOM 2736 N N . ARG B 1 67 ? -7.679 3.755 -16.642 1.00 49.15 67 ARG B N 1
ATOM 2737 C CA . ARG B 1 67 ? -8.491 4.507 -15.683 0.58 56.89 67 ARG B CA 1
ATOM 2738 C C . ARG B 1 67 ? -8.910 3.678 -14.481 0.31 57.05 67 ARG B C 1
ATOM 2739 O O . ARG B 1 67 ? -9.138 4.218 -13.394 0.98 53.57 67 ARG B O 1
ATOM 2747 N N . THR B 1 68 ? -9.061 2.380 -14.662 1.00 57.85 68 THR B N 1
ATOM 2748 C CA . THR B 1 68 ? -9.526 1.525 -13.592 1.00 57.33 68 THR B CA 1
ATOM 2749 C C . THR B 1 68 ? -8.420 0.680 -12.969 1.00 57.46 68 THR B C 1
ATOM 2750 O O . THR B 1 68 ? -8.713 -0.113 -12.063 1.00 68.83 68 THR B O 1
ATOM 2754 N N . ILE B 1 69 ? -7.165 0.842 -13.411 1.00 40.00 69 ILE B N 1
ATOM 2755 C CA . ILE B 1 69 ? -6.034 -0.000 -12.997 1.00 34.46 69 ILE B CA 1
ATOM 2756 C C . ILE B 1 69 ? -6.475 -1.451 -13.080 1.00 31.49 69 ILE B C 1
ATOM 2757 O O . ILE B 1 69 ? -6.581 -2.153 -12.064 1.00 29.62 69 ILE B O 1
ATOM 2762 N N . LEU B 1 70 ? -6.759 -1.894 -14.305 1.00 33.28 70 LEU B N 1
ATOM 2763 C CA . LEU B 1 70 ? -7.655 -3.019 -14.487 1.00 34.68 70 LEU B CA 1
ATOM 2764 C C . LEU B 1 70 ? -7.017 -4.335 -14.048 1.00 31.16 70 LEU B C 1
ATOM 2765 O O . LEU B 1 70 ? -7.639 -5.102 -13.313 1.00 24.86 70 LEU B O 1
ATOM 2770 N N . ALA B 1 71 ? -5.780 -4.617 -14.467 1.00 28.28 71 ALA B N 1
ATOM 2771 C CA . ALA B 1 71 ? -5.221 -5.936 -14.169 1.00 26.10 71 ALA B CA 1
ATOM 2772 C C . ALA B 1 71 ? -5.135 -6.157 -12.666 1.00 23.53 71 ALA B C 1
ATOM 2773 O O . ALA B 1 71 ? -5.539 -7.206 -12.154 1.00 26.12 71 ALA B O 1
ATOM 2775 N N . ARG B 1 72 ? -4.637 -5.158 -11.941 1.00 30.09 72 ARG B N 1
ATOM 2776 C CA . ARG B 1 72 ? -4.550 -5.266 -10.493 1.00 27.25 72 ARG B CA 1
ATOM 2777 C C . ARG B 1 72 ? -5.932 -5.381 -9.861 1.00 30.76 72 ARG B C 1
ATOM 2778 O O . ARG B 1 72 ? -6.122 -6.133 -8.898 1.00 26.43 72 ARG B O 1
ATOM 2786 N N . GLU B 1 73 ? -6.904 -4.625 -10.381 1.00 25.48 73 GLU B N 1
ATOM 2787 C CA . GLU B 1 73 ? -8.284 -4.718 -9.906 1.00 33.76 73 GLU B CA 1
ATOM 2788 C C . GLU B 1 73 ? -8.816 -6.143 -10.051 1.00 34.15 73 GLU B C 1
ATOM 2789 O O . GLU B 1 73 ? -9.444 -6.687 -9.134 1.00 31.35 73 GLU B O 1
ATOM 2795 N N . CYS B 1 74 ? -8.575 -6.764 -11.213 1.00 27.58 74 CYS B N 1
ATOM 2796 C CA . CYS B 1 74 ? -9.037 -8.133 -11.429 1.00 30.43 74 CYS B CA 1
ATOM 2797 C C . CYS B 1 74 ? -8.362 -9.093 -10.466 1.00 30.85 74 CYS B C 1
ATOM 2798 O O . CYS B 1 74 ? -9.019 -9.966 -9.886 1.00 31.32 74 CYS B O 1
ATOM 2801 N N . SER B 1 75 ? -7.039 -8.951 -10.302 1.00 27.17 75 SER B N 1
ATOM 2802 C CA . SER B 1 75 ? -6.297 -9.811 -9.391 1.00 29.73 75 SER B CA 1
ATOM 2803 C C . SER B 1 75 ? -6.847 -9.717 -7.979 1.00 29.83 75 SER B C 1
ATOM 2804 O O . SER B 1 75 ? -7.026 -10.740 -7.306 1.00 32.21 75 SER B O 1
ATOM 2807 N N . HIS B 1 76 ? -7.157 -8.501 -7.524 1.00 27.71 76 HIS B N 1
ATOM 2808 C CA . HIS B 1 76 ? -7.720 -8.362 -6.192 1.00 31.76 76 HIS B CA 1
ATOM 2809 C C . HIS B 1 76 ? -9.116 -8.965 -6.120 1.00 36.05 76 HIS B C 1
ATOM 2810 O O . HIS B 1 76 ? -9.453 -9.621 -5.131 1.00 36.73 76 HIS B O 1
ATOM 2817 N N . ALA B 1 77 ? -9.943 -8.770 -7.156 1.00 32.91 77 ALA B N 1
ATOM 2818 C CA . ALA B 1 77 ? -11.289 -9.344 -7.114 1.00 38.44 77 ALA B CA 1
ATOM 2819 C C . ALA B 1 77 ? -11.256 -10.870 -7.112 1.00 41.34 77 ALA B C 1
ATOM 2820 O O . ALA B 1 77 ? -12.124 -11.505 -6.502 1.00 43.04 77 ALA B O 1
ATOM 2822 N N . LEU B 1 78 ? -10.277 -11.473 -7.787 1.00 34.01 78 LEU B N 1
ATOM 2823 C CA . LEU B 1 78 ? -10.154 -12.923 -7.839 1.00 34.34 78 LEU B CA 1
ATOM 2824 C C . LEU B 1 78 ? -9.746 -13.534 -6.509 1.00 39.45 78 LEU B C 1
ATOM 2825 O O . LEU B 1 78 ? -9.532 -14.749 -6.456 1.00 40.90 78 LEU B O 1
ATOM 2830 N N . GLN B 1 79 ? -9.593 -12.748 -5.445 1.00 38.58 79 GLN B N 1
ATOM 2831 C CA . GLN B 1 79 ? -9.434 -13.367 -4.138 1.00 42.47 79 GLN B CA 1
ATOM 2832 C C . GLN B 1 79 ? -10.760 -13.826 -3.554 1.00 51.08 79 GLN B C 1
ATOM 2833 O O . GLN B 1 79 ? -10.752 -14.547 -2.552 1.00 51.46 79 GLN B O 1
ATOM 2839 N N . ALA B 1 80 ? -11.888 -13.431 -4.146 1.00 51.63 80 ALA B N 1
ATOM 2840 C CA . ALA B 1 80 ? -13.175 -13.925 -3.677 1.00 55.75 80 ALA B CA 1
ATOM 2841 C C . ALA B 1 80 ? -13.321 -15.413 -4.005 1.00 58.33 80 ALA B C 1
ATOM 2842 O O . ALA B 1 80 ? -12.601 -15.970 -4.842 1.00 58.29 80 ALA B O 1
ATOM 2844 N N . GLU B 1 81 ? -14.266 -16.057 -3.317 1.00 55.60 81 GLU B N 1
ATOM 2845 C CA . GLU B 1 81 ? -14.426 -17.504 -3.433 1.00 51.79 81 GLU B CA 1
ATOM 2846 C C . GLU B 1 81 ? -14.782 -17.917 -4.859 1.00 53.28 81 GLU B C 1
ATOM 2847 O O . GLU B 1 81 ? -14.115 -18.772 -5.453 1.00 54.80 81 GLU B O 1
ATOM 2849 N N . ASP B 1 82 ? -15.819 -17.309 -5.430 1.00 49.63 82 ASP B N 1
ATOM 2850 C CA . ASP B 1 82 ? -16.311 -17.656 -6.764 1.00 52.99 82 ASP B CA 1
ATOM 2851 C C . ASP B 1 82 ? -15.578 -16.791 -7.796 1.00 52.64 82 ASP B C 1
ATOM 2852 O O . ASP B 1 82 ? -15.863 -15.597 -7.927 1.00 49.43 82 ASP B O 1
ATOM 2857 N N . ALA B 1 83 ? -14.647 -17.397 -8.544 1.00 42.43 83 ALA B N 1
ATOM 2858 C CA . ALA B 1 83 ? -13.812 -16.619 -9.461 1.00 46.68 83 ALA B CA 1
ATOM 2859 C C . ALA B 1 83 ? -14.614 -16.113 -10.648 1.00 47.79 83 ALA B C 1
ATOM 2860 O O . ALA B 1 83 ? -14.475 -14.951 -11.052 1.00 45.48 83 ALA B O 1
ATOM 2862 N N . HIS B 1 84 ? -15.448 -16.981 -11.225 1.00 42.53 84 HIS B N 1
ATOM 2863 C CA . HIS B 1 84 ? -16.311 -16.586 -12.331 1.00 43.64 84 HIS B CA 1
ATOM 2864 C C . HIS B 1 84 ? -17.139 -15.354 -11.974 1.00 48.63 84 HIS B C 1
ATOM 2865 O O . HIS B 1 84 ? -17.176 -14.370 -12.722 1.00 41.02 84 HIS B O 1
ATOM 2872 N N . GLN B 1 85 ? -17.830 -15.410 -10.836 1.00 50.03 85 GLN B N 1
ATOM 2873 C CA . GLN B 1 85 ? -18.640 -14.286 -10.383 1.00 51.76 85 GLN B CA 1
ATOM 2874 C C . GLN B 1 85 ? -17.788 -13.045 -10.131 1.00 48.71 85 GLN B C 1
ATOM 2875 O O . GLN B 1 85 ? -18.210 -11.924 -10.440 1.00 50.91 85 GLN B O 1
ATOM 2881 N N . ALA B 1 86 ? -16.603 -13.222 -9.538 1.00 43.00 86 ALA B N 1
ATOM 2882 C CA . ALA B 1 86 ? -15.728 -12.086 -9.257 1.00 44.32 86 ALA B CA 1
ATOM 2883 C C . ALA B 1 86 ? -15.287 -11.397 -10.543 1.00 46.57 86 ALA B C 1
ATOM 2884 O O . ALA B 1 86 ? -15.314 -10.163 -10.644 1.00 48.90 86 ALA B O 1
ATOM 2886 N N . LEU B 1 87 ? -14.875 -12.178 -11.542 1.00 43.78 87 LEU B N 1
ATOM 2887 C CA . LEU B 1 87 ? -14.437 -11.573 -12.795 1.00 42.84 87 LEU B CA 1
ATOM 2888 C C . LEU B 1 87 ? -15.602 -10.888 -13.490 1.00 43.98 87 LEU B C 1
ATOM 2889 O O . LEU B 1 87 ? -15.475 -9.745 -13.944 1.00 36.26 87 LEU B O 1
ATOM 2894 N N . LEU B 1 88 ? -16.760 -11.553 -13.528 1.00 38.99 88 LEU B N 1
ATOM 2895 C CA . LEU B 1 88 ? -17.930 -10.980 -14.185 1.00 43.92 88 LEU B CA 1
ATOM 2896 C C . LEU B 1 88 ? -18.337 -9.661 -13.536 1.00 49.85 88 LEU B C 1
ATOM 2897 O O . LEU B 1 88 ? -18.617 -8.677 -14.229 1.00 51.06 88 LEU B O 1
ATOM 2902 N N . GLU B 1 89 ? -18.379 -9.622 -12.202 1.00 52.32 89 GLU B N 1
ATOM 2903 C CA . GLU B 1 89 ? -18.755 -8.389 -11.516 1.00 52.95 89 GLU B CA 1
ATOM 2904 C C . GLU B 1 89 ? -17.782 -7.263 -11.849 1.00 46.63 89 GLU B C 1
ATOM 2905 O O . GLU B 1 89 ? -18.192 -6.115 -12.057 1.00 50.82 89 GLU B O 1
ATOM 2911 N N . THR B 1 90 ? -16.488 -7.580 -11.909 1.00 40.75 90 THR B N 1
ATOM 2912 C CA . THR B 1 90 ? -15.479 -6.582 -12.241 1.00 46.06 90 THR B CA 1
ATOM 2913 C C . THR B 1 90 ? -15.674 -6.064 -13.662 1.00 49.04 90 THR B C 1
ATOM 2914 O O . THR B 1 90 ? -15.682 -4.847 -13.896 1.00 47.02 90 THR B O 1
ATOM 2918 N N . MET B 1 91 ? -15.836 -6.979 -14.627 1.00 43.54 91 MET B N 1
ATOM 2919 C CA . MET B 1 91 ? -16.074 -6.565 -16.006 1.00 45.40 91 MET B CA 1
ATOM 2920 C C . MET B 1 91 ? -17.349 -5.739 -16.114 1.00 52.09 91 MET B C 1
ATOM 2921 O O . MET B 1 91 ? -17.391 -4.738 -16.839 1.00 49.54 91 MET B O 1
ATOM 2926 N N . GLN B 1 92 ? -18.388 -6.126 -15.373 1.00 51.33 92 GLN B N 1
ATOM 2927 C CA . GLN B 1 92 ? -19.659 -5.415 -15.438 1.00 54.05 92 GLN B CA 1
ATOM 2928 C C . GLN B 1 92 ? -19.535 -4.032 -14.825 1.00 59.12 92 GLN B C 1
ATOM 2929 O O . GLN B 1 92 ? -20.091 -3.060 -15.351 1.00 66.81 92 GLN B O 1
ATOM 2935 N N . ASN B 1 93 ? -18.817 -3.915 -13.716 1.00 57.63 93 ASN B N 1
ATOM 2936 C CA . ASN B 1 93 ? -18.755 -2.617 -13.064 1.00 65.06 93 ASN B CA 1
ATOM 2937 C C . ASN B 1 93 ? -17.817 -1.681 -13.816 1.00 69.64 93 ASN B C 1
ATOM 2938 O O . ASN B 1 93 ? -18.127 -0.499 -13.977 1.00 72.46 93 ASN B O 1
ATOM 2943 N N . LYS B 1 94 ? -16.678 -2.182 -14.304 1.00 71.91 94 LYS B N 1
ATOM 2944 C CA . LYS B 1 94 ? -15.728 -1.285 -14.951 1.00 67.61 94 LYS B CA 1
ATOM 2945 C C . LYS B 1 94 ? -15.970 -1.082 -16.445 1.00 66.20 94 LYS B C 1
ATOM 2946 O O . LYS B 1 94 ? -15.776 0.033 -16.943 1.00 60.58 94 LYS B O 1
ATOM 2952 N N . PHE B 1 95 ? -16.494 -2.069 -17.165 1.00 76.43 95 PHE B N 1
ATOM 2953 C CA . PHE B 1 95 ? -16.648 -1.919 -18.606 1.00 80.92 95 PHE B CA 1
ATOM 2954 C C . PHE B 1 95 ? -18.071 -1.570 -19.002 1.00 90.61 95 PHE B C 1
ATOM 2955 O O . PHE B 1 95 ? -18.426 -1.684 -20.180 1.00 88.83 95 PHE B O 1
ATOM 2963 N N . ILE B 1 96 ? -18.890 -1.145 -18.043 1.00 101.08 96 ILE B N 1
ATOM 2964 C CA . ILE B 1 96 ? -20.259 -0.735 -18.320 1.00 111.67 96 ILE B CA 1
ATOM 2965 C C . ILE B 1 96 ? -20.627 0.401 -17.372 1.00 118.93 96 ILE B C 1
ATOM 2966 O O . ILE B 1 96 ? -21.109 1.454 -17.807 1.00 126.90 96 ILE B O 1
ATOM 2971 N N . SER B 1 97 ? -20.391 0.198 -16.072 1.00 116.61 97 SER B N 1
ATOM 2972 C CA . SER B 1 97 ? -20.871 1.104 -15.031 1.00 119.05 97 SER B CA 1
ATOM 2973 C C . SER B 1 97 ? -19.774 1.867 -14.285 1.00 112.58 97 SER B C 1
ATOM 2974 O O . SER B 1 97 ? -20.054 2.430 -13.222 1.00 117.58 97 SER B O 1
ATOM 2977 N N . SER B 1 98 ? -18.542 1.894 -14.787 1.00 100.81 98 SER B N 1
ATOM 2978 C CA . SER B 1 98 ? -17.467 2.558 -14.050 1.00 95.60 98 SER B CA 1
ATOM 2979 C C . SER B 1 98 ? -17.666 4.073 -14.038 1.00 100.22 98 SER B C 1
ATOM 2980 O O . SER B 1 98 ? -18.055 4.660 -15.054 1.00 104.51 98 SER B O 1
ATOM 2983 N N . PRO B 1 99 ? -17.428 4.735 -12.900 0.92 99.46 99 PRO B N 1
ATOM 2984 C CA . PRO B 1 99 ? -17.409 6.206 -12.916 0.92 100.44 99 PRO B CA 1
ATOM 2985 C C . PRO B 1 99 ? -16.236 6.781 -13.692 0.92 94.81 99 PRO B C 1
ATOM 2986 O O . PRO B 1 99 ? -16.340 7.902 -14.206 0.92 95.87 99 PRO B O 1
ATOM 2990 N N . PHE B 1 100 ? -15.139 6.036 -13.817 0.66 91.80 100 PHE B N 1
ATOM 2991 C CA . PHE B 1 100 ? -13.925 6.504 -14.488 1.00 95.29 100 PHE B CA 1
ATOM 2992 C C . PHE B 1 100 ? -14.064 6.604 -15.997 0.96 91.99 100 PHE B C 1
ATOM 2993 O O . PHE B 1 100 ? -13.461 7.483 -16.611 0.98 87.92 100 PHE B O 1
ATOM 3001 N N . GLU B 1 104 ? -18.656 7.809 -21.395 1.00 118.51 104 GLU B N 1
ATOM 3002 C CA . GLU B 1 104 ? -18.336 7.109 -22.635 1.00 115.02 104 GLU B CA 1
ATOM 3003 C C . GLU B 1 104 ? -19.456 6.146 -23.021 1.00 116.64 104 GLU B C 1
ATOM 3004 O O . GLU B 1 104 ? -20.034 5.474 -22.165 1.00 116.69 104 GLU B O 1
ATOM 3006 N N . ASP B 1 105 ? -19.755 6.078 -24.317 1.00 118.42 105 ASP B N 1
ATOM 3007 C CA . ASP B 1 105 ? -20.737 5.132 -24.843 1.00 115.76 105 ASP B CA 1
ATOM 3008 C C . ASP B 1 105 ? -20.018 3.841 -25.210 1.00 109.33 105 ASP B C 1
ATOM 3009 O O . ASP B 1 105 ? -19.454 3.719 -26.300 1.00 112.09 105 ASP B O 1
ATOM 3011 N N . GLY B 1 106 ? -20.020 2.878 -24.288 1.00 98.59 106 GLY B N 1
ATOM 3012 C CA . GLY B 1 106 ? -19.398 1.588 -24.531 1.00 83.98 106 GLY B CA 1
ATOM 3013 C C . GLY B 1 106 ? -17.924 1.525 -24.183 1.00 75.59 106 GLY B C 1
ATOM 3014 O O . GLY B 1 106 ? -17.161 2.435 -24.522 1.00 78.41 106 GLY B O 1
ATOM 3015 N N . VAL B 1 107 ? -17.510 0.451 -23.517 1.00 62.09 107 VAL B N 1
ATOM 3016 C CA . VAL B 1 107 ? -16.127 0.257 -23.092 1.00 59.65 107 VAL B CA 1
ATOM 3017 C C . VAL B 1 107 ? -15.647 -1.089 -23.619 1.00 56.41 107 VAL B C 1
ATOM 3018 O O . VAL B 1 107 ? -16.240 -2.132 -23.307 1.00 53.41 107 VAL B O 1
ATOM 3020 N N . LEU B 1 108 ? -14.576 -1.070 -24.406 1.00 51.52 108 LEU B N 1
ATOM 3021 C CA . LEU B 1 108 ? -14.127 -2.228 -25.168 1.00 48.11 108 LEU B CA 1
ATOM 3022 C C . LEU B 1 108 ? -12.804 -2.717 -24.596 1.00 50.39 108 LEU B C 1
ATOM 3023 O O . LEU B 1 108 ? -11.852 -1.940 -24.470 1.00 44.63 108 LEU B O 1
ATOM 3028 N N . GLY B 1 109 ? -12.762 -3.988 -24.217 1.00 41.59 109 GLY B N 1
ATOM 3029 C CA . GLY B 1 109 ? -11.530 -4.564 -23.709 1.00 39.81 109 GLY B CA 1
ATOM 3030 C C . GLY B 1 109 ? -11.718 -6.036 -23.422 1.00 40.81 109 GLY B C 1
ATOM 3031 O O . GLY B 1 109 ? -12.795 -6.603 -23.641 1.00 38.51 109 GLY B O 1
ATOM 3032 N N . GLY B 1 110 ? -10.633 -6.656 -22.949 1.00 34.76 110 GLY B N 1
ATOM 3033 C CA . GLY B 1 110 ? -10.655 -8.062 -22.586 1.00 39.11 110 GLY B CA 1
ATOM 3034 C C . GLY B 1 110 ? -9.582 -8.356 -21.563 1.00 39.82 110 GLY B C 1
ATOM 3035 O O . GLY B 1 110 ? -8.672 -7.545 -21.344 1.00 31.54 110 GLY B O 1
ATOM 3036 N N . VAL B 1 111 ? -9.718 -9.514 -20.903 1.00 31.15 111 VAL B N 1
ATOM 3037 C CA . VAL B 1 111 ? -8.757 -9.963 -19.898 1.00 33.68 111 VAL B CA 1
ATOM 3038 C C . VAL B 1 111 ? -8.617 -11.475 -19.988 1.00 29.27 111 VAL B C 1
ATOM 3039 O O . VAL B 1 111 ? -9.584 -12.189 -20.267 1.00 27.19 111 VAL B O 1
ATOM 3043 N N . ILE B 1 112 ? -7.411 -11.977 -19.712 1.00 29.65 112 ILE B N 1
ATOM 3044 C CA . ILE B 1 112 ? -7.212 -13.388 -19.369 1.00 26.57 112 ILE B CA 1
ATOM 3045 C C . ILE B 1 112 ? -6.682 -13.436 -17.945 1.00 27.29 112 ILE B C 1
ATOM 3046 O O . ILE B 1 112 ? -5.904 -12.568 -17.541 1.00 29.89 112 ILE B O 1
ATOM 3051 N N . VAL B 1 113 ? -7.113 -14.436 -17.177 1.00 29.23 113 VAL B N 1
ATOM 3052 C CA . VAL B 1 113 ? -6.684 -14.580 -15.791 1.00 27.00 113 VAL B CA 1
ATOM 3053 C C . VAL B 1 113 ? -6.444 -16.056 -15.510 1.00 35.54 113 VAL B C 1
ATOM 3054 O O . VAL B 1 113 ? -7.021 -16.938 -16.159 1.00 30.45 113 VAL B O 1
ATOM 3058 N N . LEU B 1 114 ? -5.575 -16.321 -14.540 1.00 38.39 114 LEU B N 1
ATOM 3059 C CA . LEU B 1 114 ? -5.556 -17.614 -13.873 1.00 34.12 114 LEU B CA 1
ATOM 3060 C C . LEU B 1 114 ? -5.346 -17.365 -12.392 1.00 33.54 114 LEU B C 1
ATOM 3061 O O . LEU B 1 114 ? -4.809 -16.329 -11.990 1.00 30.10 114 LEU B O 1
ATOM 3066 N N . ARG B 1 115 ? -5.805 -18.305 -11.584 1.00 34.91 115 ARG B N 1
ATOM 3067 C CA . ARG B 1 115 ? -5.436 -18.324 -10.182 1.00 36.17 115 ARG B CA 1
ATOM 3068 C C . ARG B 1 115 ? -5.212 -19.769 -9.766 1.00 36.13 115 ARG B C 1
ATOM 3069 O O . ARG B 1 115 ? -5.956 -20.662 -10.181 1.00 35.76 115 ARG B O 1
ATOM 3077 N N . SER B 1 116 ? -4.184 -19.994 -8.948 1.00 36.79 116 SER B N 1
ATOM 3078 C CA . SER B 1 116 ? -3.861 -21.335 -8.489 1.00 40.64 116 SER B CA 1
ATOM 3079 C C . SER B 1 116 ? -3.796 -21.363 -6.970 1.00 44.05 116 SER B C 1
ATOM 3080 O O . SER B 1 116 ? -3.560 -20.345 -6.313 1.00 41.95 116 SER B O 1
ATOM 3083 N N . CYS B 1 117 ? -3.982 -22.562 -6.418 1.00 44.41 117 CYS B N 1
ATOM 3084 C CA . CYS B 1 117 ? -3.738 -22.783 -5.003 1.00 47.66 117 CYS B CA 1
ATOM 3085 C C . CYS B 1 117 ? -3.265 -24.214 -4.791 1.00 54.51 117 CYS B C 1
ATOM 3086 O O . CYS B 1 117 ? -3.572 -25.111 -5.583 1.00 50.36 117 CYS B O 1
ATOM 3089 N N . ARG B 1 118 ? -2.498 -24.408 -3.717 1.00 53.45 118 ARG B N 1
ATOM 3090 C CA . ARG B 1 118 ? -2.055 -25.734 -3.309 1.00 60.39 118 ARG B CA 1
ATOM 3091 C C . ARG B 1 118 ? -3.219 -26.465 -2.664 1.00 63.11 118 ARG B C 1
ATOM 3092 O O . ARG B 1 118 ? -3.908 -25.908 -1.804 1.00 61.07 118 ARG B O 1
ATOM 3100 N N . CYS B 1 119 ? -3.446 -27.704 -3.084 1.00 74.55 119 CYS B N 1
ATOM 3101 C CA . CYS B 1 119 ? -4.454 -28.546 -2.450 1.00 86.56 119 CYS B CA 1
ATOM 3102 C C . CYS B 1 119 ? -3.784 -29.579 -1.553 1.00 88.68 119 CYS B C 1
ATOM 3103 O O . CYS B 1 119 ? -2.613 -29.914 -1.746 1.00 87.19 119 CYS B O 1
ATOM 3106 N N . GLN B 1 130 ? 0.897 -33.227 -2.980 1.00 91.17 130 GLN B N 1
ATOM 3107 C CA . GLN B 1 130 ? 1.083 -31.866 -3.480 1.00 86.79 130 GLN B CA 1
ATOM 3108 C C . GLN B 1 130 ? 0.485 -31.701 -4.876 1.00 81.85 130 GLN B C 1
ATOM 3109 O O . GLN B 1 130 ? 1.027 -32.205 -5.858 1.00 83.01 130 GLN B O 1
ATOM 3111 N N . THR B 1 131 ? -0.639 -30.995 -4.959 1.00 70.52 131 THR B N 1
ATOM 3112 C CA . THR B 1 131 ? -1.325 -30.776 -6.220 1.00 60.99 131 THR B CA 1
ATOM 3113 C C . THR B 1 131 ? -1.720 -29.308 -6.352 1.00 53.00 131 THR B C 1
ATOM 3114 O O . THR B 1 131 ? -1.912 -28.605 -5.358 1.00 55.81 131 THR B O 1
ATOM 3118 N N . LEU B 1 132 ? -1.852 -28.852 -7.590 1.00 48.92 132 LEU B N 1
ATOM 3119 C CA . LEU B 1 132 ? -2.169 -27.463 -7.883 1.00 55.06 132 LEU B CA 1
ATOM 3120 C C . LEU B 1 132 ? -3.494 -27.405 -8.622 1.00 52.62 132 LEU B C 1
ATOM 3121 O O . LEU B 1 132 ? -3.657 -28.046 -9.666 1.00 52.74 132 LEU B O 1
ATOM 3126 N N . LEU B 1 133 ? -4.424 -26.629 -8.086 1.00 43.23 133 LEU B N 1
ATOM 3127 C CA . LEU B 1 133 ? -5.710 -26.378 -8.723 1.00 42.07 133 LEU B CA 1
ATOM 3128 C C . LEU B 1 133 ? -5.628 -25.021 -9.413 1.00 43.04 133 LEU B C 1
ATOM 3129 O O . LEU B 1 133 ? -5.551 -23.984 -8.750 1.00 45.65 133 LEU B O 1
ATOM 3134 N N . VAL B 1 134 ? -5.661 -25.026 -10.740 1.00 38.67 134 VAL B N 1
ATOM 3135 C CA . VAL B 1 134 ? -5.544 -23.812 -11.543 1.00 38.11 134 VAL B CA 1
ATOM 313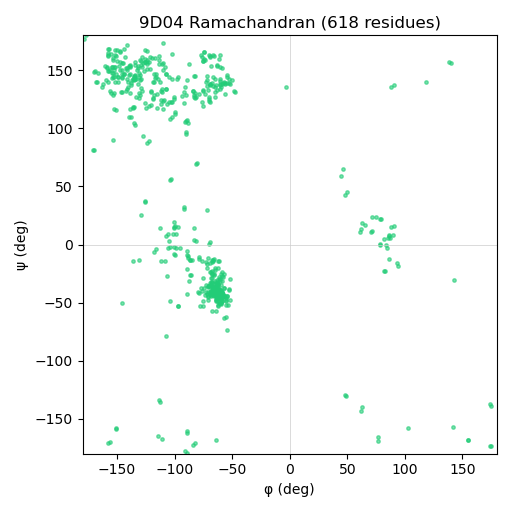6 C C . VAL B 1 134 ? -6.892 -23.527 -12.186 1.00 40.35 134 VAL B C 1
ATOM 3137 O O . VAL B 1 134 ? -7.388 -24.333 -12.982 1.00 43.17 134 VAL B O 1
ATOM 3141 N N . GLU B 1 135 ? -7.496 -22.394 -11.833 1.00 37.58 135 GLU B N 1
ATOM 3142 C CA A GLU B 1 135 ? -8.692 -21.922 -12.515 0.43 37.74 135 GLU B CA 1
ATOM 3143 C CA B GLU B 1 135 ? -8.702 -21.896 -12.486 0.57 37.68 135 GLU B CA 1
ATOM 3144 C C . GLU B 1 135 ? -8.299 -20.802 -13.466 1.00 40.14 135 GLU B C 1
ATOM 3145 O O . GLU B 1 135 ? -7.592 -19.862 -13.083 1.00 36.90 135 GLU B O 1
ATOM 3156 N N . PHE B 1 136 ? -8.734 -20.921 -14.719 1.00 37.07 136 PHE B N 1
ATOM 3157 C CA . PHE B 1 136 ? -8.352 -19.951 -15.740 1.00 33.48 136 PHE B CA 1
ATOM 3158 C C . PHE B 1 136 ? -9.597 -19.452 -16.450 1.00 32.61 136 PHE B C 1
ATOM 3159 O O . PHE B 1 136 ? -10.530 -20.221 -16.674 1.00 34.83 136 PHE B O 1
ATOM 3167 N N . LEU B 1 137 ? -9.621 -18.160 -16.783 1.00 30.46 137 LEU B N 1
ATOM 3168 C CA . LEU B 1 137 ? -10.787 -17.562 -17.417 1.00 32.63 137 LEU B CA 1
ATOM 3169 C C . LEU B 1 137 ? -10.361 -16.500 -18.412 1.00 37.91 137 LEU B C 1
ATOM 3170 O O . LEU B 1 137 ? -9.282 -15.915 -18.307 1.00 32.36 137 LEU B O 1
ATOM 3175 N N . TRP B 1 138 ? -11.238 -16.239 -19.378 1.00 38.86 138 TRP B N 1
ATOM 3176 C CA . TRP B 1 138 ? -11.108 -15.070 -20.235 1.00 36.12 138 TRP B CA 1
ATOM 3177 C C . TRP B 1 138 ? -12.452 -14.370 -20.296 1.00 41.56 138 TRP B C 1
ATOM 3178 O O . TRP B 1 138 ? -13.501 -14.985 -20.078 1.00 39.33 138 TRP B O 1
ATOM 3189 N N . SER B 1 139 ? -12.406 -13.067 -20.546 1.00 39.30 139 SER B N 1
ATOM 3190 C CA . SER B 1 139 ? -13.616 -12.265 -20.568 1.00 39.21 139 SER B CA 1
ATOM 3191 C C . SER B 1 139 ? -13.387 -11.051 -21.453 1.00 41.73 139 SER B C 1
ATOM 3192 O O . SER B 1 139 ? -12.295 -10.482 -21.455 1.00 35.17 139 SER B O 1
ATOM 3195 N N . HIS B 1 140 ? -14.416 -10.644 -22.189 1.00 47.22 140 HIS B N 1
ATOM 3196 C CA . HIS B 1 140 ? -14.239 -9.518 -23.096 1.00 45.02 140 HIS B CA 1
ATOM 3197 C C . HIS B 1 140 ? -15.588 -8.875 -23.378 1.00 49.11 140 HIS B C 1
ATOM 3198 O O . HIS B 1 140 ? -16.625 -9.543 -23.391 1.00 41.99 140 HIS B O 1
ATOM 3205 N N . THR B 1 141 ? -15.555 -7.570 -23.620 1.00 41.27 141 THR B N 1
ATOM 3206 C CA . THR B 1 141 ? -16.722 -6.846 -24.096 1.00 44.57 141 THR B CA 1
ATOM 3207 C C . THR B 1 141 ? -16.619 -6.532 -25.576 1.00 50.46 141 THR B C 1
ATOM 3208 O O . THR B 1 141 ? -17.534 -5.923 -26.137 1.00 50.98 141 THR B O 1
ATOM 3212 N N . THR B 1 142 ? -15.508 -6.909 -26.204 1.00 45.40 142 THR B N 1
ATOM 3213 C CA . THR B 1 142 ? -15.362 -6.822 -27.642 1.00 49.14 142 THR B CA 1
ATOM 3214 C C . THR B 1 142 ? -16.170 -7.936 -28.309 1.00 48.04 142 THR B C 1
ATOM 3215 O O . THR B 1 142 ? -16.601 -8.896 -27.665 1.00 47.09 142 THR B O 1
ATOM 3219 N N . GLU B 1 143 ? -16.370 -7.797 -29.622 1.00 50.74 143 GLU B N 1
ATOM 3220 C CA . GLU B 1 143 ? -17.071 -8.825 -30.387 1.00 52.63 143 GLU B CA 1
ATOM 3221 C C . GLU B 1 143 ? -16.422 -10.193 -30.196 1.00 54.48 143 GLU B C 1
ATOM 3222 O O . GLU B 1 143 ? -17.110 -11.201 -29.989 1.00 53.70 143 GLU B O 1
ATOM 3228 N N . SER B 1 144 ? -15.093 -10.248 -30.249 1.00 49.25 144 SER B N 1
ATOM 3229 C CA . SER B 1 144 ? -14.415 -11.530 -30.168 1.00 51.63 144 SER B CA 1
ATOM 3230 C C . SER B 1 144 ? -13.067 -11.382 -29.470 1.00 48.50 144 SER B C 1
ATOM 3231 O O . SER B 1 144 ? -12.552 -10.278 -29.274 1.00 42.57 144 SER B O 1
ATOM 3234 N N . MET B 1 145 ? -12.520 -12.528 -29.081 1.00 48.02 145 MET B N 1
ATOM 3235 C CA . MET B 1 145 ? -11.218 -12.631 -28.448 1.00 47.86 145 MET B CA 1
ATOM 3236 C C . MET B 1 145 ? -10.688 -14.030 -28.726 1.00 44.86 145 MET B C 1
ATOM 3237 O O . MET B 1 145 ? -11.408 -15.015 -28.527 1.00 45.69 145 MET B O 1
ATOM 3242 N N . CYS B 1 146 ? -9.449 -14.125 -29.196 1.00 37.57 146 CYS B N 1
ATOM 3243 C CA . CYS B 1 146 ? -8.832 -15.421 -29.445 1.00 42.62 146 CYS B CA 1
ATOM 3244 C C . CYS B 1 146 ? -7.905 -15.768 -28.285 1.00 39.07 146 CYS B C 1
ATOM 3245 O O . CYS B 1 146 ? -7.041 -14.965 -27.916 1.00 36.02 146 CYS B O 1
ATOM 3248 N N . VAL B 1 147 ? -8.093 -16.956 -27.711 1.00 34.90 147 VAL B N 1
ATOM 3249 C CA . VAL B 1 147 ? -7.305 -17.439 -26.587 1.00 40.21 147 VAL B CA 1
ATOM 3250 C C . VAL B 1 147 ? -6.691 -18.779 -26.960 1.00 39.43 147 VAL B C 1
ATOM 3251 O O . VAL B 1 147 ? -7.173 -19.489 -27.843 1.00 37.56 147 VAL B O 1
ATOM 3255 N N . GLY B 1 148 ? -5.627 -19.128 -26.254 1.00 38.54 148 GLY B N 1
ATOM 3256 C CA . GLY B 1 148 ? -5.091 -20.474 -26.302 1.00 34.09 148 GLY B CA 1
ATOM 3257 C C . GLY B 1 148 ? -4.627 -20.877 -24.918 1.00 39.32 148 GLY B C 1
ATOM 3258 O O . GLY B 1 148 ? -4.267 -20.034 -24.096 1.00 32.62 148 GLY B O 1
ATOM 3259 N N . TYR B 1 149 ? -4.663 -22.181 -24.647 1.00 36.88 149 TYR B N 1
ATOM 3260 C CA . TYR B 1 149 ? -4.184 -22.631 -23.349 1.00 40.10 149 TYR B CA 1
ATOM 3261 C C . TYR B 1 149 ? -3.693 -24.065 -23.445 1.00 42.00 149 TYR B C 1
ATOM 3262 O O . TYR B 1 149 ? -4.058 -24.818 -24.354 1.00 41.20 149 TYR B O 1
ATOM 3271 N N . MET B 1 150 ? -2.885 -24.440 -22.458 1.00 35.30 150 MET B N 1
ATOM 3272 C CA . MET B 1 150 ? -2.158 -25.694 -22.515 1.00 38.90 150 MET B CA 1
ATOM 3273 C C . MET B 1 150 ? -1.589 -25.992 -21.143 1.00 46.84 150 MET B C 1
ATOM 3274 O O . MET B 1 150 ? -1.088 -25.089 -20.468 1.00 35.71 150 MET B O 1
ATOM 3279 N N . SER B 1 151 ? -1.653 -27.258 -20.745 1.00 39.53 151 SER B N 1
ATOM 3280 C CA . SER B 1 151 ? -0.921 -27.716 -19.579 1.00 45.23 151 SER B CA 1
ATOM 3281 C C . SER B 1 151 ? 0.197 -28.627 -20.049 1.00 42.88 151 SER B C 1
ATOM 3282 O O . SER B 1 151 ? 0.130 -29.208 -21.134 1.00 44.51 151 SER B O 1
ATOM 3285 N N . ALA B 1 152 ? 1.241 -28.732 -19.222 1.00 46.60 152 ALA B N 1
ATOM 3286 C CA . ALA B 1 152 ? 2.388 -29.548 -19.592 1.00 46.36 152 ALA B CA 1
ATOM 3287 C C . ALA B 1 152 ? 2.030 -31.025 -19.673 1.00 53.81 152 ALA B C 1
ATOM 3288 O O . ALA B 1 152 ? 2.676 -31.770 -20.420 1.00 52.28 152 ALA B O 1
ATOM 3290 N N . GLN B 1 153 ? 1.011 -31.470 -18.932 1.00 53.22 153 GLN B N 1
ATOM 3291 C CA . GLN B 1 153 ? 0.659 -32.886 -18.964 1.00 60.71 153 GLN B CA 1
ATOM 3292 C C . GLN B 1 153 ? -0.310 -33.247 -20.087 1.00 67.10 153 GLN B C 1
ATOM 3293 O O . GLN B 1 153 ? -0.277 -34.385 -20.561 1.00 80.14 153 GLN B O 1
ATOM 3299 N N . ASP B 1 154 ? -1.148 -32.320 -20.567 1.00 69.35 154 ASP B N 1
ATOM 3300 C CA . ASP B 1 154 ? -2.027 -32.681 -21.679 1.00 72.43 154 ASP B CA 1
ATOM 3301 C C . ASP B 1 154 ? -1.248 -32.751 -22.988 1.00 77.21 154 ASP B C 1
ATOM 3302 O O . ASP B 1 154 ? -1.495 -33.635 -23.818 1.00 82.32 154 ASP B O 1
ATOM 3307 N N . GLY B 1 155 ? -0.288 -31.848 -23.179 1.00 71.34 155 GLY B N 1
ATOM 3308 C CA . GLY B 1 155 ? 0.580 -31.932 -24.337 1.00 77.04 155 GLY B CA 1
ATOM 3309 C C . GLY B 1 155 ? -0.064 -31.586 -25.659 1.00 82.32 155 GLY B C 1
ATOM 3310 O O . GLY B 1 155 ? 0.530 -31.853 -26.711 1.00 85.88 155 GLY B O 1
ATOM 3311 N N . LYS B 1 156 ? -1.264 -31.012 -25.646 1.00 76.84 156 LYS B N 1
ATOM 3312 C CA . LYS B 1 156 ? -1.890 -30.493 -26.855 1.00 71.84 156 LYS B CA 1
ATOM 3313 C C . LYS B 1 156 ? -2.477 -29.134 -26.522 1.00 62.68 156 LYS B C 1
ATOM 3314 O O . LYS B 1 156 ? -3.337 -29.028 -25.643 1.00 61.91 156 LYS B O 1
ATOM 3316 N N . ALA B 1 157 ? -1.992 -28.096 -27.195 1.00 54.02 157 ALA B N 1
ATOM 3317 C CA . ALA B 1 157 ? -2.527 -26.763 -26.968 1.00 55.28 157 ALA B CA 1
ATOM 3318 C C . ALA B 1 157 ? -3.950 -26.686 -27.504 1.00 53.58 157 ALA B C 1
ATOM 3319 O O . ALA B 1 157 ? -4.254 -27.208 -28.578 1.00 56.03 157 ALA B O 1
ATOM 3321 N N . LYS B 1 158 ? -4.827 -26.047 -26.743 1.00 51.94 158 LYS B N 1
ATOM 3322 C CA . LYS B 1 158 ? -6.197 -25.802 -27.167 1.00 53.54 158 LYS B CA 1
ATOM 3323 C C . LYS B 1 158 ? -6.353 -24.324 -27.489 1.00 50.59 158 LYS B C 1
ATOM 3324 O O . LYS B 1 158 ? -5.898 -23.469 -26.717 1.00 42.10 158 LYS B O 1
ATOM 3330 N N . THR B 1 159 ? -6.978 -24.024 -28.628 1.00 48.27 159 THR B N 1
ATOM 3331 C CA . THR B 1 159 ? -7.262 -22.647 -29.014 1.00 49.19 159 THR B CA 1
ATOM 3332 C C . THR B 1 159 ? -8.754 -22.478 -29.266 1.00 48.79 159 THR B C 1
ATOM 3333 O O . THR B 1 159 ? -9.458 -23.432 -29.601 1.00 50.05 159 THR B O 1
ATOM 3337 N N . HIS B 1 160 ? -9.235 -21.245 -29.123 1.00 48.07 160 HIS B N 1
ATOM 3338 C CA . HIS B 1 160 ? -10.675 -21.014 -29.126 1.00 50.00 160 HIS B CA 1
ATOM 3339 C C . HIS B 1 160 ? -10.956 -19.545 -29.391 1.00 52.78 160 HIS B C 1
ATOM 3340 O O . HIS B 1 160 ? -10.281 -18.661 -28.848 1.00 43.54 160 HIS B O 1
ATOM 3347 N N . ILE B 1 161 ? -11.960 -19.293 -30.218 1.00 51.78 161 ILE B N 1
ATOM 3348 C CA . ILE B 1 161 ? -12.386 -17.935 -30.509 1.00 56.55 161 ILE B CA 1
ATOM 3349 C C . ILE B 1 161 ? -13.669 -17.666 -29.736 1.00 53.97 161 ILE B C 1
ATOM 3350 O O . ILE B 1 161 ? -14.738 -18.195 -30.062 1.00 55.06 161 ILE B O 1
ATOM 3355 N N . SER B 1 162 ? -13.540 -16.845 -28.701 1.00 49.32 162 SER B N 1
ATOM 3356 C CA . SER B 1 162 ? -14.651 -16.468 -27.842 1.00 49.62 162 SER B CA 1
ATOM 3357 C C . SER B 1 162 ? -15.410 -15.307 -28.477 1.00 52.17 162 SER B C 1
ATOM 3358 O O . SER B 1 162 ? -14.803 -14.336 -28.942 1.00 47.49 162 SER B O 1
ATOM 3361 N N . ARG B 1 163 ? -16.734 -15.421 -28.526 1.00 49.68 163 ARG B N 1
ATOM 3362 C CA . ARG B 1 163 ? -17.576 -14.398 -29.125 1.00 55.41 163 ARG B CA 1
ATOM 3363 C C . ARG B 1 163 ? -18.682 -13.979 -28.172 1.00 54.75 163 ARG B C 1
ATOM 3364 O O . ARG B 1 163 ? -19.085 -14.738 -27.289 1.00 59.82 163 ARG B O 1
ATOM 3372 N N . LEU B 1 164 ? -19.131 -12.740 -28.336 1.00 57.94 164 LEU B N 1
ATOM 3373 C CA . LEU B 1 164 ? -20.368 -12.306 -27.710 1.00 59.81 164 LEU B CA 1
ATOM 3374 C C . LEU B 1 164 ? -21.529 -13.097 -28.303 1.00 64.72 164 LEU B C 1
ATOM 3375 O O . LEU B 1 164 ? -21.537 -13.369 -29.509 1.00 67.58 164 LEU B O 1
ATOM 3380 N N . PRO B 1 165 ? -22.523 -13.467 -27.502 1.00 66.96 165 PRO B N 1
ATOM 3381 C CA . PRO B 1 165 ? -23.637 -14.275 -28.019 1.00 73.76 165 PRO B CA 1
ATOM 3382 C C . PRO B 1 165 ? -24.368 -13.549 -29.132 1.00 80.20 165 PRO B C 1
ATOM 3383 O O . PRO B 1 165 ? -24.204 -12.331 -29.305 1.00 79.33 165 PRO B O 1
ATOM 3387 N N . PRO B 1 166 ? -25.163 -14.264 -29.927 1.00 84.52 166 PRO B N 1
ATOM 3388 C CA . PRO B 1 166 ? -25.979 -13.582 -30.937 1.00 86.22 166 PRO B CA 1
ATOM 3389 C C . PRO B 1 166 ? -26.932 -12.593 -30.279 1.00 89.89 166 PRO B C 1
ATOM 3390 O O . PRO B 1 166 ? -27.566 -12.896 -29.265 1.00 93.88 166 PRO B O 1
ATOM 3392 N N . GLY B 1 167 ? -27.017 -11.393 -30.859 1.00 84.54 167 GLY B N 1
ATOM 3393 C CA . GLY B 1 167 ? -27.843 -10.336 -30.321 1.00 85.89 167 GLY B CA 1
ATOM 3394 C C . GLY B 1 167 ? -27.138 -9.375 -29.383 1.00 87.01 167 GLY B C 1
ATOM 3395 O O . GLY B 1 167 ? -27.673 -8.295 -29.111 1.00 90.11 167 GLY B O 1
ATOM 3396 N N . ALA B 1 168 ? -25.962 -9.732 -28.874 1.00 90.25 168 ALA B N 1
ATOM 3397 C CA . ALA B 1 168 ? -25.232 -8.853 -27.973 1.00 89.11 168 ALA B CA 1
ATOM 3398 C C . ALA B 1 168 ? -24.616 -7.674 -28.726 1.00 87.95 168 ALA B C 1
ATOM 3399 O O . ALA B 1 168 ? -24.389 -7.721 -29.939 1.00 88.78 168 ALA B O 1
ATOM 3401 N N . VAL B 1 169 ? -24.319 -6.614 -27.976 1.00 83.01 169 VAL B N 1
ATOM 3402 C CA . VAL B 1 169 ? -23.735 -5.389 -28.511 1.00 81.21 169 VAL B CA 1
ATOM 3403 C C . VAL B 1 169 ? -22.402 -5.158 -27.815 1.00 75.79 169 VAL B C 1
ATOM 3404 O O . VAL B 1 169 ? -22.356 -5.012 -26.586 1.00 72.23 169 VAL B O 1
ATOM 3406 N N . ALA B 1 170 ? -21.325 -5.117 -28.600 1.00 73.60 170 ALA B N 1
ATOM 3407 C CA . ALA B 1 170 ? -19.994 -4.880 -28.061 1.00 69.86 170 ALA B CA 1
ATOM 3408 C C . ALA B 1 170 ? -19.974 -3.600 -27.236 1.00 67.94 170 ALA B C 1
ATOM 3409 O O . ALA B 1 170 ? -20.606 -2.607 -27.592 1.00 67.55 170 ALA B O 1
ATOM 3411 N N . GLY B 1 171 ? -19.270 -3.642 -26.105 1.00 69.76 171 GLY B N 1
ATOM 3412 C CA . GLY B 1 171 ? -19.242 -2.523 -25.186 1.00 70.04 171 GLY B CA 1
ATOM 3413 C C . GLY B 1 171 ? -20.464 -2.388 -24.304 1.00 74.46 171 GLY B C 1
ATOM 3414 O O . GLY B 1 171 ? -20.516 -1.458 -23.490 1.00 80.28 171 GLY B O 1
ATOM 3415 N N . GLN B 1 172 ? -21.442 -3.289 -24.433 1.00 73.17 172 GLN B N 1
ATOM 3416 C CA . GLN B 1 172 ? -22.653 -3.265 -23.625 1.00 77.58 172 GLN B CA 1
ATOM 3417 C C . GLN B 1 172 ? -22.975 -4.618 -23.001 1.00 83.54 172 GLN B C 1
ATOM 3418 O O . GLN B 1 172 ? -23.851 -4.681 -22.131 1.00 89.00 172 GLN B O 1
ATOM 3420 N N . SER B 1 173 ? -22.332 -5.698 -23.444 1.00 83.56 173 SER B N 1
ATOM 3421 C CA . SER B 1 173 ? -22.467 -7.021 -22.849 1.00 76.49 173 SER B CA 1
ATOM 3422 C C . SER B 1 173 ? -21.079 -7.576 -22.539 1.00 68.01 173 SER B C 1
ATOM 3423 O O . SER B 1 173 ? -20.067 -7.112 -23.071 1.00 68.38 173 SER B O 1
ATOM 3426 N N . VAL B 1 174 ? -21.034 -8.577 -21.666 1.00 58.43 174 VAL B N 1
ATOM 3427 C CA . VAL B 1 174 ? -19.789 -9.218 -21.271 1.00 49.13 174 VAL B CA 1
ATOM 3428 C C . VAL B 1 174 ? -19.875 -10.692 -21.622 1.00 49.93 174 VAL B C 1
ATOM 3429 O O . VAL B 1 174 ? -20.847 -11.358 -21.266 1.00 51.42 174 VAL B O 1
ATOM 3433 N N . ALA B 1 175 ? -18.843 -11.205 -22.278 1.00 52.16 175 ALA B N 1
ATOM 3434 C CA . ALA B 1 175 ? -18.660 -12.636 -22.451 1.00 46.82 175 ALA B CA 1
ATOM 3435 C C . ALA B 1 175 ? -17.607 -13.118 -21.464 1.00 44.37 175 ALA B C 1
ATOM 3436 O O . ALA B 1 175 ? -16.645 -12.403 -21.174 1.00 38.52 175 ALA B O 1
ATOM 3438 N N . ILE B 1 176 ? -17.810 -14.314 -20.920 1.00 43.09 176 ILE B N 1
ATOM 3439 C CA . ILE B 1 176 ? -16.873 -14.879 -19.949 1.00 41.66 176 ILE B CA 1
ATOM 3440 C C . ILE B 1 176 ? -16.959 -16.399 -20.005 1.00 44.86 176 ILE B C 1
ATOM 3441 O O . ILE B 1 176 ? -18.049 -16.973 -19.939 1.00 45.70 176 ILE B O 1
ATOM 3446 N N . GLU B 1 177 ? -15.802 -17.049 -20.138 1.00 43.18 177 GLU B N 1
ATOM 3447 C CA . GLU B 1 177 ? -15.706 -18.502 -20.113 1.00 43.24 177 GLU B CA 1
ATOM 3448 C C . GLU B 1 177 ? -14.443 -18.862 -19.357 1.00 47.10 177 GLU B C 1
ATOM 3449 O O . GLU B 1 177 ? -13.625 -17.998 -19.037 1.00 41.96 177 GLU B O 1
ATOM 3455 N N . GLY B 1 178 ? -14.279 -20.148 -19.076 1.00 42.00 178 GLY B N 1
ATOM 3456 C CA . GLY B 1 178 ? -13.054 -20.590 -18.447 1.00 38.69 178 GLY B CA 1
ATOM 3457 C C . GLY B 1 178 ? -13.114 -22.060 -18.095 1.00 44.78 178 GLY B C 1
ATOM 3458 O O . GLY B 1 178 ? -14.058 -22.774 -18.449 1.00 44.71 178 GLY B O 1
ATOM 3459 N N . GLY B 1 179 ? -12.084 -22.494 -17.386 1.00 41.92 179 GLY B N 1
ATOM 3460 C CA . GLY B 1 179 ? -12.024 -23.880 -17.001 1.00 41.10 179 GLY B CA 1
ATOM 3461 C C . GLY B 1 179 ? -11.168 -24.067 -15.774 1.00 40.30 179 GLY B C 1
ATOM 3462 O O . GLY B 1 179 ? -10.773 -23.107 -15.110 1.00 35.12 179 GLY B O 1
ATOM 3463 N N . VAL B 1 180 ? -10.892 -25.328 -15.487 1.00 39.99 180 VAL B N 1
ATOM 3464 C CA . VAL B 1 180 ? -10.142 -25.740 -14.310 1.00 43.81 180 VAL B CA 1
ATOM 3465 C C . VAL B 1 180 ? -9.098 -26.748 -14.765 1.00 44.88 180 VAL B C 1
ATOM 3466 O O . VAL B 1 180 ? -9.368 -27.586 -15.632 1.00 46.80 180 VAL B O 1
ATOM 3470 N N . CYS B 1 181 ? -7.917 -26.685 -14.167 1.00 45.88 181 CYS B N 1
ATOM 3471 C CA . CYS B 1 181 ? -6.824 -27.568 -14.538 1.00 50.68 181 CYS B CA 1
ATOM 3472 C C . CYS B 1 181 ? -6.138 -28.005 -13.256 1.00 41.33 181 CYS B C 1
ATOM 3473 O O . CYS B 1 181 ? -5.820 -27.170 -12.407 1.00 43.41 181 CYS B O 1
ATOM 3476 N N . ARG B 1 182 ? -5.924 -29.302 -13.097 1.00 46.09 182 ARG B N 1
ATOM 3477 C CA . ARG B 1 182 ? -5.291 -29.818 -11.893 1.00 47.95 182 ARG B CA 1
ATOM 3478 C C . ARG B 1 182 ? -3.919 -30.353 -12.278 1.00 54.59 182 ARG B C 1
ATOM 3479 O O . ARG B 1 182 ? -3.815 -31.267 -13.104 1.00 66.82 182 ARG B O 1
ATOM 3487 N N . LEU B 1 183 ? -2.875 -29.797 -11.668 1.00 50.67 183 LEU B N 1
ATOM 3488 C CA . LEU B 1 183 ? -1.499 -30.133 -11.995 1.00 58.77 183 LEU B CA 1
ATOM 3489 C C . LEU B 1 183 ? -0.843 -30.919 -10.871 1.00 67.69 183 LEU B C 1
ATOM 3490 O O . LEU B 1 183 ? -1.147 -30.719 -9.692 1.00 68.34 183 LEU B O 1
ATOM 3495 N N . GLU B 1 184 ? 0.104 -31.775 -11.246 1.00 72.24 184 GLU B N 1
ATOM 3496 C CA . GLU B 1 184 ? 0.999 -32.387 -10.275 1.00 81.12 184 GLU B CA 1
ATOM 3497 C C . GLU B 1 184 ? 2.147 -31.425 -9.985 1.00 90.25 184 GLU B C 1
ATOM 3498 O O . GLU B 1 184 ? 2.773 -30.894 -10.910 1.00 88.91 184 GLU B O 1
ATOM 3500 N N . GLY B 1 185 ? 2.394 -31.163 -8.703 1.00 94.36 185 GLY B N 1
ATOM 3501 C CA . GLY B 1 185 ? 3.427 -30.215 -8.324 1.00 95.59 185 GLY B CA 1
ATOM 3502 C C . GLY B 1 185 ? 4.774 -30.871 -8.095 1.00 99.07 185 GLY B C 1
ATOM 3503 O O . GLY B 1 185 ? 5.569 -30.407 -7.271 1.00 99.01 185 GLY B O 1
ATOM 3504 N N . SER B 1 186 ? 5.045 -31.948 -8.836 1.00 101.99 186 SER B N 1
ATOM 3505 C CA . SER B 1 186 ? 6.228 -32.766 -8.620 1.00 105.49 186 SER B CA 1
ATOM 3506 C C . SER B 1 186 ? 7.195 -32.809 -9.795 1.00 103.57 186 SER B C 1
ATOM 3507 O O . SER B 1 186 ? 8.272 -33.401 -9.657 1.00 108.44 186 SER B O 1
ATOM 3510 N N . GLY B 1 187 ? 6.853 -32.227 -10.938 1.00 92.47 187 GLY B N 1
ATOM 3511 C CA . GLY B 1 187 ? 7.732 -32.334 -12.085 1.00 89.46 187 GLY B CA 1
ATOM 3512 C C . GLY B 1 187 ? 8.355 -31.021 -12.505 1.00 80.76 187 GLY B C 1
ATOM 3513 O O . GLY B 1 187 ? 8.900 -30.282 -11.680 1.00 78.04 187 GLY B O 1
ATOM 3514 N N . SER B 1 188 ? 8.318 -30.751 -13.803 1.00 76.31 188 SER B N 1
ATOM 3515 C CA . SER B 1 188 ? 8.713 -29.471 -14.370 1.00 73.24 188 SER B CA 1
ATOM 3516 C C . SER B 1 188 ? 7.580 -28.921 -15.224 1.00 69.99 188 SER B C 1
ATOM 3517 O O . SER B 1 188 ? 7.793 -28.316 -16.281 1.00 70.55 188 SER B O 1
ATOM 3520 N N . GLY B 1 189 ? 6.352 -29.134 -14.768 1.00 66.05 189 GLY B N 1
ATOM 3521 C CA . GLY B 1 189 ? 5.167 -28.797 -15.523 1.00 58.51 189 GLY B CA 1
ATOM 3522 C C . GLY B 1 189 ? 4.677 -27.388 -15.277 1.00 51.78 189 GLY B C 1
ATOM 3523 O O . GLY B 1 189 ? 5.414 -26.503 -14.830 1.00 49.82 189 GLY B O 1
ATOM 3524 N N . GLY B 1 190 ? 3.417 -27.178 -15.610 1.00 44.17 190 GLY B N 1
ATOM 3525 C CA . GLY B 1 190 ? 2.803 -25.878 -15.488 1.00 39.26 190 GLY B CA 1
ATOM 3526 C C . GLY B 1 190 ? 1.642 -25.745 -16.457 1.00 37.87 190 GLY B C 1
ATOM 3527 O O . GLY B 1 190 ? 1.196 -26.713 -17.066 1.00 40.68 190 GLY B O 1
ATOM 3528 N N . PHE B 1 191 ? 1.171 -24.510 -16.584 1.00 35.40 191 PHE B N 1
ATOM 3529 C CA . PHE B 1 191 ? -0.006 -24.178 -17.371 1.00 35.84 191 PHE B CA 1
ATOM 3530 C C . PHE B 1 191 ? 0.177 -22.770 -17.925 1.00 37.33 191 PHE B C 1
ATOM 3531 O O . PHE B 1 191 ? 0.745 -21.902 -17.255 1.00 32.32 191 PHE B O 1
ATOM 3539 N N . VAL B 1 192 ? -0.311 -22.554 -19.144 1.00 34.85 192 VAL B N 1
ATOM 3540 C CA . VAL B 1 192 ? -0.238 -21.264 -19.811 1.00 30.35 192 VAL B CA 1
ATOM 3541 C C . VAL B 1 192 ? -1.589 -20.963 -20.453 1.00 29.83 192 VAL B C 1
ATOM 3542 O O . VAL B 1 192 ? -2.246 -21.858 -20.995 1.00 31.00 192 VAL B O 1
ATOM 3546 N N . LEU B 1 193 ? -1.997 -19.700 -20.392 1.00 32.69 193 LEU B N 1
ATOM 3547 C CA . LEU B 1 193 ? -3.152 -19.190 -21.120 1.00 34.39 193 LEU B CA 1
ATOM 3548 C C . LEU B 1 193 ? -2.709 -17.926 -21.847 1.00 32.03 193 LEU B C 1
ATOM 3549 O O . LEU B 1 193 ? -2.111 -17.045 -21.232 1.00 26.76 193 LEU B O 1
ATOM 3554 N N . VAL B 1 194 ? -2.969 -17.847 -23.151 1.00 30.59 194 VAL B N 1
ATOM 3555 C CA . VAL B 1 194 ? -2.554 -16.707 -23.962 1.00 30.08 194 VAL B CA 1
ATOM 3556 C C . VAL B 1 194 ? -3.769 -16.110 -24.663 1.00 28.96 194 VAL B C 1
ATOM 3557 O O . VAL B 1 194 ? -4.837 -16.724 -24.737 1.00 29.57 194 VAL B O 1
ATOM 3561 N N . HIS B 1 195 ? -3.587 -14.903 -25.206 1.00 29.07 195 HIS B N 1
ATOM 3562 C CA . HIS B 1 195 ? -4.594 -14.352 -26.100 1.00 35.47 195 HIS B CA 1
ATOM 3563 C C . HIS B 1 195 ? -3.896 -13.532 -27.175 1.00 36.45 195 HIS B C 1
ATOM 3564 O O . HIS B 1 195 ? -2.844 -12.932 -26.941 1.00 37.41 195 HIS B O 1
ATOM 3571 N N . ALA B 1 196 ? -4.476 -13.539 -28.370 1.00 35.32 196 ALA B N 1
ATOM 3572 C CA . ALA B 1 196 ? -3.876 -12.872 -29.514 1.00 34.74 196 ALA B CA 1
ATOM 3573 C C . ALA B 1 196 ? -4.610 -11.594 -29.855 1.00 35.69 196 ALA B C 1
ATOM 3574 O O . ALA B 1 196 ? -4.352 -10.995 -30.900 1.00 44.88 196 ALA B O 1
ATOM 3576 N N . GLY B 1 197 ? -5.527 -11.176 -29.013 1.00 43.04 197 GLY B N 1
ATOM 3577 C CA . GLY B 1 197 ? -6.212 -9.914 -29.193 1.00 38.11 197 GLY B CA 1
ATOM 3578 C C . GLY B 1 197 ? -7.688 -10.046 -28.889 1.00 43.16 197 GLY B C 1
ATOM 3579 O O . GLY B 1 197 ? -8.279 -11.129 -28.941 1.00 43.86 197 GLY B O 1
ATOM 3580 N N . ALA B 1 198 ? -8.291 -8.915 -28.558 1.00 38.45 198 ALA B N 1
ATOM 3581 C CA . ALA B 1 198 ? -9.720 -8.808 -28.344 1.00 43.90 198 ALA B CA 1
ATOM 3582 C C . ALA B 1 198 ? -10.191 -7.618 -29.160 1.00 48.59 198 ALA B C 1
ATOM 3583 O O . ALA B 1 198 ? -9.634 -6.523 -29.037 1.00 48.58 198 ALA B O 1
ATOM 3585 N N . GLY B 1 199 ? -11.191 -7.844 -30.011 1.00 51.02 199 GLY B N 1
ATOM 3586 C CA . GLY B 1 199 ? -11.732 -6.814 -30.869 1.00 46.42 199 GLY B CA 1
ATOM 3587 C C . GLY B 1 199 ? -12.772 -7.343 -31.842 1.00 49.31 199 GLY B C 1
ATOM 3588 O O . GLY B 1 199 ? -13.604 -8.179 -31.477 1.00 51.40 199 GLY B O 1
ATOM 3589 N N . TYR B 1 200 ? -12.727 -6.874 -33.086 1.00 53.66 200 TYR B N 1
ATOM 3590 C CA . TYR B 1 200 ? -13.713 -7.271 -34.084 1.00 55.92 200 TYR B CA 1
ATOM 3591 C C . TYR B 1 200 ? -13.491 -8.711 -34.536 1.00 61.82 200 TYR B C 1
ATOM 3592 O O . TYR B 1 200 ? -12.357 -9.169 -34.693 1.00 56.86 200 TYR B O 1
ATOM 3601 N N . HIS B 1 201 ? -14.586 -9.442 -34.714 1.00 71.63 201 HIS B N 1
ATOM 3602 C CA . HIS B 1 201 ? -14.489 -10.796 -35.236 1.00 71.57 201 HIS B CA 1
ATOM 3603 C C . HIS B 1 201 ? -14.017 -10.767 -36.682 1.00 66.57 201 HIS B C 1
ATOM 3604 O O . HIS B 1 201 ? -14.412 -9.897 -37.457 1.00 71.12 201 HIS B O 1
ATOM 3611 N N . SER B 1 202 ? -13.131 -11.701 -37.033 1.00 64.33 202 SER B N 1
ATOM 3612 C CA . SER B 1 202 ? -12.694 -11.863 -38.420 1.00 72.41 202 SER B CA 1
ATOM 3613 C C . SER B 1 202 ? -12.696 -13.349 -38.765 1.00 70.08 202 SER B C 1
ATOM 3614 O O . SER B 1 202 ? -11.797 -14.087 -38.350 1.00 68.55 202 SER B O 1
ATOM 3617 N N . GLU B 1 203 ? -13.701 -13.780 -39.530 1.00 72.57 203 GLU B N 1
ATOM 3618 C CA . GLU B 1 203 ? -13.742 -15.165 -39.983 1.00 71.51 203 GLU B CA 1
ATOM 3619 C C . GLU B 1 203 ? -12.512 -15.525 -40.808 1.00 75.07 203 GLU B C 1
ATOM 3620 O O . GLU B 1 203 ? -12.005 -16.648 -40.709 1.00 76.97 203 GLU B O 1
ATOM 3622 N N . SER B 1 204 ? -11.997 -14.571 -41.587 1.00 75.51 204 SER B N 1
ATOM 3623 C CA A SER B 1 204 ? -10.928 -14.864 -42.538 0.55 76.74 204 SER B CA 1
ATOM 3624 C CA B SER B 1 204 ? -10.929 -14.865 -42.538 0.45 76.74 204 SER B CA 1
ATOM 3625 C C . SER B 1 204 ? -9.628 -15.240 -41.834 1.00 73.75 204 SER B C 1
ATOM 3626 O O . SER B 1 204 ? -8.969 -16.215 -42.210 1.00 80.95 204 SER B O 1
ATOM 3631 N N . LYS B 1 205 ? -9.223 -14.469 -40.826 1.00 68.55 205 LYS B N 1
ATOM 3632 C CA . LYS B 1 205 ? -7.946 -14.720 -40.171 1.00 68.81 205 LYS B CA 1
ATOM 3633 C C . LYS B 1 205 ? -8.089 -15.467 -38.856 1.00 67.21 205 LYS B C 1
ATOM 3634 O O . LYS B 1 205 ? -7.126 -15.538 -38.089 1.00 59.27 205 LYS B O 1
ATOM 3640 N N . ALA B 1 206 ? -9.263 -16.045 -38.592 1.00 65.29 206 ALA B N 1
ATOM 3641 C CA . ALA B 1 206 ? -9.458 -16.815 -37.370 1.00 62.39 206 ALA B CA 1
ATOM 3642 C C . ALA B 1 206 ? -8.428 -17.929 -37.249 1.00 61.39 206 ALA B C 1
ATOM 3643 O O . ALA B 1 206 ? -7.845 -18.133 -36.179 1.00 57.51 206 ALA B O 1
ATOM 3645 N N . LYS B 1 207 ? -8.182 -18.652 -38.343 1.00 64.62 207 LYS B N 1
ATOM 3646 C CA . LYS B 1 207 ? -7.249 -19.771 -38.294 1.00 64.77 207 LYS B CA 1
ATOM 3647 C C . LYS B 1 207 ? -5.844 -19.300 -37.960 1.00 61.15 207 LYS B C 1
ATOM 3648 O O . LYS B 1 207 ? -5.113 -19.976 -37.227 1.00 60.62 207 LYS B O 1
ATOM 3650 N N . GLU B 1 208 ? -5.449 -18.138 -38.472 1.00 62.38 208 GLU B N 1
ATOM 3651 C CA . GLU B 1 208 ? -4.106 -17.653 -38.180 1.00 64.15 208 GLU B CA 1
ATOM 3652 C C . GLU B 1 208 ? -3.953 -17.271 -36.714 1.00 53.88 208 GLU B C 1
ATOM 3653 O O . GLU B 1 208 ? -2.907 -17.538 -36.111 1.00 49.78 208 GLU B O 1
ATOM 3659 N N . TYR B 1 209 ? -4.981 -16.652 -36.128 1.00 48.34 209 TYR B N 1
ATOM 3660 C CA . TYR B 1 209 ? -4.934 -16.285 -34.716 1.00 47.95 209 TYR B CA 1
ATOM 3661 C C . TYR B 1 209 ? -4.817 -17.518 -33.832 1.00 47.85 209 TYR B C 1
ATOM 3662 O O . TYR B 1 209 ? -4.029 -17.548 -32.875 1.00 41.83 209 TYR B O 1
ATOM 3671 N N . LYS B 1 210 ? -5.625 -18.537 -34.123 1.00 48.91 210 LYS B N 1
ATOM 3672 C CA . LYS B 1 210 ? -5.561 -19.781 -33.368 1.00 49.00 210 LYS B CA 1
ATOM 3673 C C . LYS B 1 210 ? -4.184 -20.418 -33.484 1.00 48.29 210 LYS B C 1
ATOM 3674 O O . LYS B 1 210 ? -3.621 -20.880 -32.486 1.00 52.15 210 LYS B O 1
ATOM 3680 N N . HIS B 1 211 ? -3.615 -20.429 -34.694 1.00 46.44 211 HIS B N 1
ATOM 3681 C CA . HIS B 1 211 ? -2.301 -21.033 -34.897 1.00 51.57 211 HIS B CA 1
ATOM 3682 C C . HIS B 1 211 ? -1.223 -20.334 -34.071 1.00 46.09 211 HIS B C 1
ATOM 3683 O O . HIS B 1 211 ? -0.365 -20.996 -33.473 1.00 46.05 211 HIS B O 1
ATOM 3690 N N . VAL B 1 212 ? -1.240 -19.001 -34.018 1.00 40.90 212 VAL B N 1
ATOM 3691 C CA . VAL B 1 212 ? -0.193 -18.331 -33.252 1.00 44.07 212 VAL B CA 1
ATOM 3692 C C . VAL B 1 212 ? -0.407 -18.546 -31.752 1.00 41.77 212 VAL B C 1
ATOM 3693 O O . VAL B 1 212 ? 0.560 -18.714 -30.998 1.00 43.84 212 VAL B O 1
ATOM 3697 N N . CYS B 1 213 ? -1.665 -18.586 -31.296 1.00 37.62 213 CYS B N 1
ATOM 3698 C CA . CYS B 1 213 ? -1.916 -18.920 -29.894 1.00 35.93 213 CYS B CA 1
ATOM 3699 C C . CYS B 1 213 ? -1.428 -20.327 -29.580 1.00 38.70 213 CYS B C 1
ATOM 3700 O O . CYS B 1 213 ? -0.867 -20.577 -28.507 1.00 35.20 213 CYS B O 1
ATOM 3703 N N . LYS B 1 214 ? -1.645 -21.262 -30.508 1.00 38.23 214 LYS B N 1
ATOM 3704 C CA . LYS B 1 214 ? -1.155 -22.622 -30.329 1.00 39.61 214 LYS B CA 1
ATOM 3705 C C . LYS B 1 214 ? 0.365 -22.638 -30.186 1.00 46.82 214 LYS B C 1
ATOM 3706 O O . LYS B 1 214 ? 0.908 -23.224 -29.242 1.00 42.02 214 LYS B O 1
ATOM 3712 N N . ARG B 1 215 ? 1.070 -21.979 -31.108 1.00 45.77 215 ARG B N 1
ATOM 3713 C CA . ARG B 1 215 ? 2.528 -21.958 -31.042 1.00 43.62 215 ARG B CA 1
ATOM 3714 C C . ARG B 1 215 ? 3.018 -21.249 -29.783 1.00 41.52 215 ARG B C 1
ATOM 3715 O O . ARG B 1 215 ? 4.002 -21.674 -29.166 1.00 40.82 215 ARG B O 1
ATOM 3723 N N . ALA B 1 216 ? 2.337 -20.175 -29.376 1.00 38.11 216 ALA B N 1
ATOM 3724 C CA . ALA B 1 216 ? 2.750 -19.454 -28.173 1.00 36.62 216 ALA B CA 1
ATOM 3725 C C . ALA B 1 216 ? 2.639 -20.339 -26.929 1.00 35.49 216 ALA B C 1
ATOM 3726 O O . ALA B 1 216 ? 3.535 -20.337 -26.074 1.00 31.86 216 ALA B O 1
ATOM 3728 N N . CYS B 1 217 ? 1.548 -21.100 -26.805 1.00 32.59 217 CYS B N 1
ATOM 3729 C CA . CYS B 1 217 ? 1.421 -22.017 -25.672 1.00 38.06 217 CYS B CA 1
ATOM 3730 C C . CYS B 1 217 ? 2.543 -23.049 -25.678 1.00 38.70 217 CYS B C 1
ATOM 3731 O O . CYS B 1 217 ? 3.179 -23.296 -24.647 1.00 41.08 217 CYS B O 1
ATOM 3734 N N . GLN B 1 218 ? 2.822 -23.635 -26.848 1.00 35.86 218 GLN B N 1
ATOM 3735 C CA . GLN B 1 218 ? 3.849 -24.668 -26.942 1.00 37.54 218 GLN B CA 1
ATOM 3736 C C . GLN B 1 218 ? 5.216 -24.132 -26.536 1.00 38.62 218 GLN B C 1
ATOM 3737 O O . GLN B 1 218 ? 5.986 -24.827 -25.867 1.00 38.75 218 GLN B O 1
ATOM 3743 N N . LYS B 1 219 ? 5.532 -22.893 -26.913 1.00 36.13 219 LYS B N 1
ATOM 3744 C CA . LYS B 1 219 ? 6.799 -22.304 -26.494 1.00 35.51 219 LYS B CA 1
ATOM 3745 C C . LYS B 1 219 ? 6.850 -22.122 -24.978 1.00 37.18 219 LYS B C 1
ATOM 3746 O O . LYS B 1 219 ? 7.890 -22.351 -24.351 1.00 38.89 219 LYS B O 1
ATOM 3752 N N . ALA B 1 220 ? 5.744 -21.692 -24.370 1.00 34.74 220 ALA B N 1
ATOM 3753 C CA . ALA B 1 220 ? 5.746 -21.476 -22.931 1.00 32.16 220 ALA B CA 1
ATOM 3754 C C . ALA B 1 220 ? 5.915 -22.792 -22.186 1.00 34.34 220 ALA B C 1
ATOM 3755 O O . ALA B 1 220 ? 6.681 -22.869 -21.216 1.00 34.49 220 ALA B O 1
ATOM 3757 N N . ILE B 1 221 ? 5.206 -23.835 -22.625 1.00 37.14 221 ILE B N 1
ATOM 3758 C CA . ILE B 1 221 ? 5.304 -25.133 -21.963 1.00 38.80 221 ILE B CA 1
ATOM 3759 C C . ILE B 1 221 ? 6.698 -25.719 -22.134 1.00 36.10 221 ILE B C 1
ATOM 3760 O O . ILE B 1 221 ? 7.270 -26.269 -21.186 1.00 44.03 221 ILE B O 1
ATOM 3765 N N . GLU B 1 222 ? 7.272 -25.614 -23.335 1.00 40.27 222 GLU B N 1
ATOM 3766 C CA . GLU B 1 222 ? 8.625 -26.127 -23.544 1.00 44.98 222 GLU B CA 1
ATOM 3767 C C . GLU B 1 222 ? 9.622 -25.445 -22.612 1.00 46.99 222 GLU B C 1
ATOM 3768 O O . GLU B 1 222 ? 10.512 -26.099 -22.055 1.00 45.77 222 GLU B O 1
ATOM 3774 N N . LYS B 1 223 ? 9.479 -24.131 -22.420 1.00 42.56 223 LYS B N 1
ATOM 3775 C CA . LYS B 1 223 ? 10.315 -23.423 -21.453 1.00 41.67 223 LYS B CA 1
ATOM 3776 C C . LYS B 1 223 ? 10.144 -23.993 -20.048 1.00 40.10 223 LYS B C 1
ATOM 3777 O O . LYS B 1 223 ? 11.131 -24.288 -19.361 1.00 40.20 223 LYS B O 1
ATOM 3783 N N . LEU B 1 224 ? 8.896 -24.164 -19.604 1.00 37.28 224 LEU B N 1
ATOM 3784 C CA . LEU B 1 224 ? 8.673 -24.727 -18.274 1.00 40.33 224 LEU B CA 1
ATOM 3785 C C . LEU B 1 224 ? 9.319 -26.102 -18.151 1.00 42.87 224 LEU B C 1
ATOM 3786 O O . LEU B 1 224 ? 10.021 -26.382 -17.168 1.00 43.70 224 LEU B O 1
ATOM 3791 N N . GLN B 1 225 ? 9.157 -26.945 -19.180 1.00 37.65 225 GLN B N 1
ATOM 3792 C CA . GLN B 1 225 ? 9.667 -28.313 -19.137 1.00 42.19 225 GLN B CA 1
ATOM 3793 C C . GLN B 1 225 ? 11.187 -28.376 -19.127 1.00 46.08 225 GLN B C 1
ATOM 3794 O O . GLN B 1 225 ? 11.749 -29.346 -18.607 1.00 49.40 225 GLN B O 1
ATOM 3800 N N . ALA B 1 226 ? 11.865 -27.359 -19.650 1.00 45.07 226 ALA B N 1
ATOM 3801 C CA . ALA B 1 226 ? 13.311 -27.270 -19.507 1.00 46.75 226 ALA B CA 1
ATOM 3802 C C . ALA B 1 226 ? 13.736 -26.689 -18.159 1.00 49.92 226 ALA B C 1
ATOM 3803 O O . ALA B 1 226 ? 14.940 -26.554 -17.909 1.00 49.37 226 ALA B O 1
ATOM 3805 N N . GLY B 1 227 ? 12.786 -26.391 -17.273 1.00 48.63 227 GLY B N 1
ATOM 3806 C CA . GLY B 1 227 ? 13.086 -25.846 -15.966 1.00 49.13 227 GLY B CA 1
ATOM 3807 C C . GLY B 1 227 ? 13.138 -24.335 -15.888 1.00 46.58 227 GLY B C 1
ATOM 3808 O O . GLY B 1 227 ? 13.644 -23.802 -14.895 1.00 43.59 227 GLY B O 1
ATOM 3809 N N . ALA B 1 228 ? 12.615 -23.627 -16.885 1.00 42.08 228 ALA B N 1
ATOM 3810 C CA . ALA B 1 228 ? 12.732 -22.177 -16.913 1.00 41.06 228 ALA B CA 1
ATOM 3811 C C . ALA B 1 228 ? 11.779 -21.514 -15.919 1.00 35.50 228 ALA B C 1
ATOM 3812 O O . ALA B 1 228 ? 10.767 -22.085 -15.491 1.00 34.07 228 ALA B O 1
ATOM 3814 N N . LEU B 1 229 ? 12.124 -20.283 -15.557 1.00 35.34 229 LEU B N 1
ATOM 3815 C CA . LEU B 1 229 ? 11.260 -19.461 -14.717 1.00 35.75 229 LEU B CA 1
ATOM 3816 C C . LEU B 1 229 ? 9.941 -19.170 -15.412 1.00 32.25 229 LEU B C 1
ATOM 3817 O O . LEU B 1 229 ? 9.857 -19.126 -16.642 1.00 33.69 229 LEU B O 1
ATOM 3822 N N . ALA B 1 230 ? 8.907 -18.930 -14.603 1.00 28.61 230 ALA B N 1
ATOM 3823 C CA . ALA B 1 230 ? 7.611 -18.547 -15.155 1.00 28.24 230 ALA B CA 1
ATOM 3824 C C . ALA B 1 230 ? 7.707 -17.290 -16.032 1.00 31.71 230 ALA B C 1
ATOM 3825 O O . ALA B 1 230 ? 6.994 -17.181 -17.036 1.00 28.52 230 ALA B O 1
ATOM 3827 N N . THR B 1 231 ? 8.552 -16.312 -15.655 1.00 27.62 231 THR B N 1
ATOM 3828 C CA . THR B 1 231 ? 8.682 -15.095 -16.467 1.00 29.01 231 THR B CA 1
ATOM 3829 C C . THR B 1 231 ? 9.334 -15.384 -17.820 1.00 32.43 231 THR B C 1
ATOM 3830 O O . THR B 1 231 ? 8.989 -14.763 -18.830 1.00 30.88 231 THR B O 1
ATOM 3834 N N . ASP B 1 232 ? 10.306 -16.290 -17.860 1.00 29.64 232 ASP B N 1
ATOM 3835 C CA . ASP B 1 232 ? 10.893 -16.652 -19.145 1.00 37.70 232 ASP B CA 1
ATOM 3836 C C . ASP B 1 232 ? 9.897 -17.420 -20.008 1.00 41.40 232 ASP B C 1
ATOM 3837 O O . ASP B 1 232 ? 9.886 -17.263 -21.236 1.00 36.41 232 ASP B O 1
ATOM 3842 N N . ALA B 1 233 ? 9.047 -18.237 -19.382 1.00 36.83 233 ALA B N 1
ATOM 3843 C CA . ALA B 1 233 ? 8.039 -18.980 -20.130 1.00 32.31 233 ALA B CA 1
ATOM 3844 C C . ALA B 1 233 ? 6.983 -18.044 -20.693 1.00 28.49 233 ALA B C 1
ATOM 3845 O O . ALA B 1 233 ? 6.592 -18.175 -21.860 1.00 30.70 233 ALA B O 1
ATOM 3847 N N . VAL B 1 234 ? 6.520 -17.080 -19.888 1.00 29.38 234 VAL B N 1
ATOM 3848 C CA . VAL B 1 234 ? 5.525 -16.132 -20.389 1.00 26.65 234 VAL B CA 1
ATOM 3849 C C . VAL B 1 234 ? 6.157 -15.218 -21.443 1.00 30.91 234 VAL B C 1
ATOM 3850 O O . VAL B 1 234 ? 5.490 -14.809 -22.404 1.00 27.03 234 VAL B O 1
ATOM 3854 N N . THR B 1 235 ? 7.455 -14.913 -21.313 1.00 28.21 235 THR B N 1
ATOM 3855 C CA . THR B 1 235 ? 8.122 -14.133 -22.356 1.00 29.03 235 THR B CA 1
ATOM 3856 C C . THR B 1 235 ? 8.186 -14.906 -23.678 1.00 28.39 235 THR B C 1
ATOM 3857 O O . THR B 1 235 ? 7.894 -14.346 -24.741 1.00 30.76 235 THR B O 1
ATOM 3861 N N . ALA B 1 236 ? 8.515 -16.205 -23.630 1.00 26.44 236 ALA B N 1
ATOM 3862 C CA . ALA B 1 236 ? 8.604 -16.977 -24.866 1.00 28.10 236 ALA B CA 1
ATOM 3863 C C . ALA B 1 236 ? 7.259 -17.040 -25.578 1.00 31.97 236 ALA B C 1
ATOM 3864 O O . ALA B 1 236 ? 7.216 -17.024 -26.814 1.00 34.86 236 ALA B O 1
ATOM 3866 N N . ALA B 1 237 ? 6.155 -17.078 -24.823 1.00 29.28 237 ALA B N 1
ATOM 3867 C CA . ALA B 1 237 ? 4.828 -17.025 -25.432 1.00 33.02 237 ALA B CA 1
ATOM 3868 C C . ALA B 1 237 ? 4.599 -15.697 -26.146 1.00 35.77 237 ALA B C 1
ATOM 3869 O O . ALA B 1 237 ? 4.099 -15.665 -27.277 1.00 34.22 237 ALA B O 1
ATOM 3871 N N . LEU B 1 238 ? 4.934 -14.585 -25.484 1.00 28.51 238 LEU B N 1
ATOM 3872 C CA . LEU B 1 238 ? 4.645 -13.278 -26.061 1.00 31.28 238 LEU B CA 1
ATOM 3873 C C . LEU B 1 238 ? 5.513 -13.003 -27.276 1.00 29.88 238 LEU B C 1
ATOM 3874 O O . LEU B 1 238 ? 5.052 -12.349 -28.214 1.00 32.93 238 LEU B O 1
ATOM 3879 N N . VAL B 1 239 ? 6.758 -13.501 -27.283 1.00 29.14 239 VAL B N 1
ATOM 3880 C CA . VAL B 1 239 ? 7.612 -13.378 -28.465 1.00 29.17 239 VAL B CA 1
ATOM 3881 C C . VAL B 1 239 ? 6.910 -13.972 -29.679 1.00 34.20 239 VAL B C 1
ATOM 3882 O O . VAL B 1 239 ? 6.853 -13.364 -30.757 1.00 32.14 239 VAL B O 1
ATOM 3886 N N . GLU B 1 240 ? 6.366 -15.176 -29.511 1.00 38.09 240 GLU B N 1
ATOM 3887 C CA . GLU B 1 240 ? 5.631 -15.834 -30.581 1.00 37.68 240 GLU B CA 1
ATOM 3888 C C . GLU B 1 240 ? 4.415 -15.013 -30.986 1.00 37.78 240 GLU B C 1
ATOM 3889 O O . GLU B 1 240 ? 4.169 -14.800 -32.177 1.00 34.94 240 GLU B O 1
ATOM 3895 N N . LEU B 1 241 ? 3.651 -14.519 -30.003 1.00 31.69 241 LEU B N 1
ATOM 3896 C CA . LEU B 1 241 ? 2.479 -13.706 -30.329 1.00 33.79 241 LEU B CA 1
ATOM 3897 C C . LEU B 1 241 ? 2.873 -12.400 -31.017 1.00 33.77 241 LEU B C 1
ATOM 3898 O O . LEU B 1 241 ? 2.226 -11.983 -31.985 1.00 38.67 241 LEU B O 1
ATOM 3903 N N . GLU B 1 242 ? 3.933 -11.748 -30.537 1.00 31.84 242 GLU B N 1
ATOM 3904 C CA . GLU B 1 242 ? 4.415 -10.513 -31.165 1.00 30.20 242 GLU B CA 1
ATOM 3905 C C . GLU B 1 242 ? 4.772 -10.731 -32.633 1.00 38.14 242 GLU B C 1
ATOM 3906 O O . GLU B 1 242 ? 4.428 -9.908 -33.495 1.00 34.09 242 GLU B O 1
ATOM 3912 N N . ASP B 1 243 ? 5.456 -11.843 -32.935 1.00 38.73 243 ASP B N 1
ATOM 3913 C CA . ASP B 1 243 ? 6.010 -12.063 -34.265 1.00 41.33 243 ASP B CA 1
ATOM 3914 C C . ASP B 1 243 ? 4.945 -12.291 -35.326 1.00 43.97 243 ASP B C 1
ATOM 3915 O O . ASP B 1 243 ? 5.260 -12.221 -36.514 1.00 46.53 243 ASP B O 1
AT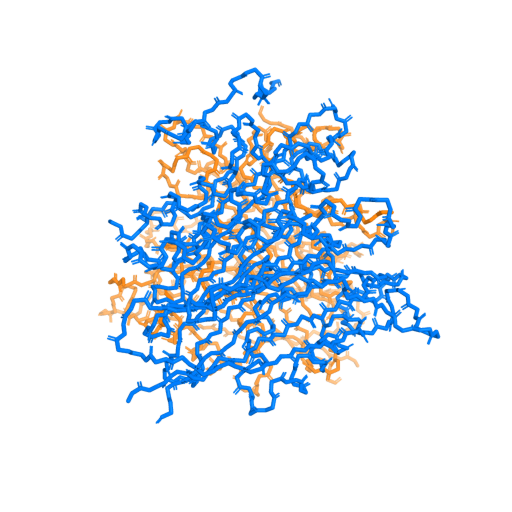OM 3920 N N . SER B 1 244 ? 3.715 -12.584 -34.940 1.00 39.23 244 SER B N 1
ATOM 3921 C CA . SER B 1 244 ? 2.679 -12.776 -35.940 1.00 38.57 244 SER B CA 1
ATOM 3922 C C . SER B 1 244 ? 2.337 -11.441 -36.588 1.00 41.62 244 SER B C 1
ATOM 3923 O O . SER B 1 244 ? 2.033 -10.476 -35.880 1.00 35.00 244 SER B O 1
ATOM 3926 N N . PRO B 1 245 ? 2.374 -11.343 -37.920 1.00 45.24 245 PRO B N 1
ATOM 3927 C CA . PRO B 1 245 ? 1.964 -10.091 -38.576 1.00 44.90 245 PRO B CA 1
ATOM 3928 C C . PRO B 1 245 ? 0.512 -9.729 -38.317 1.00 41.41 245 PRO B C 1
ATOM 3929 O O . PRO B 1 245 ? 0.131 -8.582 -38.569 1.00 44.00 245 PRO B O 1
ATOM 3933 N N . PHE B 1 246 ? -0.299 -10.654 -37.809 1.00 38.59 246 PHE B N 1
ATOM 3934 C CA . PHE B 1 246 ? -1.710 -10.393 -37.567 1.00 43.09 246 PHE B CA 1
ATOM 3935 C C . PHE B 1 246 ? -1.996 -9.757 -36.206 1.00 41.00 246 PHE B C 1
ATOM 3936 O O . PHE B 1 246 ? -3.100 -9.239 -36.001 1.00 42.82 246 PHE B O 1
ATOM 3944 N N . THR B 1 247 ? -1.045 -9.749 -35.280 1.00 38.63 247 THR B N 1
ATOM 3945 C CA . THR B 1 247 ? -1.297 -9.181 -33.962 1.00 37.30 247 THR B CA 1
ATOM 3946 C C . THR B 1 247 ? -0.775 -7.759 -33.889 1.00 37.11 247 THR B C 1
ATOM 3947 O O . THR B 1 247 ? 0.305 -7.459 -34.405 1.00 34.22 247 THR B O 1
ATOM 3951 N N . ASN B 1 248 ? -1.529 -6.902 -33.197 1.00 33.43 248 ASN B N 1
ATOM 3952 C CA . ASN B 1 248 ? -1.116 -5.522 -32.944 1.00 28.23 248 ASN B CA 1
ATOM 3953 C C . ASN B 1 248 ? -0.138 -5.489 -31.764 1.00 30.53 248 ASN B C 1
ATOM 3954 O O . ASN B 1 248 ? -0.443 -5.031 -30.667 1.00 28.75 248 ASN B O 1
ATOM 3959 N N . ALA B 1 249 ? 1.054 -6.016 -32.010 1.00 31.92 249 ALA B N 1
ATOM 3960 C CA . ALA B 1 249 ? 2.163 -6.061 -31.067 1.00 30.92 249 ALA B CA 1
ATOM 3961 C C . ALA B 1 249 ? 3.380 -6.490 -31.861 1.00 30.30 249 ALA B C 1
ATOM 3962 O O . ALA B 1 249 ? 3.245 -7.201 -32.856 1.00 28.45 249 ALA B O 1
ATOM 3964 N N . GLY B 1 250 ? 4.553 -6.026 -31.441 1.00 28.71 250 GLY B N 1
ATOM 3965 C CA . GLY B 1 250 ? 5.762 -6.329 -32.197 1.00 31.86 250 GLY B CA 1
ATOM 3966 C C . GLY B 1 250 ? 5.578 -6.071 -33.688 1.00 31.59 250 GLY B C 1
ATOM 3967 O O . GLY B 1 250 ? 5.100 -5.012 -34.111 1.00 33.56 250 GLY B O 1
ATOM 3968 N N . MET B 1 251 ? 5.934 -7.062 -34.499 1.00 37.33 251 MET B N 1
ATOM 3969 C CA . MET B 1 251 ? 5.761 -6.959 -35.946 1.00 39.93 251 MET B CA 1
ATOM 3970 C C . MET B 1 251 ? 4.288 -6.825 -36.306 1.00 38.24 251 MET B C 1
ATOM 3971 O O . MET B 1 251 ? 3.451 -7.597 -35.837 1.00 37.09 251 MET B O 1
ATOM 3976 N N . GLY B 1 252 ? 3.971 -5.874 -37.171 1.00 39.17 252 GLY B N 1
ATOM 3977 C CA . GLY B 1 252 ? 2.588 -5.655 -37.540 1.00 35.43 252 GLY B CA 1
ATOM 3978 C C . GLY B 1 252 ? 1.844 -4.745 -36.589 1.00 34.48 252 GLY B C 1
ATOM 3979 O O . GLY B 1 252 ? 0.628 -4.584 -36.733 1.00 38.53 252 GLY B O 1
ATOM 3980 N N . SER B 1 253 ? 2.533 -4.164 -35.609 1.00 35.06 253 SER B N 1
ATOM 3981 C CA . SER B 1 253 ? 1.920 -3.159 -34.753 1.00 37.31 253 SER B CA 1
ATOM 3982 C C . SER B 1 253 ? 1.321 -2.042 -35.598 1.00 35.28 253 SER B C 1
ATOM 3983 O O . SER B 1 253 ? 1.886 -1.658 -36.622 1.00 34.84 253 SER B O 1
ATOM 3986 N N . ASN B 1 254 ? 0.183 -1.511 -35.147 1.00 35.29 254 ASN B N 1
ATOM 3987 C CA . ASN B 1 254 ? -0.416 -0.339 -35.776 1.00 36.80 254 ASN B CA 1
ATOM 3988 C C . ASN B 1 254 ? 0.627 0.760 -35.931 1.00 37.26 254 ASN B C 1
ATOM 3989 O O . ASN B 1 254 ? 1.461 0.968 -35.048 1.00 33.40 254 ASN B O 1
ATOM 3994 N N . LEU B 1 255 ? 0.577 1.470 -37.053 1.00 31.30 255 LEU B N 1
ATOM 3995 C CA . LEU B 1 255 ? 1.457 2.611 -37.254 1.00 35.28 255 LEU B CA 1
ATOM 3996 C C . LEU B 1 255 ? 0.862 3.840 -36.578 1.00 34.72 255 LEU B C 1
ATOM 3997 O O . LEU B 1 255 ? -0.357 4.029 -36.579 1.00 34.32 255 LEU B O 1
ATOM 4002 N N . ASN B 1 256 ? 1.722 4.696 -36.026 1.00 31.30 256 ASN B N 1
ATOM 4003 C CA . ASN B 1 256 ? 1.233 5.893 -35.344 1.00 29.08 256 ASN B CA 1
ATOM 4004 C C . ASN B 1 256 ? 0.948 6.993 -36.378 1.00 31.45 256 ASN B C 1
ATOM 4005 O O . ASN B 1 256 ? 0.966 6.766 -37.593 1.00 31.99 256 ASN B O 1
ATOM 4010 N N . LEU B 1 257 ? 0.672 8.214 -35.902 1.00 30.31 257 LEU B N 1
ATOM 4011 C CA . LEU B 1 257 ? 0.277 9.300 -36.803 1.00 31.76 257 LEU B CA 1
ATOM 4012 C C . LEU B 1 257 ? 1.338 9.604 -37.861 1.00 35.12 257 LEU B C 1
ATOM 4013 O O . LEU B 1 257 ? 1.011 10.113 -38.943 1.00 34.48 257 LEU B O 1
ATOM 4018 N N . LEU B 1 258 ? 2.607 9.328 -37.567 1.00 36.77 258 LEU B N 1
ATOM 4019 C CA . LEU B 1 258 ? 3.687 9.598 -38.502 1.00 39.19 258 LEU B CA 1
ATOM 4020 C C . LEU B 1 258 ? 4.135 8.356 -39.269 1.00 41.45 258 LEU B C 1
ATOM 4021 O O . LEU B 1 258 ? 5.203 8.371 -39.883 1.00 36.91 258 LEU B O 1
ATOM 4026 N N . GLY B 1 259 ? 3.339 7.291 -39.261 1.00 34.20 259 GLY B N 1
ATOM 4027 C CA . GLY B 1 259 ? 3.730 6.091 -39.968 1.00 36.29 259 GLY B CA 1
ATOM 4028 C C . GLY B 1 259 ? 4.815 5.264 -39.297 1.00 39.47 259 GLY B C 1
ATOM 4029 O O . GLY B 1 259 ? 5.496 4.493 -39.974 1.00 39.93 259 GLY B O 1
ATOM 4030 N N . GLU B 1 260 ? 4.986 5.374 -37.986 1.00 36.05 260 GLU B N 1
ATOM 4031 C CA . GLU B 1 260 ? 6.057 4.653 -37.311 1.00 33.89 260 GLU B CA 1
ATOM 4032 C C . GLU B 1 260 ? 5.485 3.752 -36.233 1.00 31.55 260 GLU B C 1
ATOM 4033 O O . GLU B 1 260 ? 4.391 3.986 -35.710 1.00 34.03 260 GLU B O 1
ATOM 4039 N N . ILE B 1 261 ? 6.249 2.722 -35.891 1.00 30.84 261 ILE B N 1
ATOM 4040 C CA . ILE B 1 261 ? 5.834 1.768 -34.872 1.00 33.54 261 ILE B CA 1
ATOM 4041 C C . ILE B 1 261 ? 6.365 2.225 -33.523 1.00 33.44 261 ILE B C 1
ATOM 4042 O O . ILE B 1 261 ? 7.544 2.563 -33.397 1.00 36.00 261 ILE B O 1
ATOM 4047 N N . GLU B 1 262 ? 5.488 2.247 -32.517 1.00 27.78 262 GLU B N 1
ATOM 4048 C CA . GLU B 1 262 ? 5.868 2.508 -31.133 1.00 24.54 262 GLU B CA 1
ATOM 4049 C C . GLU B 1 262 ? 5.140 1.521 -30.241 1.00 26.45 262 GLU B C 1
ATOM 4050 O O . GLU B 1 262 ? 3.905 1.539 -30.186 1.00 25.74 262 GLU B O 1
ATOM 4056 N N . CYS B 1 263 ? 5.904 0.685 -29.531 1.00 26.76 263 CYS B N 1
ATOM 4057 C CA . CYS B 1 263 ? 5.381 -0.450 -28.781 1.00 26.70 263 CYS B CA 1
ATOM 4058 C C . CYS B 1 263 ? 5.413 -0.226 -27.279 1.00 24.79 263 CYS B C 1
ATOM 4059 O O . CYS B 1 263 ? 6.326 0.413 -26.746 1.00 24.46 263 CYS B O 1
ATOM 4062 N N . ASP B 1 264 ? 4.409 -0.794 -26.605 1.00 24.66 264 ASP B N 1
ATOM 4063 C CA . ASP B 1 264 ? 4.317 -0.857 -25.157 1.00 23.10 264 ASP B CA 1
ATOM 4064 C C . ASP B 1 264 ? 4.308 -2.324 -24.744 1.00 26.95 264 ASP B C 1
ATOM 4065 O O . ASP B 1 264 ? 3.637 -3.144 -25.382 1.00 28.89 264 ASP B O 1
ATOM 4070 N N . ALA B 1 265 ? 5.014 -2.653 -23.662 1.00 23.84 265 ALA B N 1
ATOM 4071 C CA . ALA B 1 265 ? 4.994 -4.027 -23.156 1.00 22.92 265 ALA B CA 1
ATOM 4072 C C . ALA B 1 265 ? 5.411 -4.033 -21.694 1.00 22.51 265 ALA B C 1
ATOM 4073 O O . ALA B 1 265 ? 6.175 -3.169 -21.247 1.00 26.89 265 ALA B O 1
ATOM 4075 N N . SER B 1 266 ? 4.920 -5.025 -20.962 1.00 19.30 266 SER B N 1
ATOM 4076 C CA . SER B 1 266 ? 5.292 -5.164 -19.560 1.00 21.82 266 SER B CA 1
ATOM 4077 C C . SER B 1 266 ? 5.073 -6.597 -19.122 1.00 26.35 266 SER B C 1
ATOM 4078 O O . SER B 1 266 ? 4.367 -7.380 -19.772 1.00 25.36 266 SER B O 1
ATOM 4081 N N . ILE B 1 267 ? 5.700 -6.918 -17.997 1.00 19.01 267 ILE B N 1
ATOM 4082 C CA . ILE B 1 267 ? 5.754 -8.272 -17.472 1.00 21.89 267 ILE B CA 1
ATOM 4083 C C . ILE B 1 267 ? 5.898 -8.158 -15.960 1.00 26.46 267 ILE B C 1
ATOM 4084 O O . ILE B 1 267 ? 6.563 -7.246 -15.449 1.00 19.24 267 ILE B O 1
ATOM 4089 N N . MET B 1 268 ? 5.265 -9.074 -15.243 1.00 24.44 268 MET B N 1
ATOM 4090 C CA . MET B 1 268 ? 5.334 -9.068 -13.788 1.00 27.15 268 MET B CA 1
ATOM 4091 C C . MET B 1 268 ? 5.563 -10.492 -13.299 1.00 25.94 268 MET B C 1
ATOM 4092 O O . MET B 1 268 ? 5.050 -11.449 -13.892 1.00 22.30 268 MET B O 1
ATOM 4097 N N . ASP B 1 269 ? 6.376 -10.631 -12.248 1.00 23.50 269 ASP B N 1
ATOM 4098 C CA . ASP B 1 269 ? 6.706 -11.927 -11.659 1.00 23.18 269 ASP B CA 1
ATOM 4099 C C . ASP B 1 269 ? 5.977 -12.095 -10.324 1.00 24.24 269 ASP B C 1
ATOM 4100 O O . ASP B 1 269 ? 6.199 -11.312 -9.401 1.00 23.61 269 ASP B O 1
ATOM 4105 N N . GLY B 1 270 ? 5.145 -13.134 -10.207 1.00 20.16 270 GLY B N 1
ATOM 4106 C CA . GLY B 1 270 ? 4.340 -13.285 -9.002 1.00 24.48 270 GLY B CA 1
ATOM 4107 C C . GLY B 1 270 ? 5.143 -13.601 -7.748 1.00 27.76 270 GLY B C 1
ATOM 4108 O O . GLY B 1 270 ? 4.717 -13.270 -6.635 1.00 28.03 270 GLY B O 1
ATOM 4109 N N . LYS B 1 271 ? 6.292 -14.261 -7.896 1.00 25.94 271 LYS B N 1
ATOM 4110 C CA . LYS B 1 271 ? 7.066 -14.669 -6.716 1.00 27.81 271 LYS B CA 1
ATOM 4111 C C . LYS B 1 271 ? 7.852 -13.501 -6.125 1.00 36.05 271 LYS B C 1
ATOM 4112 O O . LYS B 1 271 ? 7.737 -13.207 -4.931 1.00 37.37 271 LYS B O 1
ATOM 4118 N N . SER B 1 272 ? 8.639 -12.815 -6.946 1.00 30.93 272 SER B N 1
ATOM 4119 C CA . SER B 1 272 ? 9.419 -11.674 -6.493 1.00 33.53 272 SER B CA 1
ATOM 4120 C C . SER B 1 272 ? 8.624 -10.372 -6.500 1.00 29.38 272 SER B C 1
ATOM 4121 O O . SER B 1 272 ? 9.071 -9.390 -5.902 1.00 33.80 272 SER B O 1
ATOM 4124 N N . LEU B 1 273 ? 7.459 -10.348 -7.146 1.00 30.24 273 LEU B N 1
ATOM 4125 C CA . LEU B 1 273 ? 6.661 -9.149 -7.394 1.00 27.00 273 LEU B CA 1
ATOM 4126 C C . LEU B 1 273 ? 7.406 -8.125 -8.251 1.00 28.07 273 LEU B C 1
ATOM 4127 O O . LEU B 1 273 ? 6.957 -6.979 -8.380 1.00 25.67 273 LEU B O 1
ATOM 4132 N N . ASN B 1 274 ? 8.510 -8.513 -8.880 1.00 25.58 274 ASN B N 1
ATOM 4133 C CA . ASN B 1 274 ? 9.238 -7.564 -9.708 1.00 26.10 274 ASN B CA 1
ATOM 4134 C C . ASN B 1 274 ? 8.541 -7.357 -11.049 1.00 25.40 274 ASN B C 1
ATOM 4135 O O . ASN B 1 274 ? 7.708 -8.155 -11.474 1.00 23.59 274 ASN B O 1
ATOM 4140 N N . PHE B 1 275 ? 8.920 -6.278 -11.724 1.00 22.01 275 PHE B N 1
ATOM 4141 C CA . PHE B 1 275 ? 8.168 -5.749 -12.857 1.00 26.57 275 PHE B CA 1
ATOM 4142 C C . PHE B 1 275 ? 9.133 -5.157 -13.878 1.00 25.66 275 PHE B C 1
ATOM 4143 O O . PHE B 1 275 ? 10.156 -4.580 -13.498 1.00 27.42 275 PHE B O 1
ATOM 4151 N N . GLY B 1 276 ? 8.819 -5.297 -15.159 1.00 27.17 276 GLY B N 1
ATOM 4152 C CA . GLY B 1 276 ? 9.585 -4.623 -16.199 1.00 25.30 276 GLY B CA 1
ATOM 4153 C C . GLY B 1 276 ? 8.657 -4.095 -17.274 1.00 28.06 276 GLY B C 1
ATOM 4154 O O . GLY B 1 276 ? 7.645 -4.717 -17.593 1.00 23.05 276 GLY B O 1
ATOM 4155 N N . ALA B 1 277 ? 9.016 -2.940 -17.854 1.00 22.50 277 ALA B N 1
ATOM 4156 C CA . ALA B 1 277 ? 8.125 -2.347 -18.845 1.00 25.19 277 ALA B CA 1
ATOM 4157 C C . ALA B 1 277 ? 8.880 -1.427 -19.805 1.00 28.47 277 ALA B C 1
ATOM 4158 O O . ALA B 1 277 ? 9.887 -0.807 -19.446 1.00 22.64 277 ALA B O 1
ATOM 4160 N N . VAL B 1 278 ? 8.363 -1.341 -21.032 1.00 22.00 278 VAL B N 1
ATOM 4161 C CA . VAL B 1 278 ? 8.820 -0.388 -22.029 1.00 24.32 278 VAL B CA 1
ATOM 4162 C C . VAL B 1 278 ? 7.607 0.327 -22.610 1.00 23.76 278 VAL B C 1
ATOM 4163 O O . VAL B 1 278 ? 6.535 -0.267 -22.768 1.00 26.09 278 VAL B O 1
ATOM 4167 N N . GLY B 1 279 ? 7.774 1.603 -22.921 1.00 23.06 279 GLY B N 1
ATOM 4168 C CA . GLY B 1 279 ? 6.741 2.360 -23.599 1.00 19.72 279 GLY B CA 1
ATOM 4169 C C . GLY B 1 279 ? 7.333 3.107 -24.775 1.00 22.91 279 GLY B C 1
ATOM 4170 O O . GLY B 1 279 ? 8.492 3.522 -24.755 1.00 23.54 279 GLY B O 1
ATOM 4171 N N . ALA B 1 280 ? 6.514 3.268 -25.809 1.00 21.80 280 ALA B N 1
ATOM 4172 C CA . ALA B 1 280 ? 6.892 4.000 -27.009 1.00 27.75 280 ALA B CA 1
ATOM 4173 C C . ALA B 1 280 ? 8.244 3.520 -27.540 1.00 33.08 280 ALA B C 1
ATOM 4174 O O . ALA B 1 280 ? 9.130 4.312 -27.867 1.00 28.34 280 ALA B O 1
ATOM 4176 N N . LEU B 1 281 ? 8.411 2.197 -27.592 1.00 32.31 281 LEU B N 1
ATOM 4177 C CA . LEU B 1 281 ? 9.661 1.589 -28.044 1.00 28.45 281 LEU B CA 1
ATOM 4178 C C . LEU B 1 281 ? 9.599 1.317 -29.550 1.00 28.75 281 LEU B C 1
ATOM 4179 O O . LEU B 1 281 ? 8.699 0.611 -30.022 1.00 29.24 281 LEU B O 1
ATOM 4184 N N . SER B 1 282 ? 10.532 1.886 -30.306 1.00 31.99 282 SER B N 1
ATOM 4185 C CA A SER B 1 282 ? 10.648 1.590 -31.725 0.45 35.18 282 SER B CA 1
ATOM 4186 C CA B SER B 1 282 ? 10.665 1.629 -31.734 0.55 35.39 282 SER B CA 1
ATOM 4187 C C . SER B 1 282 ? 11.982 0.917 -32.011 1.00 35.49 282 SER B C 1
ATOM 4188 O O . SER B 1 282 ? 12.949 1.041 -31.255 1.00 39.72 282 SER B O 1
ATOM 4193 N N . GLY B 1 283 ? 12.018 0.187 -33.117 1.00 34.77 283 GLY B N 1
ATOM 4194 C CA . GLY B 1 283 ? 13.255 -0.388 -33.602 1.00 31.68 283 GLY B CA 1
ATOM 4195 C C . GLY B 1 283 ? 13.689 -1.679 -32.949 1.00 38.62 283 GLY B C 1
ATOM 4196 O O . GLY B 1 283 ? 14.762 -2.182 -33.288 1.00 36.00 283 GLY B O 1
ATOM 4197 N N . ILE B 1 284 ? 12.881 -2.255 -32.060 1.00 35.97 284 ILE B N 1
ATOM 4198 C CA . ILE B 1 284 ? 13.198 -3.512 -31.391 1.00 33.52 284 ILE B CA 1
ATOM 4199 C C . ILE B 1 284 ? 12.164 -4.538 -31.836 1.00 35.76 284 ILE B C 1
ATOM 4200 O O . ILE B 1 284 ? 10.958 -4.267 -31.801 1.00 36.61 284 ILE B O 1
ATOM 4205 N N . LYS B 1 285 ? 12.641 -5.700 -32.281 1.00 35.63 285 LYS B N 1
ATOM 4206 C CA . LYS B 1 285 ? 11.746 -6.718 -32.823 1.00 37.08 285 LYS B CA 1
ATOM 4207 C C . LYS B 1 285 ? 10.760 -7.236 -31.769 1.00 33.38 285 LYS B C 1
ATOM 4208 O O . LYS B 1 285 ? 9.567 -7.386 -32.047 1.00 31.53 285 LYS B O 1
ATOM 4214 N N . ASN B 1 286 ? 11.235 -7.529 -30.557 1.00 30.20 286 ASN B N 1
ATOM 4215 C CA . ASN B 1 286 ? 10.402 -8.142 -29.518 1.00 28.95 286 ASN B CA 1
ATOM 4216 C C . ASN B 1 286 ? 10.395 -7.296 -28.250 1.00 25.78 286 ASN B C 1
ATOM 4217 O O . ASN B 1 286 ? 11.188 -7.539 -27.330 1.00 28.61 286 ASN B O 1
ATOM 4222 N N . PRO B 1 287 ? 9.489 -6.319 -28.146 1.00 28.89 287 PRO B N 1
ATOM 4223 C CA . PRO B 1 287 ? 9.429 -5.472 -26.937 1.00 30.16 287 PRO B CA 1
ATOM 4224 C C . PRO B 1 287 ? 9.340 -6.236 -25.616 1.00 29.22 287 PRO B C 1
ATOM 4225 O O . PRO B 1 287 ? 9.955 -5.821 -24.623 1.00 25.53 287 PRO B O 1
ATOM 4229 N N . VAL B 1 288 ? 8.584 -7.330 -25.566 1.00 27.93 288 VAL B N 1
ATOM 4230 C CA . VAL B 1 288 ? 8.484 -8.082 -24.315 1.00 29.55 288 VAL B CA 1
ATOM 4231 C C . VAL B 1 288 ? 9.855 -8.592 -23.874 1.00 34.57 288 VAL B C 1
ATOM 4232 O O . VAL B 1 288 ? 10.111 -8.750 -22.672 1.00 28.99 288 VAL B O 1
ATOM 4236 N N . SER B 1 289 ? 10.759 -8.859 -24.824 1.00 32.83 289 SER B N 1
ATOM 4237 C CA . SER B 1 289 ? 12.099 -9.299 -24.446 1.00 28.61 289 SER B CA 1
ATOM 4238 C C . SER B 1 289 ? 12.836 -8.230 -23.662 1.00 30.09 289 SER B C 1
ATOM 4239 O O . SER B 1 289 ? 13.676 -8.557 -22.819 1.00 30.14 289 SER B O 1
ATOM 4242 N N . VAL B 1 290 ? 12.586 -6.950 -23.968 1.00 26.64 290 VAL B N 1
ATOM 4243 C CA . VAL B 1 290 ? 13.233 -5.877 -23.223 1.00 25.35 290 VAL B CA 1
ATOM 4244 C C . VAL B 1 290 ? 12.621 -5.757 -21.828 1.00 27.48 290 VAL B C 1
ATOM 4245 O O . VAL B 1 290 ? 13.335 -5.596 -20.830 1.00 24.53 290 VAL B O 1
ATOM 4249 N N . ALA B 1 291 ? 11.290 -5.830 -21.743 1.00 23.57 291 ALA B N 1
ATOM 4250 C CA . ALA B 1 291 ? 10.610 -5.809 -20.452 1.00 23.88 291 ALA B CA 1
ATOM 4251 C C . ALA B 1 291 ? 11.105 -6.938 -19.559 1.00 24.09 291 ALA B C 1
ATOM 4252 O O . ALA B 1 291 ? 11.351 -6.741 -18.364 1.00 27.07 291 ALA B O 1
ATOM 4254 N N . ASN B 1 292 ? 11.239 -8.141 -20.116 1.00 28.24 292 ASN B N 1
ATOM 4255 C CA . ASN B 1 292 ? 11.708 -9.259 -19.312 1.00 24.31 292 ASN B CA 1
ATOM 4256 C C . ASN B 1 292 ? 13.141 -9.032 -18.853 1.00 29.43 292 ASN B C 1
ATOM 4257 O O . ASN B 1 292 ? 13.510 -9.375 -17.720 1.00 26.00 292 ASN B O 1
ATOM 4262 N N . ARG B 1 293 ? 13.969 -8.456 -19.727 1.00 27.40 293 ARG B N 1
ATOM 4263 C CA . ARG B 1 293 ? 15.353 -8.192 -19.362 1.00 29.30 293 ARG B CA 1
ATOM 4264 C C . ARG B 1 293 ? 15.447 -7.131 -18.266 1.00 28.56 293 ARG B C 1
ATOM 4265 O O . ARG B 1 293 ? 16.286 -7.238 -17.359 1.00 28.89 293 ARG B O 1
ATOM 4273 N N . LEU B 1 294 ? 14.603 -6.099 -18.328 1.00 26.69 294 LEU B N 1
ATOM 4274 C CA . LEU B 1 294 ? 14.541 -5.133 -17.231 1.00 26.23 294 LEU B CA 1
ATOM 4275 C C . LEU B 1 294 ? 14.178 -5.824 -15.923 1.00 30.43 294 LEU B C 1
ATOM 4276 O O . LEU B 1 294 ? 14.776 -5.553 -14.871 1.00 30.28 294 LEU B O 1
ATOM 4281 N N . LEU B 1 295 ? 13.204 -6.732 -15.970 1.00 26.12 295 LEU B N 1
ATOM 4282 C CA . LEU B 1 295 ? 12.833 -7.471 -14.771 1.00 29.88 295 LEU B CA 1
ATOM 4283 C C . LEU B 1 295 ? 13.992 -8.340 -14.290 1.00 30.16 295 LEU B C 1
ATOM 4284 O O . LEU B 1 295 ? 14.332 -8.351 -13.099 1.00 36.27 295 LEU B O 1
ATOM 4289 N N . CYS B 1 296 ? 14.601 -9.087 -15.208 1.00 28.63 296 CYS B N 1
ATOM 4290 C CA . CYS B 1 296 ? 15.702 -9.975 -14.852 1.00 33.81 296 CYS B CA 1
ATOM 4291 C C . CYS B 1 296 ? 16.868 -9.188 -14.243 1.00 39.57 296 CYS B C 1
ATOM 4292 O O . CYS B 1 296 ? 17.475 -9.612 -13.250 1.00 37.05 296 CYS B O 1
ATOM 4295 N N . GLU B 1 297 ? 17.233 -8.056 -14.853 1.00 44.72 297 GLU B N 1
ATOM 4296 C CA . GLU B 1 297 ? 18.279 -7.230 -14.253 1.00 43.09 297 GLU B CA 1
ATOM 4297 C C . GLU B 1 297 ? 17.840 -6.656 -12.908 1.00 41.77 297 GLU B C 1
ATOM 4298 O O . GLU B 1 297 ? 18.668 -6.497 -12.008 1.00 46.70 297 GLU B O 1
ATOM 4304 N N . GLY B 1 298 ? 16.542 -6.384 -12.731 1.00 40.15 298 GLY B N 1
ATOM 4305 C CA . GLY B 1 298 ? 16.066 -5.938 -11.427 1.00 40.13 298 GLY B CA 1
ATOM 4306 C C . GLY B 1 298 ? 16.264 -6.971 -10.330 1.00 49.43 298 GLY B C 1
ATOM 4307 O O . GLY B 1 298 ? 16.529 -6.617 -9.179 1.00 55.22 298 GLY B O 1
ATOM 4308 N N . GLN B 1 299 ? 16.148 -8.258 -10.668 1.00 51.87 299 GLN B N 1
ATOM 4309 C CA . GLN B 1 299 ? 16.377 -9.307 -9.680 1.00 53.91 299 GLN B CA 1
ATOM 4310 C C . GLN B 1 299 ? 17.843 -9.388 -9.308 1.00 56.02 299 GLN B C 1
ATOM 4311 O O . GLN B 1 299 ? 18.177 -9.688 -8.159 1.00 58.44 299 GLN B O 1
ATOM 4317 N N . LYS B 1 300 ? 18.734 -9.157 -10.276 1.00 58.85 300 LYS B N 1
ATOM 4318 C CA . LYS B 1 300 ? 20.161 -9.246 -9.993 1.00 62.80 300 LYS B CA 1
ATOM 4319 C C . LYS B 1 300 ? 20.617 -8.133 -9.055 1.00 69.62 300 LYS B C 1
ATOM 4320 O O . LYS B 1 300 ? 21.521 -8.347 -8.241 1.00 71.93 300 LYS B O 1
ATOM 4322 N N . GLY B 1 301 ? 19.990 -6.958 -9.133 1.00 69.88 301 GLY B N 1
ATOM 4323 C CA . GLY B 1 301 ? 20.394 -5.801 -8.349 1.00 74.07 301 GLY B CA 1
ATOM 4324 C C . GLY B 1 301 ? 20.244 -5.958 -6.848 1.00 79.56 301 GLY B C 1
ATOM 4325 O O . GLY B 1 301 ? 19.423 -6.745 -6.377 1.00 79.06 301 GLY B O 1
ATOM 4326 N N . ARG B 1 307 ? 21.289 1.082 -5.616 1.00 64.30 307 ARG B N 1
ATOM 4327 C CA . ARG B 1 307 ? 20.162 1.686 -6.326 1.00 64.60 307 ARG B CA 1
ATOM 4328 C C . ARG B 1 307 ? 19.317 0.651 -7.061 1.00 60.31 307 ARG B C 1
ATOM 4329 O O . ARG B 1 307 ? 19.850 -0.243 -7.725 1.00 61.10 307 ARG B O 1
ATOM 4337 N N . ILE B 1 308 ? 18.002 0.783 -6.946 1.00 51.12 308 ILE B N 1
ATOM 4338 C CA . ILE B 1 308 ? 17.106 -0.120 -7.671 1.00 47.21 308 ILE B CA 1
ATOM 4339 C C . ILE B 1 308 ? 17.284 0.100 -9.170 1.00 50.58 308 ILE B C 1
ATOM 4340 O O . ILE B 1 308 ? 17.221 1.252 -9.639 1.00 48.36 308 ILE B O 1
ATOM 4345 N N . PRO B 1 309 ? 17.548 -0.944 -9.946 1.00 50.71 309 PRO B N 1
ATOM 4346 C CA . PRO B 1 309 ? 17.656 -0.787 -11.399 1.00 45.44 309 PRO B CA 1
ATOM 4347 C C . PRO B 1 309 ? 16.342 -0.288 -11.972 1.00 36.36 309 PRO B C 1
ATOM 4348 O O . PRO B 1 309 ? 15.299 -0.379 -11.311 1.00 42.21 309 PRO B O 1
ATOM 4352 N N . PRO B 1 310 ? 16.349 0.293 -13.170 1.00 34.51 310 PRO B N 1
ATOM 4353 C CA . PRO B 1 310 ? 15.092 0.806 -13.724 1.00 31.65 310 PRO B CA 1
ATOM 4354 C C . PRO B 1 310 ? 14.135 -0.331 -14.021 1.00 33.82 310 PRO B C 1
ATOM 4355 O O . PRO B 1 310 ? 14.539 -1.407 -14.466 1.00 31.25 310 PRO B O 1
ATOM 4359 N N . CYS B 1 311 ? 12.846 -0.078 -13.811 1.00 28.25 311 CYS B N 1
ATOM 4360 C CA . CYS B 1 311 ? 11.863 -1.039 -14.261 1.00 30.28 311 CYS B CA 1
ATOM 4361 C C . CYS B 1 311 ? 11.067 -0.559 -15.461 1.00 23.74 311 CYS B C 1
ATOM 4362 O O . CYS B 1 311 ? 10.437 -1.385 -16.111 1.00 22.83 311 CYS B O 1
ATOM 4365 N N . PHE B 1 312 ? 11.108 0.730 -15.800 1.00 24.60 312 PHE B N 1
ATOM 4366 C CA . PHE B 1 312 ? 10.250 1.282 -16.855 1.00 24.67 312 PHE B CA 1
ATOM 4367 C C . PHE B 1 312 ? 11.082 2.244 -17.699 1.00 23.97 312 PHE B C 1
ATOM 4368 O O . PHE B 1 312 ? 11.476 3.310 -17.207 1.00 24.04 312 PHE B O 1
ATOM 4376 N N . LEU B 1 313 ? 11.382 1.866 -18.956 1.00 21.83 313 LEU B N 1
ATOM 4377 C CA . LEU B 1 313 ? 12.098 2.733 -19.898 1.00 28.58 313 LEU B CA 1
ATOM 4378 C C . LEU B 1 313 ? 11.226 3.050 -21.109 1.00 28.41 313 LEU B C 1
ATOM 4379 O O . LEU B 1 313 ? 10.444 2.209 -21.565 1.00 24.60 313 LEU B O 1
ATOM 4384 N N . VAL B 1 314 ? 11.395 4.256 -21.664 1.00 24.50 314 VAL B N 1
ATOM 4385 C CA . VAL B 1 314 ? 10.608 4.662 -22.819 1.00 25.96 314 VAL B CA 1
ATOM 4386 C C . VAL B 1 314 ? 11.506 5.202 -23.929 1.00 27.44 314 VAL B C 1
ATOM 4387 O O . VAL B 1 314 ? 12.639 5.642 -23.703 1.00 27.37 314 VAL B O 1
ATOM 4391 N N . GLY B 1 315 ? 10.968 5.154 -25.147 1.00 28.29 315 GLY B N 1
ATOM 4392 C CA . GLY B 1 315 ? 11.510 5.900 -26.283 1.00 27.89 315 GLY B CA 1
ATOM 4393 C C . GLY B 1 315 ? 12.921 5.496 -26.641 1.00 29.59 315 GLY B C 1
ATOM 4394 O O . GLY B 1 315 ? 13.303 4.325 -26.561 1.00 37.84 315 GLY B O 1
ATOM 4395 N N . GLU B 1 316 ? 13.705 6.495 -27.048 1.00 32.74 316 GLU B N 1
ATOM 4396 C CA . GLU B 1 316 ? 15.079 6.278 -27.494 1.00 35.79 316 GLU B CA 1
ATOM 4397 C C . GLU B 1 316 ? 15.939 5.695 -26.371 1.00 41.58 316 GLU B C 1
ATOM 4398 O O . GLU B 1 316 ? 16.794 4.833 -26.613 1.00 35.12 316 GLU B O 1
ATOM 4404 N N . GLY B 1 317 ? 15.734 6.148 -25.133 1.00 40.61 317 GLY B N 1
ATOM 4405 C CA . GLY B 1 317 ? 16.477 5.553 -24.036 1.00 38.52 317 GLY B CA 1
ATOM 4406 C C . GLY B 1 317 ? 16.222 4.056 -23.912 1.00 37.51 317 GLY B C 1
ATOM 4407 O O . GLY B 1 317 ? 17.157 3.273 -23.719 1.00 38.95 317 GLY B O 1
ATOM 4408 N N . ALA B 1 318 ? 14.964 3.632 -24.078 1.00 26.89 318 ALA B N 1
ATOM 4409 C CA . ALA B 1 318 ? 14.656 2.205 -24.048 1.00 25.22 318 ALA B CA 1
ATOM 4410 C C . ALA B 1 318 ? 15.322 1.461 -25.202 1.00 28.55 318 ALA B C 1
ATOM 4411 O O . ALA B 1 318 ? 15.829 0.349 -25.021 1.00 31.69 318 ALA B O 1
ATOM 4413 N N . TYR B 1 319 ? 15.321 2.049 -26.399 1.00 31.01 319 TYR B N 1
ATOM 4414 C CA . TYR B 1 319 ? 15.991 1.416 -27.533 1.00 34.37 319 TYR B CA 1
ATOM 4415 C C . TYR B 1 319 ? 17.482 1.236 -27.256 1.00 42.28 319 TYR B C 1
ATOM 4416 O O . TYR B 1 319 ? 18.034 0.140 -27.435 1.00 39.84 319 TYR B O 1
ATOM 4425 N N . ARG B 1 320 ? 18.152 2.313 -26.821 1.00 37.70 320 ARG B N 1
ATOM 4426 C CA . ARG B 1 320 ? 19.584 2.253 -26.543 1.00 42.83 320 ARG B CA 1
ATOM 4427 C C . ARG B 1 320 ? 19.904 1.198 -25.486 1.00 43.03 320 ARG B C 1
ATOM 4428 O O . ARG B 1 320 ? 20.878 0.442 -25.625 1.00 41.45 320 ARG B O 1
ATOM 4436 N N . TRP B 1 321 ? 19.086 1.130 -24.427 1.00 36.81 321 TRP B N 1
ATOM 4437 C CA . TRP B 1 321 ? 19.267 0.128 -23.382 1.00 35.40 321 TRP B CA 1
ATOM 4438 C C . TRP B 1 321 ? 19.075 -1.287 -23.922 1.00 39.13 321 TRP B C 1
ATOM 4439 O O . TRP B 1 321 ? 19.847 -2.196 -23.591 1.00 38.05 321 TRP B O 1
ATOM 4450 N N . ALA B 1 322 ? 18.039 -1.497 -24.739 1.00 31.86 322 ALA B N 1
ATOM 4451 C CA . ALA B 1 322 ? 17.842 -2.805 -25.364 1.00 35.61 322 ALA B CA 1
ATOM 4452 C C . ALA B 1 322 ? 19.051 -3.208 -26.206 1.00 40.50 322 ALA B C 1
ATOM 4453 O O . ALA B 1 322 ? 19.562 -4.329 -26.084 1.00 42.42 322 ALA B O 1
ATOM 4455 N N . VAL B 1 323 ? 19.535 -2.300 -27.058 1.00 38.70 323 VAL B N 1
ATOM 4456 C CA . VAL B 1 323 ? 20.678 -2.620 -27.915 1.00 43.51 323 VAL B CA 1
ATOM 4457 C C . VAL B 1 323 ? 21.915 -2.909 -27.075 1.00 54.40 323 VAL B C 1
ATOM 4458 O O . VAL B 1 323 ? 22.664 -3.858 -27.350 1.00 56.19 323 VAL B O 1
ATOM 4462 N N . ASP B 1 324 ? 22.146 -2.100 -26.036 1.00 51.95 324 ASP B N 1
ATOM 4463 C CA . ASP B 1 324 ? 23.318 -2.282 -25.183 1.00 53.76 324 ASP B CA 1
ATOM 4464 C C . ASP B 1 324 ? 23.273 -3.601 -24.428 1.00 51.50 324 ASP B C 1
ATOM 4465 O O . ASP B 1 324 ? 24.312 -4.075 -23.959 1.00 56.03 324 ASP B O 1
ATOM 4470 N N . HIS B 1 325 ? 22.094 -4.189 -24.282 1.00 41.44 325 HIS B N 1
ATOM 4471 C CA . HIS B 1 325 ? 21.938 -5.479 -23.637 1.00 51.45 325 HIS B CA 1
ATOM 4472 C C . HIS B 1 325 ? 21.772 -6.610 -24.647 1.00 56.76 325 HIS B C 1
ATOM 4473 O O . HIS B 1 325 ? 21.447 -7.737 -24.261 1.00 59.28 325 HIS B O 1
ATOM 4480 N N . GLY B 1 326 ? 21.980 -6.323 -25.931 1.00 55.74 326 GLY B N 1
ATOM 4481 C CA . GLY B 1 326 ? 22.018 -7.343 -26.960 1.00 57.83 326 GLY B CA 1
ATOM 4482 C C . GLY B 1 326 ? 20.679 -7.853 -27.429 1.00 52.72 326 GLY B C 1
ATOM 4483 O O . GLY B 1 326 ? 20.616 -8.950 -27.988 1.00 51.63 326 GLY B O 1
ATOM 4484 N N . ILE B 1 327 ? 19.610 -7.089 -27.241 1.00 47.55 327 ILE B N 1
ATOM 4485 C CA . ILE B 1 327 ? 18.289 -7.498 -27.729 1.00 43.32 327 ILE B CA 1
ATOM 4486 C C . ILE B 1 327 ? 18.162 -7.114 -29.200 1.00 50.33 327 ILE B C 1
ATOM 4487 O O . ILE B 1 327 ? 18.370 -5.939 -29.545 1.00 55.72 327 ILE B O 1
ATOM 4492 N N . PRO B 1 328 ? 17.810 -8.057 -30.080 1.00 52.13 328 PRO B N 1
ATOM 4493 C CA . PRO B 1 328 ? 17.810 -7.786 -31.526 1.00 50.89 328 PRO B CA 1
ATOM 4494 C C . PRO B 1 328 ? 16.917 -6.620 -31.933 1.00 57.88 328 PRO B C 1
ATOM 4495 O O . PRO B 1 328 ? 15.798 -6.453 -31.437 1.00 52.55 328 PRO B O 1
ATOM 4499 N N . SER B 1 329 ? 17.425 -5.817 -32.856 1.00 63.00 329 SER B N 1
ATOM 4500 C CA . SER B 1 329 ? 16.701 -4.679 -33.400 1.00 72.71 329 SER B CA 1
ATOM 4501 C C . SER B 1 329 ? 16.156 -5.042 -34.777 1.00 77.72 329 SER B C 1
ATOM 4502 O O . SER B 1 329 ? 16.562 -6.031 -35.392 1.00 85.77 329 SER B O 1
ATOM 4505 N N . CYS B 1 330 ? 15.204 -4.242 -35.243 1.00 78.18 330 CYS B N 1
ATOM 4506 C CA . CYS B 1 330 ? 14.703 -4.355 -36.606 1.00 86.03 330 CYS B CA 1
ATOM 4507 C C . CYS B 1 330 ? 14.831 -3.030 -37.337 1.00 89.35 330 CYS B C 1
ATOM 4508 O O . CYS B 1 330 ? 15.885 -2.730 -37.900 1.00 97.36 330 CYS B O 1
#

Radius of gyration: 23.45 Å; Cα contacts (8 Å, |Δi|>4): 2026; chains: 2; bounding box: 52×68×60 Å